Protein AF-A0A9N9H3I3-F1 (afdb_monomer_lite)

Sequence (591 aa):
MSVKDILNISTPLILDGGTATELLFSLHKDISTHLWSAALLYEDPKSIIDVHLSYLNAGADIITTCSYQASVQGFIKSGFTPEHSKKLMLSSISLAVEARDQFWHSYLQRNEKTKLTDQRIKPLIALSIGPYGAILTDGSEYTGDYGPGVTSSTILEFHRSRLETFLPKFSEIDLIAFETIPSLQEAETICKLLNDEKYWRTGTPPDHSISSFPPCWISFSCKDESLISHGEELAHCVRLCCEVECVVGIGINCTKPKFVTNLVRIVRKELDALGHSEKFVICYPDGGCIWDPVRKIWDLDTRLSSDEFGILTRTWVKQSNNKIIMGGCCQITPEMRLMARRAYSGISLPVLPYIYLSQVPYAKALNLQKVLVQRRLDKNDSSLPNLLLLLQHPPTYTTGRRDRNKNIEAEEARLKKLGAEYFKTLRGGQTTFHGPGQLVGYPIIDLRDFKLSVRNYVNAIERVIIQTCATYKIAARSTKNVGIWVENEKICAIGIQVQRYITSHGFALNCNNDLSWFDHIIPCGLEDKKVTSLTKEVNKRGQSEDINVEQVIPILCQHLDNIFGCSLIPFEDIGDESIKRLKELIDDLLE

pLDDT: mean 84.75, std 13.44, range [40.72, 98.69]

Secondary structure (DSSP, 8-state):
--HHHHHT--S-EE----HHHHHHHTS-----STTTTTTHHHH-HHHHHHHHHHHHHTT-SEEE-S-TT--HHHHHHTT--HHHHHHHHHHHHHHHHHHHHHHHHHHHHHHHHHT----PPPPEEEEEE--THHHHTSSGGGT----TT--HHHHHHHHHHHHHHHGGGGGG-SEEEEEEE--HHHHHHHHHHHT-HHHHTS---TT---SSPPPEEEEE-BSSSSBBSSS-BHHHHHHHHTT-TTEEEEEEES--HHHHHHHHHHHHHHHHHTT-TTSEEEEE----PEEETTTTEEEGGGSPPHHHHHHHHHHHHHHTTT-EEE---TT--HHHHHHHHHHHS--PPPEEEEEEEEE--HHHHHHHHHHHHHHHH-TT-TTPPPEEEEEE-SSEEEE-TT---S-HHHHHHHHHHTT-EEEE-SSSSS-EEE-TTEEEEEEE-BTTTTT--HHHHHHHHHHHHHHHHHHTT--EEE-SSSSEEETTEEEEEEEEEEETTEEEEEEEEESS--GGGGGGS-GGG-TT--B--HHHHHHTTT------HHHHHHHHHHHHHHHHTSEEEEGGG---HHHHHHHHHHHHHH-

InterPro domains:
  IPR000544 Octanoyltransferase [MF_00013] (351-567)
  IPR000544 Octanoyltransferase [TIGR00214] (380-565)
  IPR000544 Octanoyltransferase [cd16444] (355-564)
  IPR003726 Homocysteine-binding domain [PF02574] (13-335)
  IPR003726 Homocysteine-binding domain [PS50970] (1-344)
  IPR004143 Biotinyl protein ligase (BPL) and lipoyl protein ligase (LPL), catalytic domain [PF21948] (362-560)
  IPR004143 Biotinyl protein ligase (BPL) and lipoyl protein ligase (LPL), catalytic domain [PS51733] (382-568)
  IPR020605 Octanoyltransferase, conserved site [PS01313] (427-442)
  IPR036589 Homocysteine-binding domain superfamily [G3DSA:3.20.20.330] (1-340)
  IPR036589 Homocysteine-binding domain superfamily [SSF82282] (11-346)
  IPR045864 Class II Aminoacyl-tRNA synthetase/Biotinyl protein ligase (BPL) and lipoyl protein ligase (LPL) [G3DSA:3.30.930.10] (352-565)
  IPR045864 Class II Aminoacyl-tRNA synthetase/Biotinyl protein ligase (BPL) and lipoyl protein ligase (LPL) [SSF55681] (354-567)
  IPR051486 Homocysteine S-methyltransferase [PTHR46015] (13-335)

Organism: NCBI:txid94023

Radius of gyration: 27.1 Å; chains: 1; bounding box: 72×56×80 Å

Structure (mmCIF, N/CA/C/O backbone):
data_AF-A0A9N9H3I3-F1
#
_entry.id   AF-A0A9N9H3I3-F1
#
loop_
_atom_site.group_PDB
_atom_site.id
_atom_site.type_symbol
_atom_site.label_atom_id
_atom_site.label_alt_id
_atom_site.label_comp_id
_atom_site.label_asym_id
_atom_site.label_entity_id
_atom_site.label_seq_id
_atom_site.pdbx_PDB_ins_code
_atom_site.Cartn_x
_atom_site.Cartn_y
_atom_site.Cartn_z
_atom_site.occupancy
_atom_site.B_iso_or_equiv
_atom_site.auth_seq_id
_atom_site.auth_comp_id
_atom_site.auth_asym_id
_atom_site.auth_atom_id
_atom_site.pdbx_PDB_model_num
ATOM 1 N N . MET A 1 1 ? -6.193 16.181 17.986 1.00 78.12 1 MET A N 1
ATOM 2 C CA . MET A 1 1 ? -7.349 16.941 17.438 1.00 78.12 1 MET A CA 1
ATOM 3 C C . MET A 1 1 ? -8.575 16.754 18.331 1.00 78.12 1 MET A C 1
ATOM 5 O O . MET A 1 1 ? -8.615 15.755 19.036 1.00 78.12 1 MET A O 1
ATOM 9 N N . SER A 1 2 ? -9.559 17.663 18.322 1.00 84.06 2 SER A N 1
ATOM 10 C CA . SER A 1 2 ? -10.840 17.449 19.026 1.00 84.06 2 SER A CA 1
ATOM 11 C C . SER A 1 2 ? -11.820 16.599 18.201 1.00 84.06 2 SER A C 1
ATOM 13 O O . SER A 1 2 ? -11.658 16.446 16.989 1.00 84.06 2 SER A O 1
ATOM 15 N N . VAL A 1 3 ? -12.879 16.085 18.841 1.00 85.12 3 VAL A N 1
ATOM 16 C CA . VAL A 1 3 ? -13.976 15.348 18.175 1.00 85.12 3 VAL A CA 1
ATOM 17 C C . VAL A 1 3 ? -14.578 16.172 17.034 1.00 85.12 3 VAL A C 1
ATOM 19 O O . VAL A 1 3 ? -14.742 15.673 15.922 1.00 85.12 3 VAL A O 1
ATOM 22 N N . LYS A 1 4 ? -14.845 17.461 17.283 1.00 87.06 4 LYS A N 1
ATOM 23 C CA . LYS A 1 4 ? -15.411 18.375 16.283 1.00 87.06 4 LYS A CA 1
ATOM 24 C C . LYS A 1 4 ? -14.473 18.574 15.096 1.00 87.06 4 LYS A C 1
ATOM 26 O O . LYS A 1 4 ? -14.941 18.586 13.964 1.00 87.06 4 LYS A O 1
ATOM 31 N N . ASP A 1 5 ? -13.167 18.692 15.340 1.00 89.75 5 ASP A N 1
ATOM 32 C CA . ASP A 1 5 ? -12.191 18.875 14.260 1.00 89.75 5 ASP A CA 1
ATOM 33 C C . ASP A 1 5 ? -12.196 17.681 13.301 1.00 89.75 5 ASP A C 1
ATOM 35 O O . ASP A 1 5 ? -12.179 17.872 12.087 1.00 89.75 5 ASP A O 1
ATOM 39 N N . ILE A 1 6 ? -12.270 16.456 13.835 1.00 91.31 6 ILE A N 1
ATOM 40 C CA . ILE A 1 6 ? -12.330 15.240 13.017 1.00 91.31 6 ILE A CA 1
ATOM 41 C C . ILE A 1 6 ? -13.654 15.168 12.252 1.00 91.31 6 ILE A C 1
ATOM 43 O O . ILE A 1 6 ? -13.651 15.000 11.033 1.00 91.31 6 ILE A O 1
ATOM 47 N N . LEU A 1 7 ? -14.791 15.344 12.933 1.00 92.44 7 LEU A N 1
ATOM 48 C CA . LEU A 1 7 ? -16.117 15.254 12.308 1.00 92.44 7 LEU A CA 1
ATOM 49 C C . LEU A 1 7 ? -16.368 16.340 11.248 1.00 92.44 7 LEU A C 1
ATOM 51 O O . LEU A 1 7 ? -17.188 16.138 10.352 1.00 92.44 7 LEU A O 1
ATOM 55 N N . ASN A 1 8 ? -15.643 17.459 11.281 1.00 92.00 8 ASN A N 1
ATOM 56 C CA . ASN A 1 8 ? -15.742 18.517 10.271 1.00 92.00 8 ASN A CA 1
ATOM 57 C C . ASN A 1 8 ? -15.010 18.202 8.955 1.00 92.00 8 ASN A C 1
ATOM 59 O O . ASN A 1 8 ? -15.243 18.885 7.956 1.00 92.00 8 ASN A O 1
ATOM 63 N N . ILE A 1 9 ? -14.158 17.173 8.908 1.00 88.94 9 ILE A N 1
ATOM 64 C CA . ILE A 1 9 ? -13.480 16.773 7.668 1.00 88.94 9 ILE A CA 1
ATOM 65 C C . ILE A 1 9 ? -14.525 16.245 6.678 1.00 88.94 9 ILE A C 1
ATOM 67 O O . ILE A 1 9 ? -15.197 15.247 6.935 1.00 88.94 9 ILE A O 1
ATOM 71 N N . SER A 1 10 ? -14.692 16.926 5.547 1.00 83.12 10 SER A N 1
ATOM 72 C CA . SER A 1 10 ? -15.728 16.626 4.548 1.00 83.12 10 SER A CA 1
ATOM 73 C C . SER A 1 10 ? -15.270 15.678 3.438 1.00 83.12 10 SER A C 1
ATOM 75 O O . SER A 1 10 ? -16.094 15.209 2.653 1.00 83.12 10 SER A O 1
ATOM 77 N N . THR A 1 11 ? -13.971 15.392 3.361 1.00 84.88 11 THR A N 1
ATOM 78 C CA . THR A 1 11 ? -13.375 14.519 2.349 1.00 84.88 11 THR A CA 1
ATOM 79 C C . THR A 1 11 ? -13.138 13.107 2.890 1.00 84.88 11 THR A C 1
ATOM 81 O O . THR A 1 11 ? -12.878 12.943 4.084 1.00 84.88 11 THR A O 1
ATOM 84 N N . PRO A 1 12 ? -13.169 12.073 2.028 1.00 88.88 12 PRO A N 1
ATOM 85 C CA . PRO A 1 12 ? -12.773 10.732 2.438 1.00 88.88 12 PRO A CA 1
ATOM 86 C C . PRO A 1 12 ? -11.291 10.691 2.825 1.00 88.88 12 PRO A C 1
ATOM 88 O O . PRO A 1 12 ? -10.453 11.261 2.116 1.00 88.88 12 PRO A O 1
ATOM 91 N N . LEU A 1 13 ? -10.970 9.976 3.903 1.00 90.31 13 LEU A N 1
ATOM 92 C CA . LEU A 1 13 ? -9.606 9.833 4.418 1.00 90.31 13 LEU A CA 1
ATOM 93 C C . LEU A 1 13 ? -9.017 8.459 4.082 1.00 90.31 13 LEU A C 1
ATOM 95 O O . LEU A 1 13 ? -9.694 7.429 4.163 1.00 90.31 13 LEU A O 1
ATOM 99 N N . ILE A 1 14 ? -7.731 8.448 3.735 1.00 89.69 14 ILE A N 1
ATOM 100 C CA . ILE A 1 14 ? -6.949 7.244 3.431 1.00 89.69 14 ILE A CA 1
ATOM 101 C C . ILE A 1 14 ? -6.189 6.809 4.691 1.00 89.69 14 ILE A C 1
ATOM 103 O O . ILE A 1 14 ? -5.269 7.495 5.118 1.00 89.69 14 ILE A O 1
ATOM 107 N N . LEU A 1 15 ? -6.537 5.664 5.280 1.00 93.00 15 LEU A N 1
ATOM 108 C CA . LEU A 1 15 ? -5.739 4.997 6.325 1.00 93.00 15 LEU A CA 1
ATOM 109 C C . LEU A 1 15 ? -4.409 4.439 5.754 1.00 93.00 15 LEU A C 1
ATOM 111 O O . LEU A 1 15 ? -4.092 4.675 4.592 1.00 93.00 15 LEU A O 1
ATOM 115 N N . ASP A 1 16 ? -3.664 3.621 6.478 1.00 90.56 16 ASP A N 1
ATOM 116 C CA . ASP A 1 16 ? -2.578 2.790 5.952 1.00 90.56 16 ASP A CA 1
ATOM 117 C C . ASP A 1 16 ? -3.046 1.357 5.609 1.00 90.56 16 ASP A C 1
ATOM 119 O O . ASP A 1 16 ? -4.220 1.126 5.302 1.00 90.56 16 ASP A O 1
ATOM 123 N N . GLY A 1 17 ? -2.114 0.412 5.491 1.00 86.06 17 GLY A N 1
ATOM 124 C CA . GLY A 1 17 ? -2.378 -0.993 5.172 1.00 86.06 17 GLY A CA 1
ATOM 125 C C . GLY A 1 17 ? -1.754 -1.935 6.202 1.00 86.06 17 GLY A C 1
ATOM 126 O O . GLY A 1 17 ? -1.192 -1.497 7.201 1.00 86.06 17 GLY A O 1
ATOM 127 N N . GLY A 1 18 ? -1.780 -3.243 5.942 1.00 82.81 18 GLY A N 1
ATOM 128 C CA . GLY A 1 18 ? -1.197 -4.225 6.854 1.00 82.81 18 GLY A CA 1
ATOM 129 C C . GLY A 1 18 ? 0.317 -4.056 7.025 1.00 82.81 18 GLY A C 1
ATOM 130 O O . GLY A 1 18 ? 1.083 -4.258 6.081 1.00 82.81 18 GLY A O 1
ATOM 131 N N . THR A 1 19 ? 0.771 -3.779 8.249 1.00 79.31 19 THR A N 1
ATOM 132 C CA . THR A 1 19 ? 2.204 -3.686 8.591 1.00 79.31 19 THR A CA 1
ATOM 133 C C . THR A 1 19 ? 2.957 -4.976 8.266 1.00 79.31 19 THR A C 1
ATOM 135 O O . THR A 1 19 ? 3.965 -4.957 7.564 1.00 79.31 19 THR A O 1
ATOM 138 N N . ALA A 1 20 ? 2.411 -6.120 8.687 1.00 72.50 20 ALA A N 1
ATOM 139 C CA . ALA A 1 20 ? 2.935 -7.450 8.372 1.00 72.50 20 ALA A CA 1
ATOM 140 C C . ALA A 1 20 ? 3.031 -7.714 6.859 1.00 72.50 20 ALA A C 1
ATOM 142 O O . ALA A 1 20 ? 3.968 -8.344 6.382 1.00 72.50 20 ALA A O 1
ATOM 143 N N . THR A 1 21 ? 2.061 -7.204 6.098 1.00 70.62 21 THR A N 1
ATOM 144 C CA . THR A 1 21 ? 2.003 -7.371 4.640 1.00 70.62 21 THR A CA 1
ATOM 145 C C . THR A 1 21 ? 3.156 -6.636 3.976 1.00 70.62 21 THR A C 1
ATOM 147 O O . THR A 1 21 ? 3.882 -7.232 3.187 1.00 70.62 21 THR A O 1
ATOM 150 N N . GLU A 1 22 ? 3.387 -5.378 4.338 1.00 72.75 22 GLU A N 1
ATOM 151 C CA . GLU A 1 22 ? 4.486 -4.608 3.755 1.00 72.75 22 GLU A CA 1
ATOM 152 C C . GLU A 1 22 ? 5.859 -5.175 4.151 1.00 72.75 22 GLU A C 1
ATOM 154 O O . GLU A 1 22 ? 6.776 -5.234 3.329 1.00 72.75 22 GLU A O 1
ATOM 159 N N . LEU A 1 23 ? 5.987 -5.690 5.376 1.00 69.94 23 LEU A N 1
ATOM 160 C CA . LEU A 1 23 ? 7.211 -6.356 5.823 1.00 69.94 23 LEU A CA 1
ATOM 161 C C . LEU A 1 23 ? 7.515 -7.627 5.031 1.00 69.94 23 LEU A C 1
ATOM 163 O O . LEU A 1 23 ? 8.656 -7.821 4.616 1.00 69.94 23 LEU A O 1
ATOM 167 N N . LEU A 1 24 ? 6.506 -8.463 4.790 1.00 63.41 24 LEU A N 1
ATOM 168 C CA . LEU A 1 24 ? 6.655 -9.711 4.042 1.00 63.41 24 LEU A CA 1
ATOM 169 C C . LEU A 1 24 ? 6.880 -9.460 2.545 1.00 63.41 24 LEU A C 1
ATOM 171 O O . LEU A 1 24 ? 7.829 -9.985 1.959 1.00 63.41 24 LEU A O 1
ATOM 175 N N . PHE A 1 25 ? 6.019 -8.655 1.919 1.00 59.44 25 PHE A N 1
ATOM 176 C CA . PHE A 1 25 ? 5.999 -8.501 0.463 1.00 59.44 25 PHE A CA 1
ATOM 177 C C . PHE A 1 25 ? 7.020 -7.489 -0.057 1.00 59.44 25 PHE A C 1
ATOM 179 O O . PHE A 1 25 ? 7.610 -7.725 -1.111 1.00 59.44 25 PHE A O 1
ATOM 186 N N . SER A 1 26 ? 7.253 -6.394 0.667 1.00 58.41 26 SER A N 1
ATOM 187 C CA . SER A 1 26 ? 8.081 -5.281 0.180 1.00 58.41 26 SER A CA 1
ATOM 188 C C . SER A 1 26 ? 9.450 -5.212 0.856 1.00 58.41 26 SER A C 1
ATOM 190 O O . SER A 1 26 ? 10.414 -4.763 0.235 1.00 58.41 26 SER A O 1
ATOM 192 N N . LEU A 1 27 ? 9.559 -5.666 2.110 1.00 57.81 27 LEU A N 1
ATOM 193 C CA . LEU A 1 27 ? 10.812 -5.629 2.879 1.00 57.81 27 LEU A CA 1
ATOM 194 C C . LEU A 1 27 ? 11.447 -7.015 3.101 1.00 57.81 27 LEU A C 1
ATOM 196 O O . LEU A 1 27 ? 12.562 -7.082 3.621 1.00 57.81 27 LEU A O 1
ATOM 200 N N . HIS A 1 28 ? 10.782 -8.092 2.664 1.00 59.47 28 HIS A N 1
ATOM 201 C CA . HIS A 1 28 ? 11.233 -9.488 2.728 1.00 59.47 28 HIS A CA 1
ATOM 202 C C . HIS A 1 28 ? 11.684 -9.947 4.124 1.00 59.47 28 HIS A C 1
ATOM 204 O O . HIS A 1 28 ? 12.738 -10.574 4.269 1.00 59.47 28 HIS A O 1
ATOM 210 N N . LYS A 1 29 ? 10.900 -9.621 5.156 1.00 59.69 29 LYS A N 1
ATOM 211 C CA . LYS A 1 29 ? 11.189 -9.992 6.549 1.00 59.69 29 LYS A CA 1
ATOM 212 C C . LYS A 1 29 ? 10.291 -11.113 7.030 1.00 59.69 29 LYS A C 1
ATOM 214 O O . LYS A 1 29 ? 9.088 -11.082 6.794 1.00 59.69 29 LYS A O 1
ATOM 219 N N . ASP A 1 30 ? 10.891 -12.068 7.728 1.00 61.91 30 ASP A N 1
ATOM 220 C CA . ASP A 1 30 ? 10.153 -13.084 8.465 1.00 61.91 30 ASP A CA 1
ATOM 221 C C . ASP A 1 30 ? 9.583 -12.472 9.752 1.00 61.91 30 ASP A C 1
ATOM 223 O O . ASP A 1 30 ? 10.269 -11.725 10.448 1.00 61.91 30 ASP A O 1
ATOM 227 N N . ILE A 1 31 ? 8.316 -12.762 10.030 1.00 61.66 31 ILE A N 1
ATOM 228 C CA . ILE A 1 31 ? 7.552 -12.235 11.167 1.00 61.66 31 ILE A CA 1
ATOM 229 C C . ILE A 1 31 ? 6.878 -13.362 11.963 1.00 61.66 31 ILE A C 1
ATOM 231 O O . ILE A 1 31 ? 5.897 -13.117 12.664 1.00 61.66 31 ILE A O 1
ATOM 235 N N . SER A 1 32 ? 7.359 -14.607 11.840 1.00 61.28 32 SER A N 1
ATOM 236 C CA . SER A 1 32 ? 6.778 -15.796 12.479 1.00 61.28 32 SER A CA 1
ATOM 237 C C . SER A 1 32 ? 7.019 -15.860 14.001 1.00 61.28 32 SER A C 1
ATOM 239 O O . SER A 1 32 ? 7.578 -16.829 14.518 1.00 61.28 32 SER A O 1
ATOM 241 N N . THR A 1 33 ? 6.616 -14.827 14.739 1.00 61.38 33 THR A N 1
ATOM 242 C CA . THR A 1 33 ? 6.697 -14.758 16.206 1.00 61.38 33 THR A CA 1
ATOM 243 C C . THR A 1 33 ? 5.297 -14.689 16.821 1.00 61.38 33 THR A C 1
ATOM 245 O O . THR A 1 33 ? 4.327 -14.295 16.172 1.00 61.38 33 THR A O 1
ATOM 248 N N . HIS A 1 34 ? 5.159 -15.071 18.096 1.00 62.31 34 HIS A N 1
ATOM 249 C CA . HIS A 1 34 ? 3.875 -15.012 18.818 1.00 62.31 34 HIS A CA 1
ATOM 250 C C . HIS A 1 34 ? 3.375 -13.574 19.042 1.00 62.31 34 HIS A C 1
ATOM 252 O O . HIS A 1 34 ? 2.189 -13.367 19.277 1.00 62.31 34 HIS A O 1
ATOM 258 N N . LEU A 1 35 ? 4.263 -12.582 18.929 1.00 66.81 35 LEU A N 1
ATOM 259 C CA . LEU A 1 35 ? 3.951 -11.152 18.911 1.00 66.81 35 LEU A CA 1
ATOM 260 C C . LEU A 1 35 ? 4.202 -10.559 17.521 1.00 66.81 35 LEU A C 1
ATOM 262 O O . LEU A 1 35 ? 4.851 -9.525 17.414 1.00 66.81 35 LEU A O 1
ATOM 266 N N . TRP A 1 36 ? 3.723 -11.190 16.452 1.00 66.06 36 TRP A N 1
ATOM 267 C CA . TRP A 1 36 ? 4.035 -10.792 15.072 1.00 66.06 36 TRP A CA 1
ATOM 268 C C . TRP A 1 36 ? 3.865 -9.284 14.794 1.00 66.06 36 TRP A C 1
ATOM 270 O O . TRP A 1 36 ? 4.647 -8.715 14.032 1.00 66.06 36 TRP A O 1
ATOM 280 N N . SER A 1 37 ? 2.896 -8.605 15.429 1.00 67.06 37 SER A N 1
ATOM 281 C CA . SER A 1 37 ? 2.733 -7.153 15.272 1.00 67.06 37 SER A CA 1
ATOM 282 C C . SER A 1 37 ? 3.660 -6.343 16.186 1.00 67.06 37 SER A C 1
ATOM 284 O O . SER A 1 37 ? 4.100 -5.265 15.820 1.00 67.06 37 SER A O 1
ATOM 286 N N . ALA A 1 38 ? 3.938 -6.817 17.402 1.00 77.19 38 ALA A N 1
ATOM 287 C CA . ALA A 1 38 ? 4.621 -6.038 18.440 1.00 77.19 38 ALA A CA 1
ATOM 288 C C . ALA A 1 38 ? 6.117 -6.377 18.593 1.00 77.19 38 ALA A C 1
ATOM 290 O O . ALA A 1 38 ? 6.862 -5.595 19.180 1.00 77.19 38 ALA A O 1
ATOM 291 N N . ALA A 1 39 ? 6.578 -7.506 18.051 1.00 81.25 39 ALA A N 1
ATOM 292 C CA . ALA A 1 39 ? 7.959 -7.975 18.147 1.00 81.25 39 ALA A CA 1
ATOM 293 C C . ALA A 1 39 ? 8.949 -7.003 17.495 1.00 81.25 39 ALA A C 1
ATOM 295 O O . ALA A 1 39 ? 10.019 -6.714 18.028 1.00 81.25 39 ALA A O 1
ATOM 296 N N . LEU A 1 40 ? 8.526 -6.380 16.396 1.00 84.12 40 LEU A N 1
ATOM 297 C CA . LEU A 1 40 ? 9.298 -5.372 15.672 1.00 84.12 40 LEU A CA 1
ATOM 298 C C . LEU A 1 40 ? 9.705 -4.178 16.542 1.00 84.12 40 LEU A C 1
ATOM 300 O O . LEU A 1 40 ? 10.706 -3.532 16.248 1.00 84.12 40 LEU A O 1
ATOM 304 N N . LEU A 1 41 ? 8.965 -3.891 17.620 1.00 87.00 41 LEU A N 1
ATOM 305 C CA . LEU A 1 41 ? 9.286 -2.797 18.538 1.00 87.00 41 LEU A CA 1
ATOM 306 C C . LEU A 1 41 ? 10.614 -3.010 19.272 1.00 87.00 41 LEU A C 1
ATOM 308 O O . LEU A 1 41 ? 11.205 -2.028 19.721 1.00 87.00 41 LEU A O 1
ATOM 312 N N . TYR A 1 42 ? 11.082 -4.256 19.394 1.00 85.88 42 TYR A N 1
ATOM 313 C CA . TYR A 1 42 ? 12.383 -4.579 19.986 1.00 85.88 42 TYR A CA 1
ATOM 314 C C . TYR A 1 42 ? 13.346 -5.270 19.008 1.00 85.88 42 TYR A C 1
ATOM 316 O O . TYR A 1 42 ? 14.555 -5.164 19.197 1.00 85.88 42 TYR A O 1
ATOM 324 N N . GLU A 1 43 ? 12.849 -5.939 17.964 1.00 85.56 43 GLU A N 1
ATOM 325 C CA . GLU A 1 43 ? 13.693 -6.636 16.979 1.00 85.56 43 GLU A CA 1
ATOM 326 C C . GLU A 1 43 ? 14.188 -5.705 15.869 1.00 85.56 43 GLU A C 1
ATOM 328 O O . GLU A 1 43 ? 15.366 -5.735 15.514 1.00 85.56 43 GLU A O 1
ATOM 333 N N . ASP A 1 44 ? 13.303 -4.864 15.321 1.00 85.56 44 ASP A N 1
ATOM 334 C CA . ASP A 1 44 ? 13.626 -3.996 14.185 1.00 85.56 44 ASP A CA 1
ATOM 335 C C . ASP A 1 44 ? 12.742 -2.730 14.114 1.00 85.56 44 ASP A C 1
ATOM 337 O O . ASP A 1 44 ? 11.897 -2.580 13.220 1.00 85.56 44 ASP A O 1
ATOM 341 N N . PRO A 1 45 ? 12.953 -1.762 15.027 1.00 89.56 45 PRO A N 1
ATOM 342 C CA . PRO A 1 45 ? 12.141 -0.545 15.087 1.00 89.56 45 PRO A CA 1
ATOM 343 C C . PRO A 1 45 ? 12.234 0.310 13.820 1.00 89.56 45 PRO A C 1
ATOM 345 O O . PRO A 1 45 ? 11.297 1.020 13.460 1.00 89.56 45 PRO A O 1
ATOM 348 N N . LYS A 1 46 ? 13.367 0.241 13.112 1.00 88.25 46 LYS A N 1
ATOM 349 C CA . LYS A 1 46 ? 13.600 1.024 11.895 1.00 88.25 46 LYS A CA 1
ATOM 350 C C . LYS A 1 46 ? 12.651 0.613 10.773 1.00 88.25 46 LYS A C 1
ATOM 352 O O . LYS A 1 46 ? 12.180 1.460 10.021 1.00 88.25 46 LYS A O 1
ATOM 357 N N . SER A 1 47 ? 12.333 -0.673 10.693 1.00 86.19 47 SER A N 1
ATOM 358 C CA . SER A 1 47 ? 11.411 -1.185 9.679 1.00 86.19 47 SER A CA 1
ATOM 359 C C . SER A 1 47 ? 9.992 -0.678 9.861 1.00 86.19 47 SER A C 1
ATOM 361 O O . SER A 1 47 ? 9.287 -0.500 8.876 1.00 86.19 47 SER A O 1
ATOM 363 N N . ILE A 1 48 ? 9.583 -0.388 11.099 1.00 90.00 48 ILE A N 1
ATOM 364 C CA . ILE A 1 48 ? 8.290 0.245 11.381 1.00 90.00 48 ILE A CA 1
ATOM 365 C C . ILE A 1 48 ? 8.242 1.640 10.738 1.00 90.00 48 ILE A C 1
ATOM 367 O O . ILE A 1 48 ? 7.266 1.977 10.069 1.00 90.00 48 ILE A O 1
ATOM 371 N N . ILE A 1 49 ? 9.323 2.422 10.858 1.00 91.00 49 ILE A N 1
ATOM 372 C CA . ILE A 1 49 ? 9.440 3.737 10.204 1.00 91.00 49 ILE A CA 1
ATOM 373 C C . ILE A 1 49 ? 9.363 3.587 8.680 1.00 91.00 49 ILE A C 1
ATOM 375 O O . ILE A 1 49 ? 8.599 4.306 8.037 1.00 91.00 49 ILE A O 1
ATOM 379 N N . ASP A 1 50 ? 10.108 2.639 8.101 1.00 84.25 50 ASP A N 1
ATOM 380 C CA . ASP A 1 50 ? 10.111 2.398 6.652 1.00 84.25 50 ASP A CA 1
ATOM 381 C C . ASP A 1 50 ? 8.711 2.010 6.133 1.00 84.25 50 ASP A C 1
ATOM 383 O O . ASP A 1 50 ? 8.270 2.523 5.099 1.00 84.25 50 ASP A O 1
ATOM 387 N N . VAL A 1 51 ? 7.974 1.175 6.877 1.00 85.75 51 VAL A N 1
ATOM 388 C CA . VAL A 1 51 ? 6.583 0.810 6.561 1.00 85.75 51 VAL A CA 1
ATOM 389 C C . VAL A 1 51 ? 5.667 2.031 6.618 1.00 85.75 51 VAL A C 1
ATOM 391 O O . VAL A 1 51 ? 4.952 2.292 5.649 1.00 85.75 51 VAL A O 1
ATOM 394 N N . HIS A 1 52 ? 5.698 2.823 7.692 1.00 92.25 52 HIS A N 1
ATOM 395 C CA . HIS A 1 52 ? 4.870 4.031 7.780 1.00 92.25 52 HIS A CA 1
ATOM 396 C C . HIS A 1 52 ? 5.189 5.019 6.653 1.00 92.25 52 HIS A C 1
ATOM 398 O O . HIS A 1 52 ? 4.279 5.532 6.000 1.00 92.25 52 HIS A O 1
ATOM 404 N N . LEU A 1 53 ? 6.473 5.241 6.355 1.00 84.81 53 LEU A N 1
ATOM 405 C CA . LEU A 1 53 ? 6.894 6.077 5.232 1.00 84.81 53 LEU A CA 1
ATOM 406 C C . LEU A 1 53 ? 6.380 5.533 3.895 1.00 84.81 53 LEU A C 1
ATOM 408 O O . LEU A 1 53 ? 5.988 6.329 3.040 1.00 84.81 53 LEU A O 1
ATOM 412 N N . SER A 1 54 ? 6.358 4.212 3.690 1.00 82.25 54 SER A N 1
ATOM 413 C CA . SER A 1 54 ? 5.825 3.609 2.460 1.00 82.25 54 SER A CA 1
ATOM 414 C C . SER A 1 54 ? 4.351 3.983 2.239 1.00 82.25 54 SER A C 1
ATOM 416 O O . SER A 1 54 ? 4.000 4.472 1.161 1.00 82.25 54 SER A O 1
ATOM 418 N N . TYR A 1 55 ? 3.514 3.885 3.279 1.00 85.00 55 TYR A N 1
ATOM 419 C CA . TYR A 1 55 ? 2.091 4.221 3.207 1.00 85.00 55 TYR A CA 1
ATOM 420 C C . TYR A 1 55 ? 1.850 5.727 3.097 1.00 85.00 55 TYR A C 1
ATOM 422 O O . TYR A 1 55 ? 1.035 6.164 2.282 1.00 85.00 55 TYR A O 1
ATOM 430 N N . LEU A 1 56 ? 2.599 6.549 3.834 1.00 84.25 56 LEU A N 1
ATOM 431 C CA . LEU A 1 56 ? 2.520 8.009 3.720 1.00 84.25 56 LEU A CA 1
ATOM 432 C C . LEU A 1 56 ? 2.874 8.486 2.305 1.00 84.25 56 LEU A C 1
ATOM 434 O O . LEU A 1 56 ? 2.168 9.329 1.733 1.00 84.25 56 LEU A O 1
ATOM 438 N N . ASN A 1 57 ? 3.921 7.907 1.708 1.00 79.12 57 ASN A N 1
ATOM 439 C CA . ASN A 1 57 ? 4.310 8.171 0.323 1.00 79.12 57 ASN A CA 1
ATOM 440 C C . ASN A 1 57 ? 3.265 7.671 -0.684 1.00 79.12 57 ASN A C 1
ATOM 442 O O . ASN A 1 57 ? 3.059 8.329 -1.701 1.00 79.12 57 ASN A O 1
ATOM 446 N N . ALA A 1 58 ? 2.561 6.578 -0.378 1.00 75.12 58 ALA A N 1
ATOM 447 C CA . ALA A 1 58 ? 1.420 6.089 -1.157 1.00 75.12 58 ALA A CA 1
ATOM 448 C C . ALA A 1 58 ? 0.120 6.887 -0.933 1.00 75.12 58 ALA A C 1
ATOM 450 O O . ALA A 1 58 ? -0.900 6.604 -1.559 1.00 75.12 58 ALA A O 1
ATOM 451 N N . GLY A 1 59 ? 0.153 7.915 -0.081 1.00 78.00 59 GLY A N 1
ATOM 452 C CA . GLY A 1 59 ? -0.957 8.841 0.105 1.00 78.00 59 GLY A CA 1
ATOM 453 C C . GLY A 1 59 ? -1.808 8.592 1.344 1.00 78.00 59 GLY A C 1
ATOM 454 O O . GLY A 1 59 ? -2.913 9.115 1.378 1.00 78.00 59 GLY A O 1
ATOM 455 N N . ALA A 1 60 ? -1.342 7.845 2.346 1.00 87.69 60 ALA A N 1
ATOM 456 C CA . ALA A 1 60 ? -2.053 7.736 3.620 1.00 87.69 60 ALA A CA 1
ATOM 457 C C . ALA A 1 60 ? -2.200 9.107 4.303 1.00 87.69 60 ALA A C 1
ATOM 459 O O . ALA A 1 60 ? -1.225 9.848 4.469 1.00 87.69 60 ALA A O 1
ATOM 460 N N . ASP A 1 61 ? -3.424 9.451 4.679 1.00 91.06 61 ASP A N 1
ATOM 461 C CA . ASP A 1 61 ? -3.763 10.615 5.496 1.00 91.06 61 ASP A CA 1
ATOM 462 C C . ASP A 1 61 ? -3.768 10.254 6.990 1.00 91.06 61 ASP A C 1
ATOM 464 O O . ASP A 1 61 ? -3.618 11.140 7.824 1.00 91.06 61 ASP A O 1
ATOM 468 N N . ILE A 1 62 ? -3.894 8.964 7.326 1.00 95.19 62 ILE A N 1
ATOM 469 C CA . ILE A 1 62 ? -3.814 8.421 8.687 1.00 95.19 62 ILE A CA 1
ATOM 470 C C . ILE A 1 62 ? -2.886 7.200 8.675 1.00 95.19 62 ILE A C 1
ATOM 472 O O . ILE A 1 62 ? -3.011 6.355 7.791 1.00 95.19 62 ILE A O 1
ATOM 476 N N . ILE A 1 63 ? -1.987 7.091 9.654 1.00 96.31 63 ILE A N 1
ATOM 477 C CA . ILE A 1 63 ? -1.215 5.866 9.927 1.00 96.31 63 ILE A CA 1
ATOM 478 C C . ILE A 1 63 ? -1.584 5.291 11.296 1.00 96.31 63 ILE A C 1
ATOM 480 O O . ILE A 1 63 ? -1.828 6.047 12.241 1.00 96.31 63 ILE A O 1
ATOM 484 N N . THR A 1 64 ? -1.616 3.967 11.406 1.00 96.56 64 THR A N 1
ATOM 485 C CA . THR A 1 64 ? -1.875 3.235 12.648 1.00 96.56 64 THR A CA 1
ATOM 486 C C . THR A 1 64 ? -0.565 2.847 13.322 1.00 96.56 64 THR A C 1
ATOM 488 O O . THR A 1 64 ? 0.395 2.449 12.670 1.00 96.56 64 THR A O 1
ATOM 491 N N . THR A 1 65 ? -0.478 2.979 14.643 1.00 96.50 65 THR A N 1
ATOM 492 C CA . THR A 1 65 ? 0.719 2.561 15.389 1.00 96.50 65 THR A CA 1
ATOM 493 C C . THR A 1 65 ? 0.883 1.042 15.379 1.00 96.50 65 THR A C 1
ATOM 495 O O . THR A 1 65 ? -0.085 0.286 15.331 1.00 96.50 65 THR A O 1
ATOM 498 N N . CYS A 1 66 ? 2.120 0.564 15.520 1.00 93.44 66 CYS A N 1
ATOM 499 C CA . CYS A 1 66 ? 2.419 -0.867 15.606 1.00 93.44 66 CYS A CA 1
ATOM 500 C C . CYS A 1 66 ? 2.101 -1.451 17.004 1.00 93.44 66 CYS A C 1
ATOM 502 O O . CYS A 1 66 ? 2.978 -1.965 17.697 1.00 93.44 66 CYS A O 1
ATOM 504 N N . SER A 1 67 ? 0.856 -1.303 17.469 1.00 93.88 67 SER A N 1
ATOM 505 C CA . SER A 1 67 ? 0.440 -1.600 18.850 1.00 93.88 67 SER A CA 1
ATOM 506 C C . SER A 1 67 ? -0.753 -2.550 18.979 1.00 93.88 67 SER A C 1
ATOM 508 O O . SER A 1 67 ? -1.187 -2.805 20.104 1.00 93.88 67 SER A O 1
ATOM 510 N N . TYR A 1 68 ? -1.228 -3.135 17.872 1.00 92.31 68 TYR A N 1
ATOM 511 C CA . TYR A 1 68 ? -2.387 -4.036 17.821 1.00 92.31 68 TYR A CA 1
ATOM 512 C C . TYR A 1 68 ? -2.363 -5.114 18.924 1.00 92.31 68 TYR A C 1
ATOM 514 O O . TYR A 1 68 ? -3.278 -5.151 19.749 1.00 92.31 68 TYR A O 1
ATOM 522 N N . GLN A 1 69 ? -1.273 -5.892 19.028 1.00 89.31 69 GLN A N 1
ATOM 523 C CA . GLN A 1 69 ? -1.043 -6.880 20.103 1.00 89.31 69 GLN A CA 1
ATOM 524 C C . GLN A 1 69 ? -0.181 -6.363 21.272 1.00 89.31 69 GLN A C 1
ATOM 526 O O . GLN A 1 69 ? 0.181 -7.122 22.174 1.00 89.31 69 GLN A O 1
ATOM 531 N N . ALA A 1 70 ? 0.220 -5.090 21.271 1.00 89.81 70 ALA A N 1
ATOM 532 C CA . ALA A 1 70 ? 1.136 -4.587 22.287 1.00 89.81 70 ALA A CA 1
ATOM 533 C C . ALA A 1 70 ? 0.426 -4.504 23.650 1.00 89.81 70 ALA A C 1
ATOM 535 O O . ALA A 1 70 ? -0.540 -3.756 23.837 1.00 89.81 70 ALA A O 1
ATOM 536 N N . SER A 1 71 ? 0.919 -5.292 24.604 1.00 90.00 71 SER A N 1
ATOM 537 C CA . SER A 1 71 ? 0.434 -5.340 25.981 1.00 90.00 71 SER A CA 1
ATOM 538 C C . SER A 1 71 ? 1.582 -5.656 26.938 1.00 90.00 71 SER A C 1
ATOM 540 O O . SER A 1 71 ? 2.521 -6.375 26.587 1.00 90.00 71 SER A O 1
ATOM 542 N N . VAL A 1 72 ? 1.492 -5.152 28.174 1.00 90.00 72 VAL A N 1
ATOM 543 C CA . VAL A 1 72 ? 2.497 -5.430 29.212 1.00 90.00 72 VAL A CA 1
ATOM 544 C C . VAL A 1 72 ? 2.619 -6.936 29.454 1.00 90.00 72 VAL A C 1
ATOM 546 O O . VAL A 1 72 ? 3.722 -7.468 29.482 1.00 90.00 72 VAL A O 1
ATOM 549 N N . GLN A 1 73 ? 1.490 -7.642 29.553 1.00 86.69 73 GLN A N 1
ATOM 550 C CA . GLN A 1 73 ? 1.482 -9.093 29.742 1.00 86.69 73 GLN A CA 1
ATOM 551 C C . GLN A 1 73 ? 2.093 -9.843 28.551 1.00 86.69 73 GLN A C 1
ATOM 553 O O . GLN A 1 73 ? 2.850 -10.790 28.761 1.00 86.69 73 GLN A O 1
ATOM 558 N N . GLY A 1 74 ? 1.810 -9.413 27.315 1.00 85.06 74 GLY A N 1
ATOM 559 C CA . GLY A 1 74 ? 2.395 -10.000 26.109 1.00 85.06 74 GLY A CA 1
ATOM 560 C C . GLY A 1 74 ? 3.920 -9.900 26.096 1.00 85.06 74 GLY A C 1
ATOM 561 O O . GLY A 1 74 ? 4.599 -10.897 25.872 1.00 85.06 74 GLY A O 1
ATOM 562 N N . PHE A 1 75 ? 4.476 -8.731 26.423 1.00 89.25 75 PHE A N 1
ATOM 563 C CA . PHE A 1 75 ? 5.929 -8.545 26.487 1.00 89.25 75 PHE A CA 1
ATOM 564 C C . PHE A 1 75 ? 6.586 -9.250 27.679 1.00 89.25 75 PHE A C 1
ATOM 566 O O . PHE A 1 75 ? 7.692 -9.771 27.534 1.00 89.25 75 PHE A O 1
ATOM 573 N N . ILE A 1 76 ? 5.911 -9.351 28.827 1.00 90.06 76 ILE A N 1
ATOM 574 C CA . ILE A 1 76 ? 6.407 -10.157 29.954 1.00 90.06 76 ILE A CA 1
ATOM 575 C C . ILE A 1 76 ? 6.533 -11.631 29.553 1.00 90.06 76 ILE A C 1
ATOM 577 O O . ILE A 1 76 ? 7.550 -12.255 29.853 1.00 90.06 76 ILE A O 1
ATOM 581 N N . LYS A 1 77 ? 5.555 -12.181 28.817 1.00 86.50 77 LYS A N 1
ATOM 582 C CA . LYS A 1 77 ? 5.650 -13.547 28.264 1.00 86.50 77 LYS A CA 1
ATOM 583 C C . LYS A 1 77 ? 6.840 -13.711 27.306 1.00 86.50 77 LYS A C 1
ATOM 585 O O . LYS A 1 77 ? 7.377 -14.807 27.204 1.00 86.50 77 LYS A O 1
ATOM 590 N N . SER A 1 78 ? 7.279 -12.632 26.659 1.00 85.19 78 SER A N 1
ATOM 591 C CA . SER A 1 78 ? 8.485 -12.586 25.818 1.00 85.19 78 SER A CA 1
ATOM 592 C C . SER A 1 78 ? 9.784 -12.298 26.588 1.00 85.19 78 SER A C 1
ATOM 594 O O . SER A 1 78 ? 10.824 -12.112 25.963 1.00 85.19 78 SER A O 1
ATOM 596 N N . GLY A 1 79 ? 9.754 -12.251 27.925 1.00 90.56 79 GLY A N 1
ATOM 597 C CA . GLY A 1 79 ? 10.945 -12.104 28.772 1.00 90.56 79 GLY A CA 1
ATOM 598 C C . GLY A 1 79 ? 11.309 -10.670 29.175 1.00 90.56 79 GLY A C 1
ATOM 599 O O . GLY A 1 79 ? 12.373 -10.460 29.756 1.00 90.56 79 GLY A O 1
ATOM 600 N N . PHE A 1 80 ? 10.455 -9.677 28.907 1.00 92.88 80 PHE A N 1
ATOM 601 C CA . PHE A 1 80 ? 10.702 -8.285 29.304 1.00 92.88 80 PHE A CA 1
ATOM 602 C C . PHE A 1 80 ? 10.165 -7.967 30.707 1.00 92.88 80 PHE A C 1
ATOM 604 O O . PHE A 1 80 ? 9.183 -8.544 31.168 1.00 92.88 80 PHE A O 1
ATOM 611 N N . THR A 1 81 ? 10.769 -6.989 31.393 1.00 96.12 81 THR A N 1
ATOM 612 C CA . THR A 1 81 ? 10.217 -6.478 32.661 1.00 96.12 81 THR A CA 1
ATOM 613 C C . THR A 1 81 ? 8.962 -5.629 32.411 1.00 96.12 81 THR A C 1
ATOM 615 O O . THR A 1 81 ? 8.789 -5.110 31.299 1.00 96.12 81 THR A O 1
ATOM 618 N N . PRO A 1 82 ? 8.091 -5.416 33.416 1.00 94.44 82 PRO A N 1
ATOM 619 C CA . PRO A 1 82 ? 6.934 -4.532 33.276 1.00 94.44 82 PRO A CA 1
ATOM 620 C C . PRO A 1 82 ? 7.301 -3.119 32.794 1.00 94.44 82 PRO A C 1
ATOM 622 O O . PRO A 1 82 ? 6.648 -2.572 31.906 1.00 94.44 82 PRO A O 1
ATOM 625 N N . GLU A 1 83 ? 8.379 -2.534 33.318 1.00 95.19 83 GLU A N 1
ATOM 626 C CA . GLU A 1 83 ? 8.839 -1.187 32.959 1.00 95.19 83 GLU A CA 1
ATOM 627 C C . GLU A 1 83 ? 9.329 -1.131 31.513 1.00 95.19 83 GLU A C 1
ATOM 629 O O . GLU A 1 83 ? 9.020 -0.186 30.784 1.00 95.19 83 GLU A O 1
ATOM 634 N N . HIS A 1 84 ? 10.083 -2.145 31.079 1.00 94.81 84 HIS A N 1
ATOM 635 C CA . HIS A 1 84 ? 10.561 -2.225 29.703 1.00 94.81 84 HIS A CA 1
ATOM 636 C C . HIS A 1 84 ? 9.402 -2.458 28.726 1.00 94.81 84 HIS A C 1
ATOM 638 O O . HIS A 1 84 ? 9.343 -1.828 27.674 1.00 94.81 84 HIS A O 1
ATOM 644 N N . SER A 1 85 ? 8.428 -3.282 29.112 1.00 94.75 85 SER A N 1
ATOM 645 C CA . SER A 1 85 ? 7.217 -3.543 28.329 1.00 94.75 85 SER A CA 1
ATOM 646 C C . SER A 1 85 ? 6.423 -2.262 28.064 1.00 94.75 85 SER A C 1
ATOM 648 O O . SER A 1 85 ? 6.045 -1.992 26.925 1.00 94.75 85 SER A O 1
ATOM 650 N N . LYS A 1 86 ? 6.238 -1.416 29.089 1.00 95.44 86 LYS A N 1
ATOM 651 C CA . LYS A 1 86 ? 5.599 -0.098 28.930 1.00 95.44 86 LYS A CA 1
ATOM 652 C C . LYS A 1 86 ? 6.381 0.805 27.971 1.00 95.44 86 LYS A C 1
ATOM 654 O O . LYS A 1 86 ? 5.778 1.474 27.137 1.00 95.44 86 LYS A O 1
ATOM 659 N N . LYS A 1 87 ? 7.720 0.800 28.041 1.00 96.12 87 LYS A N 1
ATOM 660 C CA . LYS A 1 87 ? 8.571 1.569 27.113 1.00 96.12 87 LYS A CA 1
ATOM 661 C C . LYS A 1 87 ? 8.420 1.105 25.663 1.00 96.12 87 LYS A C 1
ATOM 663 O O . LYS A 1 87 ? 8.337 1.956 24.784 1.00 96.12 87 LYS A O 1
ATOM 668 N N . LEU A 1 88 ? 8.350 -0.206 25.421 1.00 95.25 88 LEU A N 1
ATOM 669 C CA . LEU A 1 88 ? 8.110 -0.762 24.083 1.00 95.25 88 LEU A CA 1
ATOM 670 C C . LEU A 1 88 ? 6.721 -0.398 23.556 1.00 95.25 88 LEU A C 1
ATOM 672 O O . LEU A 1 88 ? 6.580 -0.023 22.400 1.00 95.25 88 LEU A O 1
ATOM 676 N N . MET A 1 89 ? 5.691 -0.437 24.404 1.00 95.81 89 MET A N 1
ATOM 677 C CA . MET A 1 89 ? 4.364 0.044 24.011 1.00 95.81 89 MET A CA 1
ATOM 678 C C . MET A 1 89 ? 4.436 1.514 23.582 1.00 95.81 89 MET A C 1
ATOM 680 O O . MET A 1 89 ? 4.088 1.841 22.450 1.00 95.81 89 MET A O 1
ATOM 684 N N . LEU A 1 90 ? 4.977 2.389 24.432 1.00 96.75 90 LEU A N 1
ATOM 685 C CA . LEU A 1 90 ? 5.105 3.821 24.149 1.00 96.75 90 LEU A CA 1
ATOM 686 C C . LEU A 1 90 ? 5.974 4.131 22.917 1.00 96.75 90 LEU A C 1
ATOM 688 O O . LEU A 1 90 ? 5.733 5.138 22.248 1.00 96.75 90 LEU A O 1
ATOM 692 N N . SER A 1 91 ? 6.962 3.290 22.588 1.00 97.00 91 SER A N 1
ATOM 693 C CA . SER A 1 91 ? 7.803 3.497 21.403 1.00 97.00 91 SER A CA 1
ATOM 694 C C . SER A 1 91 ? 7.030 3.332 20.093 1.00 97.00 91 SER A C 1
ATOM 696 O O . SER A 1 91 ? 7.388 3.989 19.120 1.00 97.00 91 SER A O 1
ATOM 698 N N . SER A 1 92 ? 5.934 2.562 20.067 1.00 96.88 92 SER A N 1
ATOM 699 C CA . SER A 1 92 ? 5.080 2.439 18.873 1.00 96.88 92 SER A CA 1
ATOM 700 C C . SER A 1 92 ? 4.530 3.793 18.400 1.00 96.88 92 SER A C 1
ATOM 702 O O . SER A 1 92 ? 4.519 4.061 17.199 1.00 96.88 92 SER A O 1
ATOM 704 N N . ILE A 1 93 ? 4.158 4.677 19.335 1.00 97.81 93 ILE A N 1
ATOM 705 C CA . ILE A 1 93 ? 3.741 6.053 19.037 1.00 97.81 93 ILE A CA 1
ATOM 706 C C . ILE A 1 93 ? 4.946 6.873 18.572 1.00 97.81 93 ILE A C 1
ATOM 708 O O . ILE A 1 93 ? 4.866 7.527 17.537 1.00 97.81 93 ILE A O 1
ATOM 712 N N . SER A 1 94 ? 6.077 6.805 19.288 1.00 97.88 94 SER A N 1
ATOM 713 C CA . SER A 1 94 ? 7.288 7.556 18.921 1.00 97.88 94 SER A CA 1
ATOM 714 C C . SER A 1 94 ? 7.744 7.268 17.486 1.00 97.88 94 SER A C 1
ATOM 716 O O . SER A 1 94 ? 8.099 8.193 16.763 1.00 97.88 94 SER A O 1
ATOM 718 N N . LEU A 1 95 ? 7.705 6.002 17.059 1.00 97.50 95 LEU A N 1
ATOM 719 C CA . LEU A 1 95 ? 8.112 5.583 15.714 1.00 97.50 95 LEU A CA 1
ATOM 720 C C . LEU A 1 95 ? 7.146 6.094 14.634 1.00 97.50 95 LEU A C 1
ATOM 722 O O . LEU A 1 95 ? 7.588 6.546 13.577 1.00 97.50 95 LEU A O 1
ATOM 726 N N . ALA A 1 96 ? 5.835 6.076 14.899 1.00 97.75 96 ALA A N 1
ATOM 727 C CA . ALA A 1 96 ? 4.837 6.644 13.991 1.00 97.75 96 ALA A CA 1
ATOM 728 C C . ALA A 1 96 ? 4.974 8.174 13.877 1.00 97.75 96 ALA A C 1
ATOM 730 O O . ALA A 1 96 ? 4.926 8.720 12.772 1.00 97.75 96 ALA A O 1
ATOM 731 N N . VAL A 1 97 ? 5.210 8.864 15.000 1.00 98.19 97 VAL A N 1
ATOM 732 C CA . VAL A 1 97 ? 5.483 10.312 15.047 1.00 98.19 97 VAL A CA 1
ATOM 733 C C . VAL A 1 97 ? 6.727 10.653 14.241 1.00 98.19 97 VAL A C 1
ATOM 735 O O . VAL A 1 97 ? 6.682 11.556 13.405 1.00 98.19 97 VAL A O 1
ATOM 738 N N . GLU A 1 98 ? 7.808 9.900 14.438 1.00 97.94 98 GLU A N 1
ATOM 739 C CA . GLU A 1 98 ? 9.048 10.080 13.693 1.00 97.94 98 GLU A CA 1
ATOM 740 C C . GLU A 1 98 ? 8.818 9.919 12.184 1.00 97.94 98 GLU A C 1
ATOM 742 O O . GLU A 1 98 ? 9.183 10.806 11.412 1.00 97.94 98 GLU A O 1
ATOM 747 N N . ALA A 1 99 ? 8.149 8.846 11.751 1.00 96.62 99 ALA A N 1
ATOM 748 C CA . ALA A 1 99 ? 7.844 8.623 10.338 1.00 96.62 99 ALA A CA 1
ATOM 749 C C . ALA A 1 99 ? 6.973 9.743 9.740 1.00 96.62 99 ALA A C 1
ATOM 751 O O . ALA A 1 99 ? 7.277 10.261 8.658 1.00 96.62 99 ALA A O 1
ATOM 752 N N . ARG A 1 100 ? 5.916 10.162 10.453 1.00 97.12 100 ARG A N 1
ATOM 753 C CA . ARG A 1 100 ? 5.050 11.281 10.049 1.00 97.12 100 ARG A CA 1
ATOM 754 C C . ARG A 1 100 ? 5.855 12.560 9.889 1.00 97.12 100 ARG A C 1
ATOM 756 O O . ARG A 1 100 ? 5.699 13.246 8.881 1.00 97.12 100 ARG A O 1
ATOM 763 N N . ASP A 1 101 ? 6.680 12.905 10.868 1.00 97.06 101 ASP A N 1
ATOM 764 C CA . ASP A 1 101 ? 7.398 14.176 10.879 1.00 97.06 101 ASP A CA 1
ATOM 765 C C . ASP A 1 101 ? 8.528 14.188 9.837 1.00 97.06 101 ASP A C 1
ATOM 767 O O . ASP A 1 101 ? 8.690 15.193 9.139 1.00 97.06 101 ASP A O 1
ATOM 771 N N . GLN A 1 102 ? 9.218 13.060 9.617 1.00 93.81 102 GLN A N 1
ATOM 772 C CA . GLN A 1 102 ? 10.154 12.886 8.497 1.00 93.81 102 GLN A CA 1
ATOM 773 C C . GLN A 1 102 ? 9.461 13.103 7.142 1.00 93.81 102 GLN A C 1
ATOM 775 O O . GLN A 1 102 ? 9.955 13.857 6.289 1.00 93.81 102 GLN A O 1
ATOM 780 N N . PHE A 1 103 ? 8.295 12.480 6.942 1.00 89.50 103 PHE A N 1
ATOM 781 C CA . PHE A 1 103 ? 7.493 12.662 5.735 1.00 89.50 103 PHE A CA 1
ATOM 782 C C . PHE A 1 103 ? 7.022 14.112 5.582 1.00 89.50 103 PHE A C 1
ATOM 784 O O . PHE A 1 103 ? 7.178 14.700 4.510 1.00 89.50 103 PHE A O 1
ATOM 791 N N . TRP A 1 104 ? 6.473 14.701 6.646 1.00 91.62 104 TRP A N 1
ATOM 792 C CA . TRP A 1 104 ? 5.864 16.028 6.629 1.00 91.62 104 TRP A CA 1
ATOM 793 C C . TRP A 1 104 ? 6.894 17.123 6.380 1.00 91.62 104 TRP A C 1
ATOM 795 O O . TRP A 1 104 ? 6.680 17.995 5.541 1.00 91.62 104 TRP A O 1
ATOM 805 N N . HIS A 1 105 ? 8.057 17.033 7.023 1.00 88.31 105 HIS A N 1
ATOM 806 C CA . HIS A 1 105 ? 9.172 17.936 6.764 1.00 88.31 105 HIS A CA 1
ATOM 807 C C . HIS A 1 105 ? 9.624 17.854 5.299 1.00 88.31 105 HIS A C 1
ATOM 809 O O . HIS A 1 105 ? 9.744 18.873 4.616 1.00 88.31 105 HIS A O 1
ATOM 815 N N . SER A 1 106 ? 9.783 16.633 4.779 1.00 77.12 106 SER A N 1
ATOM 816 C CA . SER A 1 106 ? 10.127 16.397 3.372 1.00 77.12 106 SER A CA 1
ATOM 817 C C . SER A 1 106 ? 9.038 16.882 2.407 1.00 77.12 106 SER A C 1
ATOM 819 O O . SER A 1 106 ? 9.333 17.262 1.275 1.00 77.12 106 SER A O 1
ATOM 821 N N . TYR A 1 107 ? 7.768 16.837 2.808 1.00 74.56 107 TYR A N 1
ATOM 822 C CA . TYR A 1 107 ? 6.628 17.335 2.039 1.00 74.56 107 TYR A CA 1
ATOM 823 C C . TYR A 1 107 ? 6.609 18.870 1.983 1.00 74.56 107 TYR A C 1
ATOM 825 O O . TYR A 1 107 ? 6.580 19.430 0.887 1.00 74.56 107 TYR A O 1
ATOM 833 N N . LEU A 1 108 ? 6.732 19.552 3.127 1.00 78.88 108 LEU A N 1
ATOM 834 C CA . LEU A 1 108 ? 6.751 21.019 3.205 1.00 78.88 108 LEU A CA 1
ATOM 835 C C . LEU A 1 108 ? 7.917 21.626 2.415 1.00 78.88 108 LEU A C 1
ATOM 837 O O . LEU A 1 108 ? 7.697 22.505 1.583 1.00 78.88 108 LEU A O 1
ATOM 841 N N . GLN A 1 109 ? 9.134 21.092 2.577 1.00 72.38 109 GLN A N 1
ATOM 842 C CA . GLN A 1 109 ? 10.300 21.551 1.809 1.00 72.38 109 GLN A CA 1
ATOM 843 C C . GLN A 1 109 ? 10.106 21.411 0.291 1.00 72.38 109 GLN A C 1
ATOM 845 O O . GLN A 1 109 ? 10.638 22.205 -0.489 1.00 72.38 109 GLN A O 1
ATOM 850 N N . ARG A 1 110 ? 9.382 20.373 -0.151 1.00 62.59 110 ARG A N 1
ATOM 851 C CA . ARG A 1 110 ? 9.056 20.179 -1.569 1.00 62.59 110 ARG A CA 1
ATOM 852 C C . ARG A 1 110 ? 8.021 21.196 -2.037 1.00 62.59 110 ARG A C 1
ATOM 854 O O . ARG A 1 110 ? 8.234 21.790 -3.093 1.00 62.59 110 ARG A O 1
ATOM 861 N N . ASN A 1 111 ? 6.954 21.427 -1.271 1.00 61.09 111 ASN A N 1
ATOM 862 C CA . ASN A 1 111 ? 5.900 22.380 -1.633 1.00 61.09 111 ASN A CA 1
ATOM 863 C C . ASN A 1 111 ? 6.416 23.820 -1.725 1.00 61.09 111 ASN A C 1
ATOM 865 O O . ASN A 1 111 ? 6.132 24.494 -2.715 1.00 61.09 111 ASN A O 1
ATOM 869 N N . GLU A 1 112 ? 7.253 24.262 -0.780 1.00 60.62 112 GLU A N 1
ATOM 870 C CA . GLU A 1 112 ? 7.879 25.594 -0.834 1.00 60.62 112 GLU A CA 1
ATOM 871 C C . GLU A 1 112 ? 8.713 25.792 -2.109 1.00 60.62 112 GLU A C 1
ATOM 873 O O . GLU A 1 112 ? 8.639 26.835 -2.759 1.00 60.62 112 GLU A O 1
ATOM 878 N N . LYS A 1 113 ? 9.475 24.770 -2.520 1.00 46.59 113 LYS A N 1
ATOM 879 C CA . LYS A 1 113 ? 10.331 24.829 -3.719 1.00 46.59 113 LYS A CA 1
ATOM 880 C C . LYS A 1 113 ? 9.558 24.762 -5.035 1.00 46.59 113 LYS A C 1
ATOM 882 O O . LYS A 1 113 ? 10.053 25.245 -6.051 1.00 46.59 113 LYS A O 1
ATOM 887 N N . THR A 1 114 ? 8.392 24.125 -5.042 1.00 40.72 114 THR A N 1
ATOM 888 C CA . THR A 1 114 ? 7.629 23.822 -6.266 1.00 40.72 114 THR A CA 1
ATOM 889 C C . THR A 1 114 ? 6.419 24.730 -6.474 1.00 40.72 114 THR A C 1
ATOM 891 O O . THR A 1 114 ? 5.813 24.660 -7.539 1.00 40.72 114 THR A O 1
ATOM 894 N N . LYS A 1 115 ? 6.085 25.600 -5.505 1.00 46.69 115 LYS A N 1
ATOM 895 C CA . LYS A 1 115 ? 4.856 26.420 -5.501 1.00 46.69 115 LYS A CA 1
ATOM 896 C C . LYS A 1 115 ? 3.586 25.584 -5.745 1.00 46.69 115 LYS A C 1
ATOM 898 O O . LYS A 1 115 ? 2.634 26.061 -6.358 1.00 46.69 115 LYS A O 1
ATOM 903 N N . LEU A 1 116 ? 3.586 24.328 -5.295 1.00 43.41 116 LEU A N 1
ATOM 904 C CA . LEU A 1 116 ? 2.430 23.440 -5.386 1.00 43.41 116 LEU A CA 1
ATOM 905 C C . LEU A 1 116 ? 1.290 23.970 -4.505 1.00 43.41 116 LEU A C 1
ATOM 907 O O . LEU A 1 116 ? 1.511 24.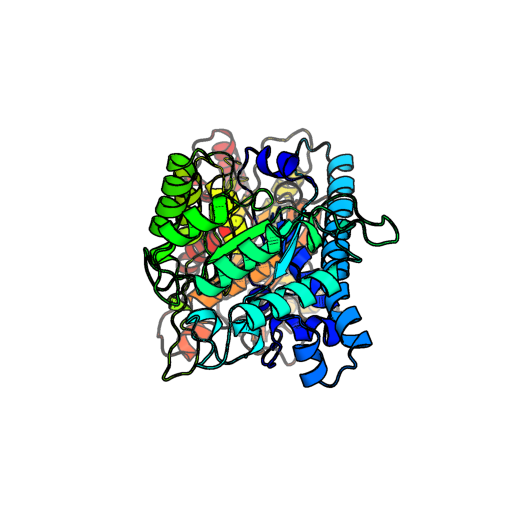375 -3.367 1.00 43.41 116 LEU A O 1
ATOM 911 N N . THR A 1 117 ? 0.064 23.916 -5.021 1.00 46.34 117 THR A N 1
ATOM 912 C CA . THR A 1 117 ? -1.180 24.286 -4.323 1.00 46.34 117 THR A CA 1
ATOM 913 C C . THR A 1 117 ? -1.800 23.117 -3.539 1.00 46.34 117 THR A C 1
ATOM 915 O O . THR A 1 117 ? -2.962 23.186 -3.151 1.00 46.34 117 THR A O 1
ATOM 918 N N . ASP A 1 118 ? -1.050 22.029 -3.317 1.00 52.88 118 ASP A N 1
ATOM 919 C CA . ASP A 1 118 ? -1.541 20.781 -2.714 1.00 52.88 118 ASP A CA 1
ATOM 920 C C . ASP A 1 118 ? -1.864 20.975 -1.216 1.00 52.88 118 ASP A C 1
ATOM 922 O O . ASP A 1 118 ? -0.970 21.078 -0.369 1.00 52.88 118 ASP A O 1
ATOM 926 N N . GLN A 1 119 ? -3.162 21.032 -0.896 1.00 61.94 119 GLN A N 1
ATOM 927 C CA . GLN A 1 119 ? -3.723 21.248 0.445 1.00 61.94 119 GLN A CA 1
ATOM 928 C C . GLN A 1 119 ? -3.778 19.961 1.291 1.00 61.94 119 GLN A C 1
ATOM 930 O O . GLN A 1 119 ? -4.722 19.748 2.052 1.00 61.94 119 GLN A O 1
ATOM 935 N N . ARG A 1 120 ? -2.791 19.065 1.165 1.00 75.94 120 ARG A N 1
ATOM 936 C CA . ARG A 1 120 ? -2.712 17.878 2.030 1.00 75.94 120 ARG A CA 1
ATOM 937 C C . ARG A 1 120 ? -2.642 18.307 3.498 1.00 75.94 120 ARG A C 1
ATOM 939 O O . ARG A 1 120 ? -1.853 19.184 3.839 1.00 75.94 120 ARG A O 1
ATOM 946 N N . ILE A 1 121 ? -3.428 17.673 4.364 1.00 83.75 121 ILE A N 1
ATOM 947 C CA . ILE A 1 121 ? -3.315 17.853 5.817 1.00 83.75 121 ILE A CA 1
ATOM 948 C C . ILE A 1 121 ? -2.064 17.145 6.345 1.00 83.75 121 ILE A C 1
ATOM 950 O O . ILE A 1 121 ? -1.592 16.174 5.745 1.00 83.75 121 ILE A O 1
ATOM 954 N N . LYS A 1 122 ? -1.529 17.606 7.482 1.00 91.44 122 LYS A N 1
ATOM 955 C CA . LYS A 1 122 ? -0.493 16.843 8.186 1.00 91.44 122 LYS A CA 1
ATOM 956 C C . LYS A 1 122 ? -1.076 15.459 8.511 1.00 91.44 122 LYS A C 1
ATOM 958 O O . LYS A 1 122 ? -2.149 15.430 9.109 1.00 91.44 122 LYS A O 1
ATOM 963 N N . PRO A 1 123 ? -0.427 14.348 8.109 1.00 94.44 123 PRO A N 1
ATOM 964 C CA . PRO A 1 123 ? -0.985 13.022 8.338 1.00 94.44 123 PRO A CA 1
ATOM 965 C C . PRO A 1 123 ? -1.268 12.786 9.821 1.00 94.44 123 PRO A C 1
ATOM 967 O O . PRO A 1 123 ? -0.470 13.184 10.668 1.00 94.44 123 PRO A O 1
ATOM 970 N N . LEU A 1 124 ? -2.393 12.155 10.122 1.00 96.69 124 LEU A N 1
ATOM 971 C CA . LEU A 1 124 ? -2.837 11.881 11.481 1.00 96.69 124 LEU A CA 1
ATOM 972 C C . LEU A 1 124 ? -2.259 10.559 11.987 1.00 96.69 124 LEU A C 1
ATOM 974 O O . LEU A 1 124 ? -1.941 9.661 11.200 1.00 96.69 124 LEU A O 1
ATOM 978 N N . ILE A 1 125 ? -2.151 10.428 13.306 1.00 97.94 125 ILE A N 1
ATOM 979 C CA . ILE A 1 125 ? -1.704 9.192 13.958 1.00 97.94 125 ILE A CA 1
ATOM 980 C C . ILE A 1 125 ? -2.858 8.582 14.743 1.00 97.94 125 ILE A C 1
ATOM 982 O O . ILE A 1 125 ? -3.409 9.220 15.642 1.00 97.94 125 ILE A O 1
ATOM 986 N N . ALA A 1 126 ? -3.190 7.334 14.421 1.00 97.94 126 ALA A N 1
ATOM 987 C CA . ALA A 1 126 ? -4.160 6.533 15.148 1.00 97.94 126 ALA A CA 1
ATOM 988 C C . ALA A 1 126 ? -3.452 5.486 16.020 1.00 97.94 126 ALA A C 1
ATOM 990 O O . ALA A 1 126 ? -2.688 4.661 15.521 1.00 97.94 126 ALA A O 1
ATOM 991 N N . LEU A 1 127 ? -3.718 5.497 17.325 1.00 97.44 127 LEU A N 1
ATOM 992 C CA . LEU A 1 127 ? -3.260 4.452 18.237 1.00 97.44 127 LEU A CA 1
ATOM 993 C C . LEU A 1 127 ? -4.060 3.164 17.993 1.00 97.44 127 LEU A C 1
ATOM 995 O O . LEU A 1 127 ? -5.249 3.123 18.293 1.00 97.44 127 LEU A O 1
ATOM 999 N N . SER A 1 128 ? -3.414 2.119 17.480 1.00 96.88 128 SER A N 1
ATOM 1000 C CA . SER A 1 128 ? -4.026 0.803 17.248 1.00 96.88 128 SER A CA 1
ATOM 1001 C C . SER A 1 128 ? -4.222 0.032 18.557 1.00 96.88 128 SER A C 1
ATOM 1003 O O . SER A 1 128 ? -3.257 -0.224 19.289 1.00 96.88 128 SER A O 1
ATOM 1005 N N . ILE A 1 129 ? -5.462 -0.371 18.838 1.00 95.56 129 ILE A N 1
ATOM 1006 C CA . ILE A 1 129 ? -5.857 -1.196 19.983 1.00 95.56 129 ILE A CA 1
ATOM 1007 C C . ILE A 1 129 ? -6.679 -2.382 19.463 1.00 95.56 129 ILE A C 1
ATOM 1009 O O . ILE A 1 129 ? -7.862 -2.250 19.158 1.00 95.56 129 ILE A O 1
ATOM 1013 N N . GLY A 1 130 ? -6.043 -3.553 19.369 1.00 93.69 130 GLY A N 1
ATOM 1014 C CA . GLY A 1 130 ? -6.721 -4.802 19.007 1.00 93.69 130 GLY A CA 1
ATOM 1015 C C . GLY A 1 130 ? -7.621 -5.365 20.117 1.00 93.69 130 GLY A C 1
ATOM 1016 O O . GLY A 1 130 ? -7.531 -4.906 21.265 1.00 93.69 130 GLY A O 1
ATOM 1017 N N . PRO A 1 131 ? -8.441 -6.385 19.804 1.00 94.06 131 PRO A N 1
ATOM 1018 C CA . PRO A 1 131 ? -9.373 -6.996 20.744 1.00 94.06 131 PRO A CA 1
ATOM 1019 C C . PRO A 1 131 ? -8.640 -7.837 21.793 1.00 94.06 131 PRO A C 1
ATOM 1021 O O . PRO A 1 131 ? -7.458 -8.167 21.645 1.00 94.06 131 PRO A O 1
ATOM 1024 N N . TYR A 1 132 ? -9.363 -8.253 22.830 1.00 91.31 132 TYR A N 1
ATOM 1025 C CA . TYR A 1 132 ? -8.865 -9.165 23.860 1.00 91.31 132 TYR A CA 1
ATOM 1026 C C . TYR A 1 132 ? -8.263 -10.446 23.259 1.00 91.31 132 TYR A C 1
ATOM 1028 O O . TYR A 1 132 ? -7.152 -10.844 23.622 1.00 91.31 132 TYR A O 1
ATOM 1036 N N . GLY A 1 133 ? -8.948 -11.035 22.271 1.00 85.25 133 GLY A N 1
ATOM 1037 C CA . GLY A 1 133 ? -8.513 -12.267 21.606 1.00 85.25 133 GLY A CA 1
ATOM 1038 C C . GLY A 1 133 ? -7.133 -12.179 20.943 1.00 85.25 133 GLY A C 1
ATOM 1039 O O . GLY A 1 133 ? -6.367 -13.141 20.963 1.00 85.25 133 GLY A O 1
ATOM 1040 N N . ALA A 1 134 ? -6.724 -10.991 20.483 1.00 83.38 134 ALA A N 1
ATOM 1041 C CA . ALA A 1 134 ? -5.427 -10.806 19.827 1.00 83.38 134 ALA A CA 1
ATOM 1042 C C . ALA A 1 134 ? -4.225 -11.059 20.761 1.00 83.38 134 ALA A C 1
ATOM 1044 O O . ALA A 1 134 ? -3.107 -11.278 20.286 1.00 83.38 134 ALA A O 1
ATOM 1045 N N . ILE A 1 135 ? -4.442 -11.034 22.082 1.00 78.50 135 ILE A N 1
ATOM 1046 C CA . ILE A 1 135 ? -3.425 -11.316 23.110 1.00 78.50 135 ILE A CA 1
ATOM 1047 C C . ILE A 1 135 ? -3.472 -12.775 23.585 1.00 78.50 135 ILE A C 1
ATOM 1049 O O . ILE A 1 135 ? -2.496 -13.267 24.160 1.00 78.50 135 ILE A O 1
ATOM 1053 N N . LEU A 1 136 ? -4.578 -13.482 23.333 1.00 78.19 136 LEU A N 1
ATOM 1054 C CA . LEU A 1 136 ? -4.684 -14.921 23.585 1.00 78.19 136 LEU A CA 1
ATOM 1055 C C . LEU A 1 136 ? -3.883 -15.731 22.560 1.00 78.19 136 LEU A C 1
ATOM 1057 O O . LEU A 1 136 ? -3.376 -16.802 22.893 1.00 78.19 136 LEU A O 1
ATOM 1061 N N . THR A 1 137 ? -3.669 -15.177 21.359 1.00 66.50 137 THR A N 1
ATOM 1062 C CA . THR A 1 137 ? -2.876 -15.778 20.266 1.00 66.50 137 THR A CA 1
ATOM 1063 C C . THR A 1 137 ? -3.397 -17.147 19.805 1.00 66.50 137 THR A C 1
ATOM 1065 O O . THR A 1 137 ? -2.639 -17.975 19.307 1.00 66.50 137 THR A O 1
ATOM 1068 N N . ASP A 1 138 ? -4.700 -17.379 19.963 1.00 75.50 138 ASP A N 1
ATOM 1069 C CA . ASP A 1 138 ? -5.416 -18.611 19.609 1.00 75.50 138 ASP A CA 1
ATOM 1070 C C . ASP A 1 138 ? -6.399 -18.427 18.435 1.00 75.50 138 ASP A C 1
ATOM 1072 O O . ASP A 1 138 ? -7.096 -19.368 18.057 1.00 75.50 138 ASP A O 1
ATOM 1076 N N . GLY A 1 139 ? -6.437 -17.234 17.829 1.00 69.44 139 GLY A N 1
ATOM 1077 C CA . GLY A 1 139 ? -7.345 -16.890 16.733 1.00 69.44 139 GLY A CA 1
ATOM 1078 C C . GLY A 1 139 ? -8.724 -16.412 17.193 1.00 69.44 139 GLY A C 1
ATOM 1079 O O . GLY A 1 139 ? -9.588 -16.154 16.349 1.00 69.44 139 GLY A O 1
ATOM 1080 N N . SER A 1 140 ? -8.951 -16.277 18.505 1.00 79.38 140 SER A N 1
ATOM 1081 C CA . SER A 1 140 ? -10.225 -15.805 19.061 1.00 79.38 140 SER A CA 1
ATOM 1082 C C . SER A 1 140 ? -10.592 -14.378 18.641 1.00 79.38 140 SER A C 1
ATOM 1084 O O . SER A 1 140 ? -11.760 -14.000 18.717 1.00 79.38 140 SER A O 1
ATOM 1086 N N . GLU A 1 141 ? -9.660 -13.587 18.099 1.00 73.25 141 GLU A N 1
ATOM 1087 C CA . GLU A 1 141 ? -9.963 -12.294 17.473 1.00 73.25 141 GLU A CA 1
ATOM 1088 C C . GLU A 1 141 ? -10.850 -12.398 16.213 1.00 73.25 141 GLU A C 1
ATOM 1090 O O . GLU A 1 141 ? -11.387 -11.389 15.755 1.00 73.25 141 GLU A O 1
ATOM 1095 N N . TYR A 1 142 ? -11.034 -13.603 15.662 1.00 74.88 142 TYR A N 1
ATOM 1096 C CA . TYR A 1 142 ? -11.912 -13.877 14.514 1.00 74.88 142 TYR A CA 1
ATOM 1097 C C . TYR A 1 142 ? -13.144 -14.714 14.869 1.00 74.88 142 TYR A C 1
ATOM 1099 O O . TYR A 1 142 ? -13.938 -15.035 13.987 1.00 74.88 142 TYR A O 1
ATOM 1107 N N . THR A 1 143 ? -13.316 -15.080 16.140 1.00 82.94 143 THR A N 1
ATOM 1108 C CA . THR A 1 143 ? -14.482 -15.843 16.618 1.00 82.94 143 THR A CA 1
ATOM 1109 C C . THR A 1 143 ? -15.230 -15.115 17.724 1.00 82.94 143 THR A C 1
ATOM 1111 O O . THR A 1 143 ? -16.426 -15.319 17.875 1.00 82.94 143 THR A O 1
ATOM 1114 N N . GLY A 1 144 ? -14.547 -14.275 18.506 1.00 79.25 144 GLY A N 1
ATOM 1115 C CA . GLY A 1 144 ? -15.087 -13.645 19.708 1.00 79.25 144 GLY A CA 1
ATOM 1116 C C . GLY A 1 144 ? -15.390 -14.613 20.852 1.00 79.25 144 GLY A C 1
ATOM 1117 O O . GLY A 1 144 ? -15.923 -14.179 21.869 1.00 79.25 144 GLY A O 1
ATOM 1118 N N . ASP A 1 145 ? -15.044 -15.896 20.709 1.00 85.19 145 ASP A N 1
ATOM 1119 C CA . ASP A 1 145 ? -15.112 -16.877 21.788 1.00 85.19 145 ASP A CA 1
ATOM 1120 C C . ASP A 1 145 ? -13.802 -16.841 22.578 1.00 85.19 145 ASP A C 1
ATOM 1122 O O . ASP A 1 145 ? -12.788 -17.409 22.172 1.00 85.19 145 ASP A O 1
ATOM 1126 N N . TYR A 1 146 ? -13.821 -16.124 23.700 1.00 84.75 146 TYR A N 1
ATOM 1127 C CA . TYR A 1 146 ? -12.669 -15.978 24.594 1.00 84.75 146 TYR A CA 1
ATOM 1128 C C . TYR A 1 146 ? -12.593 -17.082 25.661 1.00 84.75 146 TYR A C 1
ATOM 1130 O O . TYR A 1 146 ? -11.720 -17.049 26.531 1.00 84.75 146 TYR A O 1
ATOM 1138 N N . GLY A 1 147 ? -13.504 -18.057 25.616 1.00 80.50 147 GLY A N 1
ATOM 1139 C CA . GLY A 1 147 ? -13.590 -19.151 26.572 1.00 80.50 147 GLY A CA 1
ATOM 1140 C C . GLY A 1 147 ? -14.443 -18.851 27.818 1.00 80.50 147 GLY A C 1
ATOM 1141 O O . GLY A 1 147 ? -14.709 -17.699 28.173 1.00 80.50 147 GLY A O 1
ATOM 1142 N N . PRO A 1 148 ? -14.855 -19.904 28.550 1.00 74.12 148 PRO A N 1
ATOM 1143 C CA . PRO A 1 148 ? -15.949 -19.865 29.533 1.00 74.12 148 PRO A CA 1
ATOM 1144 C C . PRO A 1 148 ? -15.667 -19.070 30.823 1.00 74.12 148 PRO A C 1
ATOM 1146 O O . PRO A 1 148 ? -16.540 -18.969 31.681 1.00 74.12 148 PRO A O 1
ATOM 1149 N N . GLY A 1 149 ? -14.460 -18.522 30.992 1.00 77.38 149 GLY A N 1
ATOM 1150 C CA . GLY A 1 149 ? -14.050 -17.759 32.177 1.00 77.38 149 GLY A CA 1
ATOM 1151 C C . GLY A 1 149 ? -13.854 -16.260 31.942 1.00 77.38 149 GLY A C 1
ATOM 1152 O O . GLY A 1 149 ? -13.551 -15.534 32.890 1.00 77.38 149 GLY A O 1
ATOM 1153 N N . VAL A 1 150 ? -13.992 -15.783 30.704 1.00 85.94 150 VAL A N 1
ATOM 1154 C CA . VAL A 1 150 ? -13.739 -14.378 30.369 1.00 85.94 150 VAL A CA 1
ATOM 1155 C C . VAL A 1 150 ? -15.005 -13.559 30.596 1.00 85.94 150 VAL A C 1
ATOM 1157 O O . VAL A 1 150 ? -16.041 -13.774 29.974 1.00 85.94 150 VAL A O 1
ATOM 1160 N N . THR A 1 151 ? -14.926 -12.612 31.529 1.00 90.56 151 THR A N 1
ATOM 1161 C CA . THR A 1 151 ? -16.053 -11.748 31.907 1.00 90.56 151 THR A CA 1
ATOM 1162 C C . THR A 1 151 ? -15.906 -10.355 31.300 1.00 90.56 151 THR A C 1
ATOM 1164 O O . THR A 1 151 ? -14.792 -9.914 31.012 1.00 90.56 151 THR A O 1
ATOM 1167 N N . SER A 1 152 ? -17.005 -9.597 31.202 1.00 90.81 152 SER A N 1
ATOM 1168 C CA . SER A 1 152 ? -16.943 -8.178 30.818 1.00 90.81 152 SER A CA 1
ATOM 1169 C C . SER A 1 152 ? -16.001 -7.378 31.724 1.00 90.81 152 SER A C 1
ATOM 1171 O O . SER A 1 152 ? -15.297 -6.506 31.238 1.00 90.81 152 SER A O 1
ATOM 1173 N N . SER A 1 153 ? -15.911 -7.701 33.020 1.00 90.69 153 SER A N 1
ATOM 1174 C CA . SER A 1 153 ? -14.963 -7.059 33.943 1.00 90.69 153 SER A CA 1
ATOM 1175 C C . SER A 1 153 ? -13.503 -7.342 33.575 1.00 90.69 153 SER A C 1
ATOM 1177 O O . SER A 1 153 ? -12.665 -6.447 33.656 1.00 90.69 153 SER A O 1
ATOM 1179 N N . THR A 1 154 ? -13.201 -8.567 33.138 1.00 91.06 154 THR A N 1
ATOM 1180 C CA . THR A 1 154 ? -11.869 -8.961 32.654 1.00 91.06 154 THR A CA 1
ATOM 1181 C C . THR A 1 154 ? -11.490 -8.183 31.395 1.00 91.06 154 THR A C 1
ATOM 1183 O O . THR A 1 154 ? -10.395 -7.627 31.323 1.00 91.06 154 THR A O 1
ATOM 1186 N N . ILE A 1 155 ? -12.406 -8.103 30.425 1.00 92.75 155 ILE A N 1
ATOM 1187 C CA . ILE A 1 155 ? -12.214 -7.354 29.172 1.00 92.75 155 ILE A CA 1
ATOM 1188 C C . ILE A 1 155 ? -12.065 -5.850 29.458 1.00 92.75 155 ILE A C 1
ATOM 1190 O O . ILE A 1 155 ? -11.249 -5.166 28.839 1.00 92.75 155 ILE A O 1
ATOM 1194 N N . LEU A 1 156 ? -12.818 -5.333 30.431 1.00 92.25 156 LEU A N 1
ATOM 1195 C CA . LEU A 1 156 ? -12.779 -3.925 30.813 1.00 92.25 156 LEU A CA 1
ATOM 1196 C C . LEU A 1 156 ? -11.415 -3.554 31.390 1.00 92.25 156 LEU A C 1
ATOM 1198 O O . LEU A 1 156 ? -10.815 -2.570 30.962 1.00 92.25 156 LEU A O 1
ATOM 1202 N N . GLU A 1 157 ? -10.913 -4.353 32.333 1.00 89.69 157 GLU A N 1
ATOM 1203 C CA . GLU A 1 157 ? -9.599 -4.133 32.939 1.00 89.69 157 GLU A CA 1
ATOM 1204 C C . GLU A 1 157 ? -8.469 -4.264 31.913 1.00 89.69 157 GLU A C 1
ATOM 1206 O O . GLU A 1 157 ? -7.513 -3.489 31.930 1.00 89.69 157 GLU A O 1
ATOM 1211 N N . PHE A 1 158 ? -8.609 -5.194 30.966 1.00 91.06 158 PHE A N 1
ATOM 1212 C CA . PHE A 1 158 ? -7.676 -5.346 29.857 1.00 91.06 158 PHE A CA 1
ATOM 1213 C C . PHE A 1 158 ? -7.536 -4.060 29.026 1.00 91.06 158 PHE A C 1
ATOM 1215 O O . PHE A 1 158 ? -6.419 -3.563 28.840 1.00 91.06 158 PHE A O 1
ATOM 1222 N N . HIS A 1 159 ? -8.652 -3.500 28.550 1.00 92.38 159 HIS A N 1
ATOM 1223 C CA . HIS A 1 159 ? -8.628 -2.268 27.753 1.00 92.38 159 HIS A CA 1
ATOM 1224 C C . HIS A 1 159 ? -8.200 -1.061 28.584 1.00 92.38 159 HIS A C 1
ATOM 1226 O O . HIS A 1 159 ? -7.378 -0.268 28.121 1.00 92.38 159 HIS A O 1
ATOM 1232 N N . ARG A 1 160 ? -8.673 -0.955 29.834 1.00 90.44 160 ARG A N 1
ATOM 1233 C CA . ARG A 1 160 ? -8.267 0.109 30.766 1.00 90.44 160 ARG A CA 1
ATOM 1234 C C . ARG A 1 160 ? -6.750 0.140 30.939 1.00 90.44 160 ARG A C 1
ATOM 1236 O O . ARG A 1 160 ? -6.131 1.167 30.670 1.00 90.44 160 ARG A O 1
ATOM 1243 N N . SER A 1 161 ? -6.146 -0.985 31.318 1.00 88.81 161 SER A N 1
ATOM 1244 C CA . SER A 1 161 ? -4.707 -1.067 31.588 1.00 88.81 161 SER A CA 1
ATOM 1245 C C . SER A 1 161 ? -3.855 -0.717 30.358 1.00 88.81 161 SER A C 1
ATOM 1247 O O . SER A 1 161 ? -2.801 -0.076 30.472 1.00 88.81 161 SER A O 1
ATOM 1249 N N . ARG A 1 162 ? -4.318 -1.085 29.153 1.00 90.50 162 ARG A N 1
ATOM 1250 C CA . ARG A 1 162 ? -3.654 -0.691 27.900 1.00 90.50 162 ARG A CA 1
ATOM 1251 C C . ARG A 1 162 ? -3.725 0.815 27.677 1.00 90.50 162 ARG A C 1
ATOM 1253 O O . ARG A 1 162 ? -2.678 1.418 27.448 1.00 90.50 162 ARG A O 1
ATOM 1260 N N . LEU A 1 163 ? -4.905 1.426 27.779 1.00 90.88 163 LEU A N 1
ATOM 1261 C CA . LEU A 1 163 ? -5.063 2.874 27.595 1.00 90.88 163 LEU A CA 1
ATOM 1262 C C . LEU A 1 163 ? -4.252 3.673 28.623 1.00 90.88 163 LEU A C 1
ATOM 1264 O O . LEU A 1 163 ? -3.537 4.598 28.245 1.00 90.88 163 LEU A O 1
ATOM 1268 N N . GLU A 1 164 ? -4.277 3.271 29.896 1.00 88.56 164 GLU A N 1
ATOM 1269 C CA . GLU A 1 164 ? -3.477 3.895 30.961 1.00 88.56 164 GLU A CA 1
ATOM 1270 C C . GLU A 1 164 ? -1.972 3.846 30.669 1.00 88.56 164 GLU A C 1
ATOM 1272 O O . GLU A 1 164 ? -1.242 4.788 30.974 1.00 88.56 164 GLU A O 1
ATOM 1277 N N . THR A 1 165 ? -1.493 2.774 30.029 1.00 91.31 165 THR A N 1
ATOM 1278 C CA . THR A 1 165 ? -0.082 2.662 29.636 1.00 91.31 165 THR A CA 1
ATOM 1279 C C . THR A 1 165 ? 0.301 3.683 28.563 1.00 91.31 165 THR A C 1
ATOM 1281 O O . THR A 1 165 ? 1.426 4.180 28.578 1.00 91.31 165 THR A O 1
ATOM 1284 N N . PHE A 1 166 ? -0.614 4.012 27.648 1.00 92.62 166 PHE A N 1
ATOM 1285 C CA . PHE A 1 166 ? -0.385 4.972 26.564 1.00 92.62 166 PHE A CA 1
ATOM 1286 C C . PHE A 1 166 ? -0.687 6.426 26.940 1.00 92.62 166 PHE A C 1
ATOM 1288 O O . PHE A 1 166 ? -0.243 7.329 26.228 1.00 92.62 166 PHE A O 1
ATOM 1295 N N . LEU A 1 167 ? -1.379 6.653 28.062 1.00 88.50 167 LEU A N 1
ATOM 1296 C CA . LEU A 1 167 ? -1.791 7.970 28.552 1.00 88.50 167 LEU A CA 1
ATOM 1297 C C . LEU A 1 167 ? -0.688 9.047 28.461 1.00 88.50 167 LEU A C 1
ATOM 1299 O O . LEU A 1 167 ? -0.980 10.122 27.935 1.00 88.50 167 LEU A O 1
ATOM 1303 N N . PRO A 1 168 ? 0.588 8.784 28.835 1.00 89.31 168 PRO A N 1
ATOM 1304 C CA . PRO A 1 168 ? 1.651 9.794 28.762 1.00 89.31 168 PRO A CA 1
ATOM 1305 C C . PRO A 1 168 ? 1.946 10.341 27.355 1.00 89.31 168 PRO A C 1
ATOM 1307 O O . PRO A 1 168 ? 2.646 11.341 27.232 1.00 89.31 168 PRO A O 1
ATOM 1310 N N . LYS A 1 169 ? 1.462 9.681 26.295 1.00 91.88 169 LYS A N 1
ATOM 1311 C CA . LYS A 1 169 ? 1.680 10.051 24.888 1.00 91.88 169 LYS A CA 1
ATOM 1312 C C . LYS A 1 169 ? 0.397 10.409 24.132 1.00 91.88 169 LYS A C 1
ATOM 1314 O O . LYS A 1 169 ? 0.433 10.571 22.915 1.00 91.88 169 LYS A O 1
ATOM 1319 N N . PHE A 1 170 ? -0.739 10.569 24.814 1.00 89.31 170 PHE A N 1
ATOM 1320 C CA . PHE A 1 170 ? -2.007 10.911 24.152 1.00 89.31 170 PHE A CA 1
ATOM 1321 C C . PHE A 1 170 ? -1.973 12.254 23.409 1.00 89.31 170 PHE A C 1
ATOM 1323 O O . PHE A 1 170 ? -2.679 12.420 22.421 1.00 89.31 170 PHE A O 1
ATOM 1330 N N . SER A 1 171 ? -1.124 13.194 23.828 1.00 88.50 171 SER A N 1
ATOM 1331 C CA . SER A 1 171 ? -0.918 14.469 23.128 1.00 88.50 171 SER A CA 1
ATOM 1332 C C . SER A 1 171 ? -0.163 14.336 21.797 1.00 88.50 171 SER A C 1
ATOM 1334 O O . SER A 1 171 ? -0.164 15.275 21.002 1.00 88.50 171 SER A O 1
ATOM 1336 N N . GLU A 1 172 ? 0.479 13.192 21.541 1.00 93.56 172 GLU A N 1
ATOM 1337 C CA . GLU A 1 172 ? 1.231 12.921 20.309 1.00 93.56 172 GLU A CA 1
ATOM 1338 C C . GLU A 1 172 ? 0.392 12.215 19.229 1.00 93.56 172 GLU A C 1
ATOM 1340 O O . GLU A 1 172 ? 0.815 12.159 18.069 1.00 93.56 172 GLU A O 1
ATOM 1345 N N . ILE A 1 173 ? -0.785 11.696 19.597 1.00 94.62 173 ILE A N 1
ATOM 1346 C CA . ILE A 1 173 ? -1.721 11.008 18.699 1.00 94.62 173 ILE A CA 1
ATOM 1347 C C . ILE A 1 173 ? -2.944 11.876 18.397 1.00 94.62 173 ILE A C 1
ATOM 1349 O O . ILE A 1 173 ? -3.292 12.798 19.134 1.00 94.62 173 ILE A O 1
ATOM 1353 N N . ASP A 1 174 ? -3.621 11.555 17.300 1.00 95.38 174 ASP A N 1
ATOM 1354 C CA . ASP A 1 174 ? -4.813 12.268 16.849 1.00 95.38 174 ASP A CA 1
ATOM 1355 C C . ASP A 1 174 ? -6.090 11.457 17.065 1.00 95.38 174 ASP A C 1
ATOM 1357 O O . ASP A 1 174 ? -7.152 12.048 17.264 1.00 95.38 174 ASP A O 1
ATOM 1361 N N . LEU A 1 175 ? -5.980 10.125 17.005 1.00 96.50 175 LEU A N 1
ATOM 1362 C CA . LEU A 1 175 ? -7.089 9.176 17.040 1.00 96.50 175 LEU A CA 1
ATOM 1363 C C . LEU A 1 175 ? -6.726 7.916 17.845 1.00 96.50 175 LEU A C 1
ATOM 1365 O O . LEU A 1 175 ? -5.551 7.573 17.977 1.00 96.50 175 LEU A O 1
ATOM 1369 N N . ILE A 1 176 ? -7.734 7.183 18.317 1.00 97.38 176 ILE A N 1
ATOM 1370 C CA . ILE A 1 176 ? -7.600 5.797 18.799 1.00 97.38 176 ILE A CA 1
ATOM 1371 C C . ILE A 1 176 ? -8.433 4.873 17.904 1.00 97.38 176 ILE A C 1
ATOM 1373 O O . ILE A 1 176 ? -9.594 5.149 17.614 1.00 97.38 176 ILE A O 1
ATOM 1377 N N . ALA A 1 177 ? -7.841 3.767 17.475 1.00 98.00 177 ALA A N 1
ATOM 1378 C CA . ALA A 1 177 ? -8.456 2.754 16.634 1.00 98.00 177 ALA A CA 1
ATOM 1379 C C . ALA A 1 177 ? -8.710 1.489 17.460 1.00 98.00 177 ALA A C 1
ATOM 1381 O O . ALA A 1 177 ? -7.807 0.664 17.609 1.00 98.00 177 ALA A O 1
ATOM 1382 N N . PHE A 1 178 ? -9.922 1.331 17.998 1.00 97.94 178 PHE A N 1
ATOM 1383 C CA . PHE A 1 178 ? -10.361 0.035 18.516 1.00 97.94 178 PHE A CA 1
ATOM 1384 C C . PHE A 1 178 ? -10.759 -0.819 17.326 1.00 97.94 178 PHE A C 1
ATOM 1386 O O . PHE A 1 178 ? -11.756 -0.531 16.662 1.00 97.94 178 PHE A O 1
ATOM 1393 N N . GLU A 1 179 ? -9.956 -1.825 17.014 1.00 96.19 179 GLU A N 1
ATOM 1394 C CA . GLU A 1 179 ? -10.064 -2.501 15.730 1.00 96.19 179 GLU A CA 1
ATOM 1395 C C . GLU A 1 179 ? -10.128 -4.010 15.832 1.00 96.19 179 GLU A C 1
ATOM 1397 O O . GLU A 1 179 ? -9.598 -4.602 16.767 1.00 96.19 179 GLU A O 1
ATOM 1402 N N . THR A 1 180 ? -10.767 -4.623 14.836 1.00 95.50 180 THR A N 1
ATOM 1403 C CA . THR A 1 180 ? -11.006 -6.067 14.751 1.00 95.50 180 THR A CA 1
ATOM 1404 C C . THR A 1 180 ? -11.841 -6.587 15.925 1.00 95.50 180 THR A C 1
ATOM 1406 O O . THR A 1 180 ? -11.626 -7.703 16.380 1.00 95.50 180 THR A O 1
ATOM 1409 N N . ILE A 1 181 ? -12.793 -5.802 16.441 1.00 97.62 181 ILE A N 1
ATOM 1410 C CA . ILE A 1 181 ? -13.650 -6.231 17.555 1.00 97.62 181 ILE A CA 1
ATOM 1411 C C . ILE A 1 181 ? -14.615 -7.324 17.058 1.00 97.62 181 ILE A C 1
ATOM 1413 O O . ILE A 1 181 ? -15.426 -7.047 16.171 1.00 97.62 181 ILE A O 1
ATOM 1417 N N . PRO A 1 182 ? -14.557 -8.566 17.575 1.00 96.38 182 PRO A N 1
ATOM 1418 C CA . PRO A 1 182 ? -15.322 -9.673 17.000 1.00 96.38 182 PRO A CA 1
ATOM 1419 C C . PRO A 1 182 ? -16.657 -9.943 17.699 1.00 96.38 182 PRO A C 1
ATOM 1421 O O . PRO A 1 182 ? -17.466 -10.685 17.144 1.00 96.38 182 PRO A O 1
ATOM 1424 N N . SER A 1 183 ? -16.885 -9.390 18.899 1.00 96.44 183 SER A N 1
ATOM 1425 C CA . SER A 1 183 ? -18.049 -9.688 19.745 1.00 96.44 183 SER A CA 1
ATOM 1426 C C . SER A 1 183 ? -18.736 -8.431 20.281 1.00 96.44 183 SER A C 1
ATOM 1428 O O . SER A 1 183 ? -18.105 -7.401 20.546 1.00 96.44 183 SER A O 1
ATOM 1430 N N . LEU A 1 184 ? -20.052 -8.530 20.495 1.00 96.19 184 LEU A N 1
ATOM 1431 C CA . LEU A 1 184 ? -20.840 -7.440 21.072 1.00 96.19 184 LEU A CA 1
ATOM 1432 C C . LEU A 1 184 ? -20.464 -7.188 22.540 1.00 96.19 184 LEU A C 1
ATOM 1434 O O . LEU A 1 184 ? -20.398 -6.036 22.962 1.00 96.19 184 LEU A O 1
ATOM 1438 N N . GLN A 1 185 ? -20.152 -8.243 23.302 1.00 95.44 185 GLN A N 1
ATOM 1439 C CA . GLN A 1 185 ? -19.734 -8.137 24.706 1.00 95.44 185 GLN A CA 1
ATOM 1440 C C . GLN A 1 185 ? -18.513 -7.221 24.876 1.00 95.44 185 GLN A C 1
ATOM 1442 O O . GLN A 1 185 ? -18.451 -6.411 25.810 1.00 95.44 185 GLN A O 1
ATOM 1447 N N . GLU A 1 186 ? -17.527 -7.348 23.988 1.00 96.88 186 GLU A N 1
ATOM 1448 C CA . GLU A 1 186 ? -16.341 -6.502 24.021 1.00 96.88 186 GLU A CA 1
ATOM 1449 C C . GLU A 1 186 ? -16.662 -5.066 23.604 1.00 96.88 186 GLU A C 1
ATOM 1451 O O . GLU A 1 186 ? -16.241 -4.134 24.289 1.00 96.88 186 GLU A O 1
ATOM 1456 N N . ALA A 1 187 ? -17.475 -4.871 22.563 1.00 97.38 187 ALA A N 1
ATOM 1457 C CA . ALA A 1 187 ? -17.912 -3.539 22.147 1.00 97.38 187 ALA A CA 1
ATOM 1458 C C . ALA A 1 187 ? -18.677 -2.797 23.254 1.00 97.38 187 ALA A C 1
ATOM 1460 O O . ALA A 1 187 ? -18.369 -1.644 23.544 1.00 97.38 187 ALA A O 1
ATOM 1461 N N . GLU A 1 188 ? -19.604 -3.465 23.948 1.00 96.81 188 GLU A N 1
ATOM 1462 C CA . GLU A 1 188 ? -20.289 -2.908 25.123 1.00 96.81 188 GLU A CA 1
ATOM 1463 C C . GLU A 1 188 ? -19.312 -2.509 26.220 1.00 96.81 188 GLU A C 1
ATOM 1465 O O . GLU A 1 188 ? -19.489 -1.489 26.885 1.00 96.81 188 GLU A O 1
ATOM 1470 N N . THR A 1 189 ? -18.284 -3.325 26.429 1.00 95.56 189 THR A N 1
ATOM 1471 C CA . THR A 1 189 ? -17.272 -3.081 27.451 1.00 95.56 189 THR A CA 1
ATOM 1472 C C . THR A 1 189 ? -16.412 -1.868 27.104 1.00 95.56 189 THR A C 1
ATOM 1474 O O . THR A 1 189 ? -16.166 -1.030 27.972 1.00 95.56 189 THR A O 1
ATOM 1477 N N . ILE A 1 190 ? -16.023 -1.726 25.835 1.00 95.62 190 ILE A N 1
ATOM 1478 C CA . ILE A 1 190 ? -15.324 -0.545 25.320 1.00 95.62 190 ILE A CA 1
ATOM 1479 C C . ILE A 1 190 ? -16.220 0.694 25.456 1.00 95.62 190 ILE A C 1
ATOM 1481 O O . ILE A 1 190 ? -15.780 1.695 26.013 1.00 95.62 190 ILE A O 1
ATOM 1485 N N . CYS A 1 191 ? -17.491 0.636 25.046 1.00 95.19 191 CYS A N 1
ATOM 1486 C CA . CYS A 1 191 ? -18.427 1.757 25.192 1.00 95.19 191 CYS A CA 1
ATOM 1487 C C . CYS A 1 191 ? -18.640 2.158 26.662 1.00 95.19 191 CYS A C 1
ATOM 1489 O O . CYS A 1 191 ? -18.645 3.347 26.976 1.00 95.19 191 CYS A O 1
ATOM 1491 N N . LYS A 1 192 ? -18.765 1.186 27.579 1.00 92.62 192 LYS A N 1
ATOM 1492 C CA . LYS A 1 192 ? -18.835 1.437 29.031 1.00 92.62 192 LYS A CA 1
ATOM 1493 C C . LYS A 1 192 ? -17.576 2.131 29.534 1.00 92.62 192 LYS A C 1
ATOM 1495 O O . LYS A 1 192 ? -17.688 3.096 30.281 1.00 92.62 192 LYS A O 1
ATOM 1500 N N . LEU A 1 193 ? -16.402 1.662 29.110 1.00 90.69 193 LEU A N 1
ATOM 1501 C CA . LEU A 1 193 ? -15.128 2.277 29.463 1.00 90.69 193 LEU A CA 1
ATOM 1502 C C . LEU A 1 193 ? -15.066 3.723 28.965 1.00 90.69 193 LEU A C 1
ATOM 1504 O O . LEU A 1 193 ? -14.743 4.594 29.755 1.00 90.69 193 LEU A O 1
ATOM 1508 N N . LEU A 1 194 ? -15.413 3.987 27.703 1.00 89.12 194 LEU A N 1
AT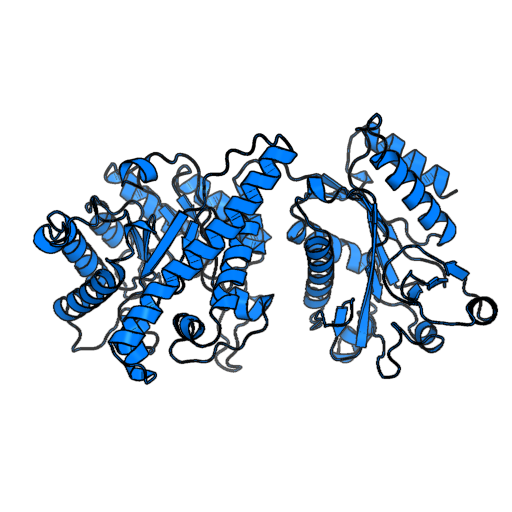OM 1509 C CA . LEU A 1 194 ? -15.350 5.321 27.089 1.00 89.12 194 LEU A CA 1
ATOM 1510 C C . LEU A 1 194 ? -16.357 6.324 27.679 1.00 89.12 194 LEU A C 1
ATOM 1512 O O . LEU A 1 194 ? -16.078 7.521 27.700 1.00 89.12 194 LEU A O 1
ATOM 1516 N N . ASN A 1 195 ? -17.498 5.847 28.180 1.00 86.50 195 ASN A N 1
ATOM 1517 C CA . ASN A 1 195 ? -18.496 6.671 28.871 1.00 86.50 195 ASN A CA 1
ATOM 1518 C C . ASN A 1 195 ? -18.198 6.872 30.366 1.00 86.50 195 ASN A C 1
ATOM 1520 O O . ASN A 1 195 ? -18.919 7.614 31.033 1.00 86.50 195 ASN A O 1
ATOM 1524 N N . ASP A 1 196 ? -17.172 6.217 30.916 1.00 80.81 196 ASP A N 1
ATOM 1525 C CA . ASP A 1 196 ? -16.849 6.344 32.332 1.00 80.81 196 ASP A CA 1
ATOM 1526 C C . ASP A 1 196 ? -16.188 7.700 32.617 1.00 80.81 196 ASP A C 1
ATOM 1528 O O . ASP A 1 196 ? -14.986 7.919 32.402 1.00 80.81 196 ASP A O 1
ATOM 1532 N N . GLU A 1 197 ? -17.003 8.632 33.116 1.00 64.88 197 GLU A N 1
ATOM 1533 C CA . GLU A 1 197 ? -16.572 10.002 33.371 1.00 64.88 197 GLU A CA 1
ATOM 1534 C C . GLU A 1 197 ? -15.419 10.076 34.369 1.00 64.88 197 GLU A C 1
ATOM 1536 O O . GLU A 1 197 ? -14.566 10.954 34.230 1.00 64.88 197 GLU A O 1
ATOM 1541 N N . LYS A 1 198 ? -15.342 9.119 35.306 1.00 63.59 198 LYS A N 1
ATOM 1542 C CA . LYS A 1 198 ? -14.308 9.059 36.344 1.00 63.59 198 LYS A CA 1
ATOM 1543 C C . LYS A 1 198 ? -12.912 8.848 35.761 1.00 63.59 198 LYS A C 1
ATOM 1545 O O . LYS A 1 198 ? -11.938 9.329 36.340 1.00 63.59 198 LYS A O 1
ATOM 1550 N N . TYR A 1 199 ? -12.810 8.129 34.645 1.00 57.84 199 TYR A N 1
ATOM 1551 C CA . TYR A 1 199 ? -11.526 7.764 34.046 1.00 57.84 199 TYR A CA 1
ATOM 1552 C C . TYR A 1 199 ? -11.147 8.687 32.883 1.00 57.84 199 TYR A C 1
ATOM 1554 O O . TYR A 1 199 ? -9.966 8.994 32.737 1.00 57.84 199 TYR A O 1
ATOM 1562 N N . TRP A 1 200 ? -12.115 9.180 32.094 1.00 62.12 200 TRP A N 1
ATOM 1563 C CA . TRP A 1 200 ? -11.801 9.823 30.805 1.00 62.12 200 TRP A CA 1
ATOM 1564 C C . TRP A 1 200 ? -12.377 11.232 30.583 1.00 62.12 200 TRP A C 1
ATOM 1566 O O . TRP A 1 200 ? -11.852 11.946 29.729 1.00 62.12 200 TRP A O 1
ATOM 1576 N N . ARG A 1 201 ? -13.380 11.687 31.363 1.00 49.44 201 ARG A N 1
ATOM 1577 C CA . ARG A 1 201 ? -13.878 13.090 31.334 1.00 49.44 201 ARG A CA 1
ATOM 1578 C C . ARG A 1 201 ? -13.374 13.945 32.500 1.00 49.44 201 ARG A C 1
ATOM 1580 O O . ARG A 1 201 ? -13.134 15.131 32.308 1.00 49.44 201 ARG A O 1
ATOM 1587 N N . THR A 1 202 ? -13.154 13.365 33.681 1.00 43.91 202 THR A N 1
ATOM 1588 C CA . THR A 1 202 ? -12.509 14.046 34.826 1.00 43.91 202 THR A CA 1
ATOM 1589 C C . THR A 1 202 ? -11.013 13.759 34.925 1.00 43.91 202 THR A C 1
ATOM 1591 O O . THR A 1 202 ? -10.345 14.276 35.820 1.00 43.91 202 THR A O 1
ATOM 1594 N N . GLY A 1 203 ? -10.488 12.944 34.004 1.00 41.94 203 GLY A N 1
ATOM 1595 C CA . GLY A 1 203 ? -9.102 12.497 33.901 1.00 41.94 203 GLY A CA 1
ATOM 1596 C C . GLY A 1 203 ? -8.154 13.596 33.444 1.00 41.94 203 GLY A C 1
ATOM 1597 O O . GLY A 1 203 ? -7.438 13.442 32.462 1.00 41.94 203 GLY A O 1
ATOM 1598 N N . THR A 1 204 ? -8.124 14.695 34.190 1.00 42.88 204 THR A N 1
ATOM 1599 C CA . THR A 1 204 ? -6.872 15.417 34.320 1.00 42.88 204 THR A CA 1
ATOM 1600 C C . THR A 1 204 ? -5.970 14.457 35.092 1.00 42.88 204 THR A C 1
ATOM 1602 O O . THR A 1 204 ? -6.288 14.171 36.252 1.00 42.88 204 THR A O 1
ATOM 1605 N N . PRO A 1 205 ? -4.904 13.874 34.508 1.00 46.16 205 PRO A N 1
ATOM 1606 C CA . PRO A 1 205 ? -3.889 13.253 35.348 1.00 46.16 205 PRO A CA 1
ATOM 1607 C C . PRO A 1 205 ? -3.498 14.273 36.436 1.00 46.16 205 PRO A C 1
ATOM 1609 O O . PRO A 1 205 ? -3.613 15.477 36.188 1.00 46.16 205 PRO A O 1
ATOM 1612 N N . PRO A 1 206 ? -3.086 13.855 37.647 1.00 45.53 206 PRO A N 1
ATOM 1613 C CA . PRO A 1 206 ? -2.803 14.785 38.749 1.00 45.53 206 PRO A CA 1
ATOM 1614 C C . PRO A 1 206 ? -1.835 15.932 38.385 1.00 45.53 206 PRO A C 1
ATOM 1616 O O . PRO A 1 206 ? -1.740 16.912 39.116 1.00 45.53 206 PRO A O 1
ATOM 1619 N N . ASP A 1 207 ? -1.123 15.802 37.262 1.00 51.75 207 ASP A N 1
ATOM 1620 C CA . ASP A 1 207 ? -0.183 16.757 36.682 1.00 51.75 207 ASP A CA 1
ATOM 1621 C C . ASP A 1 207 ? -0.750 17.682 35.578 1.00 51.75 207 ASP A C 1
ATOM 1623 O O . ASP A 1 207 ? -0.004 18.501 35.046 1.00 51.75 207 ASP A O 1
ATOM 1627 N N . HIS A 1 208 ? -2.034 17.588 35.218 1.00 52.28 208 HIS A N 1
ATOM 1628 C CA . HIS A 1 208 ? -2.670 18.381 34.153 1.00 52.28 208 HIS A CA 1
ATOM 1629 C C . HIS A 1 208 ? -2.067 18.234 32.743 1.00 52.28 208 HIS A C 1
ATOM 1631 O O . HIS A 1 208 ? -2.239 19.115 31.899 1.00 52.28 208 HIS A O 1
ATOM 1637 N N . SER A 1 209 ? -1.406 17.111 32.446 1.00 53.78 209 SER A N 1
ATOM 1638 C CA . SER A 1 209 ? -0.688 16.907 31.176 1.00 53.78 209 SER A CA 1
ATOM 1639 C C . SER A 1 209 ? -1.560 16.728 29.918 1.00 53.78 209 SER A C 1
ATOM 1641 O O . SER A 1 209 ? -1.027 16.806 28.809 1.00 53.78 209 SER A O 1
ATOM 1643 N N . ILE A 1 210 ? -2.882 16.523 30.033 1.00 56.50 210 ILE A N 1
ATOM 1644 C CA . ILE A 1 210 ? -3.782 16.295 28.883 1.00 56.50 210 ILE A CA 1
ATOM 1645 C C . ILE A 1 210 ? -5.132 16.990 29.101 1.00 56.50 210 ILE A C 1
ATOM 1647 O O . ILE A 1 210 ? -5.700 16.921 30.188 1.00 56.50 210 ILE A O 1
ATOM 1651 N N . SER A 1 211 ? -5.654 17.652 28.063 1.00 55.00 211 SER A N 1
ATOM 1652 C CA . SER A 1 211 ? -6.881 18.462 28.128 1.00 55.00 211 SER A CA 1
ATOM 1653 C C . SER A 1 211 ? -8.163 17.742 27.683 1.00 55.00 211 SER A C 1
ATOM 1655 O O . SER A 1 211 ? -9.250 18.224 27.991 1.00 55.00 211 SER A O 1
ATOM 1657 N N . SER A 1 212 ? -8.068 16.622 26.950 1.00 67.50 212 SER A N 1
ATOM 1658 C CA . SER A 1 212 ? -9.222 15.807 26.519 1.00 67.50 212 SER A CA 1
ATOM 1659 C C . SER A 1 212 ? -8.791 14.430 25.992 1.00 67.50 212 SER A C 1
ATOM 1661 O O . SER A 1 212 ? -7.679 14.285 25.483 1.00 67.50 212 SER A O 1
ATOM 1663 N N . PHE A 1 213 ? -9.671 13.429 26.103 1.00 81.56 213 PHE A N 1
ATOM 1664 C CA . PHE A 1 213 ? -9.474 12.094 25.528 1.00 81.56 213 PHE A CA 1
ATOM 1665 C C . PHE A 1 213 ? -9.476 12.155 23.983 1.00 81.56 213 PHE A C 1
ATOM 1667 O O . PHE A 1 213 ? -10.349 12.825 23.420 1.00 81.56 213 PHE A O 1
ATOM 1674 N N . PRO A 1 214 ? -8.542 11.480 23.279 1.00 89.94 214 PRO A N 1
ATOM 1675 C CA . PRO A 1 214 ? -8.509 11.496 21.819 1.00 89.94 214 PRO A CA 1
ATOM 1676 C C . PRO A 1 214 ? -9.794 10.919 21.200 1.00 89.94 214 PRO A C 1
ATOM 1678 O O . PRO A 1 214 ? -10.317 9.922 21.701 1.00 89.94 214 PRO A O 1
ATOM 1681 N N . PRO A 1 215 ? -10.302 11.484 20.090 1.00 93.88 215 PRO A N 1
ATOM 1682 C CA . PRO A 1 215 ? -11.397 10.872 19.346 1.00 93.88 215 PRO A CA 1
ATOM 1683 C C . PRO A 1 215 ? -11.030 9.454 18.895 1.00 93.88 215 PRO A C 1
ATOM 1685 O O . PRO A 1 215 ? -9.862 9.149 18.655 1.00 93.88 215 PRO A O 1
ATOM 1688 N N . CYS A 1 216 ? -12.014 8.574 18.755 1.00 96.44 216 CYS A N 1
ATOM 1689 C CA . CYS A 1 216 ? -11.764 7.175 18.435 1.00 96.44 216 CYS A CA 1
ATOM 1690 C C . CYS A 1 216 ? -12.724 6.614 17.393 1.00 96.44 216 CYS A C 1
ATOM 1692 O O . CYS A 1 216 ? -13.786 7.178 17.123 1.00 96.44 216 CYS A O 1
ATOM 1694 N N . TRP A 1 217 ? -12.356 5.482 16.807 1.00 98.44 217 TRP A N 1
ATOM 1695 C CA . TRP A 1 217 ? -13.288 4.653 16.061 1.00 98.44 217 TRP A CA 1
ATOM 1696 C C . TRP A 1 217 ? -13.346 3.240 16.618 1.00 98.44 217 TRP A C 1
ATOM 1698 O O . TRP A 1 217 ? -12.408 2.785 17.275 1.00 98.44 217 TRP A O 1
ATOM 1708 N N . ILE A 1 218 ? -14.449 2.555 16.316 1.00 98.62 218 ILE A N 1
ATOM 1709 C CA . ILE A 1 218 ? -14.645 1.137 16.623 1.00 98.62 218 ILE A CA 1
ATOM 1710 C C . ILE A 1 218 ? -14.933 0.397 15.315 1.00 98.62 218 ILE A C 1
ATOM 1712 O O . ILE A 1 218 ? -15.910 0.701 14.625 1.00 98.62 218 ILE A O 1
ATOM 1716 N N . SER A 1 219 ? -14.076 -0.554 14.949 1.00 98.38 219 SER A N 1
ATOM 1717 C CA . SER A 1 219 ? -14.253 -1.407 13.771 1.00 98.38 219 SER A CA 1
ATOM 1718 C C . SER A 1 219 ? -14.386 -2.879 14.149 1.00 98.38 219 SER A C 1
ATOM 1720 O O . SER A 1 219 ? -13.725 -3.380 15.060 1.00 98.38 219 SER A O 1
ATOM 1722 N N . PHE A 1 220 ? -15.275 -3.563 13.433 1.00 98.31 220 PHE A N 1
ATOM 1723 C CA . PHE A 1 220 ? -15.656 -4.946 13.684 1.00 98.31 220 PHE A CA 1
ATOM 1724 C C . PHE A 1 220 ? -15.075 -5.889 12.632 1.00 98.31 220 PHE A C 1
ATOM 1726 O O . PHE A 1 220 ? -15.015 -5.547 11.446 1.00 98.31 220 PHE A O 1
ATOM 1733 N N . SER A 1 221 ? -14.706 -7.098 13.058 1.00 96.00 221 SER A N 1
ATOM 1734 C CA . SER A 1 221 ? -14.503 -8.221 12.140 1.00 96.00 221 SER A CA 1
ATOM 1735 C C . SER A 1 221 ? -15.842 -8.920 11.888 1.00 96.00 221 SER A C 1
ATOM 1737 O O . SER A 1 221 ? -16.647 -9.097 12.807 1.00 96.00 221 SER A O 1
ATOM 1739 N N . CYS A 1 222 ? -16.116 -9.284 10.635 1.00 95.88 222 CYS A N 1
ATOM 1740 C CA . CYS A 1 222 ? -17.391 -9.871 10.230 1.00 95.88 222 CYS A CA 1
ATOM 1741 C C . CYS A 1 222 ? -17.201 -11.212 9.523 1.00 95.88 222 CYS A C 1
ATOM 1743 O O . CYS A 1 222 ? -16.290 -11.383 8.709 1.00 95.88 222 CYS A O 1
ATOM 1745 N N . LYS A 1 223 ? -18.104 -12.156 9.808 1.00 93.81 223 LYS A N 1
ATOM 1746 C CA . LYS A 1 223 ? -18.096 -13.489 9.185 1.00 93.81 223 LYS A CA 1
ATOM 1747 C C . LYS A 1 223 ? -18.901 -13.549 7.889 1.00 93.81 223 LYS A C 1
ATOM 1749 O O . LYS A 1 223 ? -18.635 -14.410 7.052 1.00 93.81 223 LYS A O 1
ATOM 1754 N N . ASP A 1 224 ? -19.860 -12.641 7.723 1.00 95.12 224 ASP A N 1
ATOM 1755 C CA . ASP A 1 224 ? -20.694 -12.526 6.530 1.00 95.12 224 ASP A CA 1
ATOM 1756 C C . ASP A 1 224 ? -21.113 -11.070 6.260 1.00 95.12 224 ASP A C 1
ATOM 1758 O O . ASP A 1 224 ? -20.527 -10.121 6.778 1.00 95.12 224 ASP A O 1
ATOM 1762 N N . GLU A 1 225 ? -22.101 -10.892 5.387 1.00 95.75 225 GLU A N 1
ATOM 1763 C CA . GLU A 1 225 ? -22.603 -9.604 4.914 1.00 95.75 225 GLU A CA 1
ATOM 1764 C C . GLU A 1 225 ? -23.476 -8.831 5.916 1.00 95.75 225 GLU A C 1
ATOM 1766 O O . GLU A 1 225 ? -23.896 -7.716 5.597 1.00 95.75 225 GLU A O 1
ATOM 1771 N N . SER A 1 226 ? -23.744 -9.374 7.106 1.00 97.25 226 SER A N 1
ATOM 1772 C CA . SER A 1 226 ? -24.576 -8.736 8.139 1.00 97.25 226 SER A CA 1
ATOM 1773 C C . SER A 1 226 ? -24.140 -8.992 9.586 1.00 97.25 226 SER A C 1
ATOM 1775 O O . SER A 1 226 ? -24.470 -8.183 10.458 1.00 97.25 226 SER A O 1
ATOM 1777 N N . LEU A 1 227 ? -23.407 -10.076 9.851 1.00 98.19 227 LEU A N 1
ATOM 1778 C CA . LEU A 1 227 ? -23.043 -10.524 11.193 1.00 98.19 227 LEU A CA 1
ATOM 1779 C C . LEU A 1 227 ? -21.556 -10.313 11.489 1.00 98.19 227 LEU A C 1
ATOM 1781 O O . LEU A 1 227 ? -20.683 -10.609 10.663 1.00 98.19 227 LEU A O 1
ATOM 1785 N N . ILE A 1 228 ? -21.265 -9.873 12.714 1.00 97.50 228 ILE A N 1
ATOM 1786 C CA . ILE A 1 228 ? -19.899 -9.863 13.239 1.00 97.50 228 ILE A CA 1
ATOM 1787 C C . ILE A 1 228 ? -19.402 -11.298 13.473 1.00 97.50 228 ILE A C 1
ATOM 1789 O O . ILE A 1 228 ? -20.177 -12.258 13.449 1.00 97.50 228 ILE A O 1
ATOM 1793 N N . SER A 1 229 ? -18.096 -11.450 13.672 1.00 95.25 229 SER A N 1
ATOM 1794 C CA . SER A 1 229 ? -17.414 -12.742 13.808 1.00 95.25 229 SER A CA 1
ATOM 1795 C C . SER A 1 229 ? -18.062 -13.693 14.821 1.00 95.25 229 SER A C 1
ATOM 1797 O O . SER A 1 229 ? -18.276 -14.865 14.507 1.00 95.25 229 SER A O 1
ATOM 1799 N N . HIS A 1 230 ? -18.445 -13.187 15.994 1.00 95.25 230 HIS A N 1
ATOM 1800 C CA . HIS A 1 230 ? -19.113 -13.982 17.026 1.00 95.25 230 HIS A CA 1
ATOM 1801 C C . HIS A 1 230 ? -20.548 -14.361 16.628 1.00 95.25 230 HIS A C 1
ATOM 1803 O O . HIS A 1 230 ? -20.925 -15.536 16.649 1.00 95.25 230 HIS A O 1
ATOM 1809 N N . GLY A 1 231 ? -21.317 -13.415 16.089 1.00 96.06 231 GLY A N 1
ATOM 1810 C CA . GLY A 1 231 ? -22.560 -13.709 15.371 1.00 96.06 231 GLY A CA 1
ATOM 1811 C C . GLY A 1 231 ? -23.702 -12.734 15.570 1.00 96.06 231 GLY A C 1
ATOM 1812 O O . GLY A 1 231 ? -24.786 -12.978 15.049 1.00 96.06 231 GLY A O 1
ATOM 1813 N N . GLU A 1 232 ? -23.478 -11.655 16.302 1.00 98.00 232 GLU A N 1
ATOM 1814 C CA . GLU A 1 232 ? -24.429 -10.568 16.460 1.00 98.00 232 GLU A CA 1
ATOM 1815 C C . GLU A 1 232 ? -24.540 -9.731 15.178 1.00 98.00 232 GLU A C 1
ATOM 1817 O O . GLU A 1 232 ? -23.620 -9.662 14.361 1.00 98.00 232 GLU A O 1
ATOM 1822 N N . GLU A 1 233 ? -25.678 -9.065 14.995 1.00 98.44 233 GLU A N 1
ATOM 1823 C CA . GLU A 1 233 ? -25.874 -8.168 13.858 1.00 98.44 233 GLU A CA 1
ATOM 1824 C C . GLU A 1 233 ? -24.969 -6.937 13.963 1.00 98.44 233 GLU A C 1
ATOM 1826 O O . GLU A 1 233 ? -25.020 -6.203 14.954 1.00 98.44 233 GLU A O 1
ATOM 1831 N N . LEU A 1 234 ? -24.237 -6.625 12.888 1.00 98.69 234 LEU A N 1
ATOM 1832 C CA . LEU A 1 234 ? -23.436 -5.400 12.804 1.00 98.69 234 LEU A CA 1
ATOM 1833 C C . LEU A 1 234 ? -24.295 -4.152 13.049 1.00 98.69 234 LEU A C 1
ATOM 1835 O O . LEU A 1 234 ? -23.845 -3.201 13.682 1.00 98.69 234 LEU A O 1
ATOM 1839 N N . ALA A 1 235 ? -25.550 -4.162 12.592 1.00 98.44 235 ALA A N 1
ATOM 1840 C CA . ALA A 1 235 ? -26.481 -3.062 12.818 1.00 98.44 235 ALA A CA 1
ATOM 1841 C C . ALA A 1 235 ? -26.675 -2.774 14.317 1.00 98.44 235 ALA A C 1
ATOM 1843 O O . ALA A 1 235 ? -26.682 -1.616 14.724 1.00 98.44 235 ALA A O 1
ATOM 1844 N N . HIS A 1 236 ? -26.764 -3.810 15.157 1.00 98.38 236 HIS A N 1
ATOM 1845 C CA . HIS A 1 236 ? -26.877 -3.639 16.605 1.00 98.38 236 HIS A CA 1
ATOM 1846 C C . HIS A 1 236 ? -25.615 -3.005 17.197 1.00 98.38 236 HIS A C 1
ATOM 1848 O O . HIS A 1 236 ? -25.712 -2.053 17.972 1.00 98.38 236 HIS A O 1
ATOM 1854 N N . CYS A 1 237 ? -24.438 -3.460 16.774 1.00 98.31 237 CYS A N 1
ATOM 1855 C CA . CYS A 1 237 ? -23.169 -2.875 17.194 1.00 98.31 237 CYS A CA 1
ATOM 1856 C C . CYS A 1 237 ? -23.054 -1.389 16.817 1.00 98.31 237 CYS A C 1
ATOM 1858 O O . CYS A 1 237 ? -22.602 -0.583 17.627 1.00 98.31 237 CYS A O 1
ATOM 1860 N N . VAL A 1 238 ? -23.516 -1.001 15.622 1.00 98.38 238 VAL A N 1
ATOM 1861 C CA . VAL A 1 238 ? -23.517 0.408 15.190 1.00 98.38 238 VAL A CA 1
ATOM 1862 C C . VAL A 1 238 ? -24.395 1.264 16.100 1.00 98.38 238 VAL A C 1
ATOM 1864 O O . VAL A 1 238 ? -23.923 2.300 16.568 1.00 98.38 238 VAL A O 1
ATOM 1867 N N . ARG A 1 239 ? -25.622 0.813 16.401 1.00 98.31 239 ARG A N 1
ATOM 1868 C CA . ARG A 1 239 ? -26.551 1.525 17.300 1.00 98.31 239 ARG A CA 1
ATOM 1869 C C . ARG A 1 239 ? -25.991 1.695 18.714 1.00 98.31 239 ARG A C 1
ATOM 1871 O O . ARG A 1 239 ? -26.237 2.707 19.352 1.00 98.31 239 ARG A O 1
ATOM 1878 N N . LEU A 1 240 ? -25.234 0.715 19.203 1.00 97.31 240 LEU A N 1
ATOM 1879 C CA . LEU A 1 240 ? -24.566 0.799 20.501 1.00 97.31 240 LEU A CA 1
ATOM 1880 C C . LEU A 1 240 ? -23.437 1.841 20.490 1.00 97.31 240 LEU A C 1
ATOM 1882 O O . LEU A 1 240 ? -23.347 2.681 21.385 1.00 97.31 240 LEU A O 1
ATOM 1886 N N . CYS A 1 241 ? -22.548 1.772 19.498 1.00 97.62 241 CYS A N 1
ATOM 1887 C CA . CYS A 1 241 ? -21.329 2.575 19.490 1.00 97.62 241 CYS A CA 1
ATOM 1888 C C . CYS A 1 241 ? -21.571 4.042 19.113 1.00 97.62 241 CYS A C 1
ATOM 1890 O O . CYS A 1 241 ? -20.783 4.904 19.509 1.00 97.62 241 CYS A O 1
ATOM 1892 N N . CYS A 1 242 ? -22.621 4.353 18.344 1.00 95.94 242 CYS A N 1
ATOM 1893 C CA . CYS A 1 242 ? -22.852 5.715 17.859 1.00 95.94 242 CYS A CA 1
ATOM 1894 C C . CYS A 1 242 ? -23.268 6.694 18.961 1.00 95.94 242 CYS A C 1
ATOM 1896 O O . CYS A 1 242 ? -23.030 7.886 18.800 1.00 95.94 242 CYS A O 1
ATOM 1898 N N . GLU A 1 243 ? -23.778 6.218 20.094 1.00 91.81 243 GLU A N 1
ATOM 1899 C CA . GLU A 1 243 ? -24.154 7.070 21.232 1.00 91.81 243 GLU A CA 1
ATOM 1900 C C . GLU A 1 243 ? -22.942 7.598 22.018 1.00 91.81 243 GLU A C 1
ATOM 1902 O O . GLU A 1 243 ? -23.047 8.556 22.782 1.00 91.81 243 GLU A O 1
ATOM 1907 N N . VAL A 1 244 ? -21.762 6.996 21.839 1.00 92.94 244 VAL A N 1
ATOM 1908 C CA . VAL A 1 244 ? -20.546 7.422 22.540 1.00 92.94 244 VAL A CA 1
ATOM 1909 C C . VAL A 1 244 ? -19.977 8.677 21.869 1.00 92.94 244 VAL A C 1
ATOM 1911 O O . VAL A 1 244 ? -19.634 8.667 20.683 1.00 92.94 244 VAL A O 1
ATOM 1914 N N . GLU A 1 245 ? -19.850 9.770 22.627 1.00 89.44 245 GLU A N 1
ATOM 1915 C CA . GLU A 1 245 ? -19.469 11.089 22.093 1.00 89.44 245 GLU A CA 1
ATOM 1916 C C . GLU A 1 245 ? -18.077 11.090 21.445 1.00 89.44 245 GLU A C 1
ATOM 1918 O O . GLU A 1 245 ? -17.889 11.657 20.369 1.00 89.44 245 GLU A O 1
ATOM 1923 N N . CYS A 1 246 ? -17.096 10.430 22.068 1.00 91.06 246 CYS A N 1
ATOM 1924 C CA . CYS A 1 246 ? -15.733 10.373 21.540 1.00 91.06 246 CYS A CA 1
ATOM 1925 C C . CYS A 1 246 ? -15.578 9.415 20.347 1.00 91.06 246 CYS A C 1
ATOM 1927 O O . CYS A 1 246 ? -14.520 9.420 19.716 1.00 91.06 246 CYS A O 1
ATOM 1929 N N . VAL A 1 247 ? -16.602 8.621 20.005 1.00 96.31 247 VAL A N 1
ATOM 1930 C CA . VAL A 1 247 ? -16.590 7.734 18.834 1.00 96.31 247 VAL A CA 1
ATOM 1931 C C . VAL A 1 247 ? -16.980 8.532 17.591 1.00 96.31 247 VAL A C 1
ATOM 1933 O O . VAL A 1 247 ? -18.150 8.849 17.373 1.00 96.31 247 VAL A O 1
ATOM 1936 N N . VAL A 1 248 ? -15.993 8.845 16.754 1.00 97.69 248 VAL A N 1
ATOM 1937 C CA . VAL A 1 248 ? -16.145 9.628 15.513 1.00 97.69 248 VAL A CA 1
ATOM 1938 C C . VAL A 1 248 ? -16.362 8.770 14.272 1.00 97.69 248 VAL A C 1
ATOM 1940 O O . VAL A 1 248 ? -16.738 9.292 13.221 1.00 97.69 248 VAL A O 1
ATOM 1943 N N . GLY A 1 249 ? -16.148 7.460 14.375 1.00 98.12 249 GLY A N 1
ATOM 1944 C CA . GLY A 1 249 ? -16.410 6.535 13.285 1.00 98.12 249 GLY A CA 1
ATOM 1945 C C . GLY A 1 249 ? -16.670 5.115 13.757 1.00 98.12 249 GLY A C 1
ATOM 1946 O O . GLY A 1 249 ? -16.185 4.688 14.804 1.00 98.12 249 GLY A O 1
ATOM 1947 N N . ILE A 1 250 ? -17.468 4.393 12.980 1.00 98.69 250 ILE A N 1
ATOM 1948 C CA . ILE A 1 250 ? -17.821 2.996 13.228 1.00 98.69 250 ILE A CA 1
ATOM 1949 C C . ILE A 1 250 ? -17.729 2.251 11.904 1.00 98.69 250 ILE A C 1
ATOM 1951 O O . ILE A 1 250 ? -18.033 2.818 10.854 1.00 98.69 250 ILE A O 1
ATOM 1955 N N . GLY A 1 251 ? -17.315 0.989 11.914 1.00 98.00 251 GLY A N 1
ATOM 1956 C CA . GLY A 1 251 ? -17.406 0.189 10.701 1.00 98.00 251 GLY A CA 1
ATOM 1957 C C . GLY A 1 251 ? -16.693 -1.140 10.783 1.00 98.00 251 GLY A C 1
ATOM 1958 O O . GLY A 1 251 ? -16.868 -1.863 11.756 1.00 98.00 251 GLY A O 1
ATOM 1959 N N . ILE A 1 252 ? -15.939 -1.487 9.745 1.00 97.50 252 ILE A N 1
ATOM 1960 C CA . ILE A 1 252 ? -15.395 -2.833 9.576 1.00 97.50 252 ILE A CA 1
ATOM 1961 C C . ILE A 1 252 ? -13.910 -2.822 9.254 1.00 97.50 252 ILE A C 1
ATOM 1963 O O . ILE A 1 252 ? -13.386 -1.894 8.624 1.00 97.50 252 ILE A O 1
ATOM 1967 N N . ASN A 1 253 ? -13.243 -3.898 9.649 1.00 96.12 253 ASN A N 1
ATOM 1968 C CA . ASN A 1 253 ? -11.901 -4.222 9.200 1.00 96.12 253 ASN A CA 1
ATOM 1969 C C . ASN A 1 253 ? -11.625 -5.728 9.266 1.00 96.12 253 ASN A C 1
ATOM 1971 O O . ASN A 1 253 ? -12.431 -6.495 9.788 1.00 96.12 253 ASN A O 1
ATOM 1975 N N . CYS A 1 254 ? -10.500 -6.152 8.679 1.00 92.62 254 CYS A N 1
ATOM 1976 C CA . CYS A 1 254 ? -10.053 -7.554 8.658 1.00 92.62 254 CYS A CA 1
ATOM 1977 C C . CYS A 1 254 ? -11.165 -8.549 8.254 1.00 92.62 254 CYS A C 1
ATOM 1979 O O . CYS A 1 254 ? -11.323 -9.627 8.816 1.00 92.62 254 CYS A O 1
ATOM 1981 N N . THR A 1 255 ? -11.986 -8.133 7.290 1.00 92.56 255 THR A N 1
ATOM 1982 C CA . THR A 1 255 ? -13.156 -8.860 6.791 1.00 92.56 255 THR A CA 1
ATOM 1983 C C . THR A 1 255 ? -12.971 -9.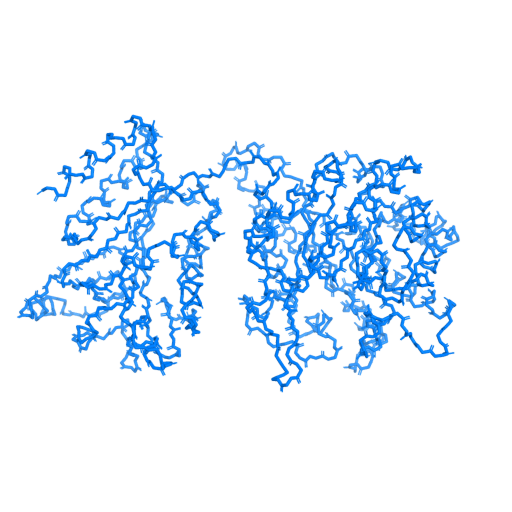108 5.301 1.00 92.56 255 THR A C 1
ATOM 1985 O O . THR A 1 255 ? -12.403 -8.260 4.608 1.00 92.56 255 THR A O 1
ATOM 1988 N N . LYS A 1 256 ? -13.469 -10.242 4.794 1.00 90.44 256 LYS A N 1
ATOM 1989 C CA . LYS A 1 256 ? -13.344 -10.598 3.376 1.00 90.44 256 LYS A CA 1
ATOM 1990 C C . LYS A 1 256 ? -14.032 -9.559 2.475 1.00 90.44 256 LYS A C 1
ATOM 1992 O O . LYS A 1 256 ? -15.217 -9.283 2.688 1.00 90.44 256 LYS A O 1
ATOM 1997 N N . PRO A 1 257 ? -13.370 -9.058 1.412 1.00 88.50 257 PRO A N 1
ATOM 1998 C CA . PRO A 1 257 ? -13.901 -8.008 0.544 1.00 88.50 257 PRO A CA 1
ATOM 1999 C C . PRO A 1 257 ? -15.301 -8.245 -0.016 1.00 88.50 257 PRO A C 1
ATOM 2001 O O . PRO A 1 257 ? -16.078 -7.299 -0.131 1.00 88.50 257 PRO A O 1
ATOM 2004 N N . LYS A 1 258 ? -15.657 -9.504 -0.305 1.00 87.31 258 LYS A N 1
ATOM 2005 C CA . LYS A 1 258 ? -16.977 -9.875 -0.838 1.00 87.31 258 LYS A CA 1
ATOM 2006 C C . LYS A 1 258 ? -18.156 -9.431 0.040 1.00 87.31 258 LYS A C 1
ATOM 2008 O O . LYS A 1 258 ? -19.238 -9.209 -0.486 1.00 87.31 258 LYS A O 1
ATOM 2013 N N . PHE A 1 259 ? -17.956 -9.275 1.350 1.00 93.25 259 PHE A N 1
ATOM 2014 C CA . PHE A 1 259 ? -19.008 -8.866 2.289 1.00 93.25 259 PHE A CA 1
ATOM 2015 C C . PHE A 1 259 ? -19.065 -7.348 2.506 1.00 93.25 259 PHE A C 1
ATOM 2017 O O . PHE A 1 259 ? -20.100 -6.795 2.881 1.00 93.25 259 PHE A O 1
ATOM 2024 N N . VAL A 1 260 ? -17.956 -6.654 2.246 1.00 94.00 260 VAL A N 1
ATOM 2025 C CA . VAL A 1 260 ? -17.715 -5.275 2.692 1.00 94.00 260 VAL A CA 1
ATOM 2026 C C . VAL A 1 260 ? -18.733 -4.289 2.143 1.00 94.00 260 VAL A C 1
ATOM 2028 O O . VAL A 1 260 ? -19.232 -3.449 2.883 1.00 94.00 260 VAL A O 1
ATOM 2031 N N . THR A 1 261 ? -19.085 -4.402 0.863 1.00 91.31 261 THR A N 1
ATOM 2032 C CA . THR A 1 261 ? -20.028 -3.476 0.219 1.00 91.31 261 THR A CA 1
ATOM 2033 C C . THR A 1 261 ? -21.397 -3.474 0.905 1.00 91.31 261 THR A C 1
ATOM 2035 O O . THR A 1 261 ? -22.027 -2.423 1.021 1.00 91.31 261 THR A O 1
ATOM 2038 N N . ASN A 1 262 ? -21.870 -4.623 1.398 1.00 94.12 262 ASN A N 1
ATOM 2039 C CA . ASN A 1 262 ? -23.130 -4.664 2.136 1.00 94.12 262 ASN A CA 1
ATOM 2040 C C . ASN A 1 262 ? -22.975 -4.133 3.567 1.00 94.12 262 ASN A C 1
ATOM 2042 O O . ASN A 1 262 ? -23.834 -3.393 4.041 1.00 94.12 262 ASN A O 1
ATOM 2046 N N . LEU A 1 263 ? -21.859 -4.450 4.225 1.00 98.06 263 LEU A N 1
ATOM 2047 C CA . LEU A 1 263 ? -21.566 -3.988 5.582 1.00 98.06 263 LEU A CA 1
ATOM 2048 C C . LEU A 1 263 ? -21.430 -2.456 5.644 1.00 98.06 263 LEU A C 1
ATOM 2050 O O . LEU A 1 263 ? -22.038 -1.824 6.504 1.00 98.06 263 LEU A O 1
ATOM 2054 N N . VAL A 1 264 ? -20.735 -1.834 4.683 1.00 97.62 264 VAL A N 1
ATOM 2055 C CA . VAL A 1 264 ? -20.645 -0.365 4.533 1.00 97.62 264 VAL A CA 1
ATOM 2056 C C . VAL A 1 264 ? -22.037 0.262 4.421 1.00 97.62 264 VAL A C 1
ATOM 2058 O O . VAL A 1 264 ? -22.326 1.266 5.077 1.00 97.62 264 VAL A O 1
ATOM 2061 N N . ARG A 1 265 ? -22.926 -0.355 3.632 1.00 96.88 265 ARG A N 1
ATOM 2062 C CA . ARG A 1 265 ? -24.319 0.086 3.482 1.00 96.88 265 ARG A CA 1
ATOM 2063 C C . ARG A 1 265 ? -25.099 -0.007 4.795 1.00 96.88 265 ARG A C 1
ATOM 2065 O O . ARG A 1 265 ? -25.855 0.914 5.092 1.00 96.88 265 ARG A O 1
ATOM 2072 N N . ILE A 1 266 ? -24.927 -1.084 5.567 1.00 98.44 266 ILE A N 1
ATOM 2073 C CA . ILE A 1 266 ? -25.559 -1.242 6.888 1.00 98.44 266 ILE A CA 1
ATOM 2074 C C . ILE A 1 266 ? -25.104 -0.119 7.820 1.00 98.44 266 ILE A C 1
ATOM 2076 O O . ILE A 1 266 ? -25.944 0.583 8.375 1.00 98.44 266 ILE A O 1
ATOM 2080 N N . VAL A 1 267 ? -23.792 0.103 7.934 1.00 98.62 267 VAL A N 1
ATOM 2081 C CA . VAL A 1 267 ? -23.231 1.122 8.832 1.00 98.62 267 VAL A CA 1
ATOM 2082 C C . VAL A 1 267 ? -23.754 2.513 8.484 1.00 98.62 267 VAL A C 1
ATOM 2084 O O . VAL A 1 267 ? -24.284 3.195 9.359 1.00 98.62 267 VAL A O 1
ATOM 2087 N N . ARG A 1 268 ? -23.669 2.930 7.210 1.00 98.06 268 ARG A N 1
ATOM 2088 C CA . ARG A 1 268 ? -24.175 4.248 6.793 1.00 98.06 268 ARG A CA 1
ATOM 2089 C C . ARG A 1 268 ? -25.669 4.392 7.079 1.00 98.06 268 ARG A C 1
ATOM 2091 O O . ARG A 1 268 ? -26.082 5.419 7.610 1.00 98.06 268 ARG A O 1
ATOM 2098 N N . LYS A 1 269 ? -26.465 3.367 6.754 1.00 97.94 269 LYS A N 1
ATOM 2099 C CA . LYS A 1 269 ? -27.919 3.377 6.960 1.00 97.94 269 LYS A CA 1
ATOM 2100 C C . LYS A 1 269 ? -28.281 3.568 8.433 1.00 97.94 269 LYS A C 1
ATOM 2102 O O . LYS A 1 269 ? -29.142 4.390 8.726 1.00 97.94 269 LYS A O 1
ATOM 2107 N N . GLU A 1 270 ? -27.657 2.818 9.339 1.00 98.44 270 GLU A N 1
ATOM 2108 C CA . GLU A 1 270 ? -27.952 2.914 10.775 1.00 98.44 270 GLU A CA 1
ATOM 2109 C C . GLU A 1 270 ? -27.510 4.264 11.349 1.00 98.44 270 GLU A C 1
ATOM 2111 O O . GLU A 1 270 ? -28.273 4.896 12.076 1.00 98.44 270 GLU A O 1
ATOM 2116 N N . LEU A 1 271 ? -26.326 4.754 10.964 1.00 98.25 271 LEU A N 1
ATOM 2117 C CA . LEU A 1 271 ? -25.865 6.081 11.373 1.00 98.25 271 LEU A CA 1
ATOM 2118 C C . LEU A 1 271 ? -26.815 7.189 10.891 1.00 98.25 271 LEU A C 1
ATOM 2120 O O . LEU A 1 271 ? -27.141 8.086 11.661 1.00 98.25 271 LEU A O 1
ATOM 2124 N N . ASP A 1 272 ? -27.291 7.130 9.644 1.00 97.50 272 ASP A N 1
ATOM 2125 C CA . ASP A 1 272 ? -28.246 8.115 9.115 1.00 97.50 272 ASP A CA 1
ATOM 2126 C C . ASP A 1 272 ? -29.604 8.038 9.817 1.00 97.50 272 ASP A C 1
ATOM 2128 O O . ASP A 1 272 ? -30.176 9.073 10.160 1.00 97.50 272 ASP A O 1
ATOM 2132 N N . ALA A 1 273 ? -30.108 6.826 10.071 1.00 97.81 273 ALA A N 1
ATOM 2133 C CA . ALA A 1 273 ? -31.381 6.614 10.759 1.00 97.81 273 ALA A CA 1
ATOM 2134 C C . ALA A 1 273 ? -31.385 7.178 12.190 1.00 97.81 273 ALA A C 1
ATOM 2136 O O . ALA A 1 273 ? -32.432 7.601 12.676 1.00 97.81 273 ALA A O 1
ATOM 2137 N N . LEU A 1 274 ? -30.219 7.207 12.839 1.00 97.25 274 LEU A N 1
ATOM 2138 C CA . LEU A 1 274 ? -30.024 7.749 14.184 1.00 97.25 274 LEU A CA 1
ATOM 2139 C C . LEU A 1 274 ? -29.582 9.222 14.203 1.00 97.25 274 LEU A C 1
ATOM 2141 O O . LEU A 1 274 ? -29.369 9.782 15.272 1.00 97.25 274 LEU A O 1
ATOM 2145 N N . GLY A 1 275 ? -29.461 9.875 13.043 1.00 96.88 275 GLY A N 1
ATOM 2146 C CA . GLY A 1 275 ? -29.079 11.289 12.961 1.00 96.88 275 GLY A CA 1
ATOM 2147 C C . GLY A 1 275 ? -27.574 11.564 13.072 1.00 96.88 275 GLY A C 1
ATOM 2148 O O . GLY A 1 275 ? -27.190 12.718 13.224 1.00 96.88 275 GLY A O 1
ATOM 2149 N N . HIS A 1 276 ? -26.729 10.541 12.926 1.00 97.00 276 HIS A N 1
ATOM 2150 C CA . HIS A 1 276 ? -25.262 10.608 12.990 1.00 97.00 276 HIS A CA 1
ATOM 2151 C C . HIS A 1 276 ? -24.602 10.635 11.598 1.00 97.00 276 HIS A C 1
ATOM 2153 O O . HIS A 1 276 ? -23.649 9.903 11.297 1.00 97.00 276 HIS A O 1
ATOM 2159 N N . SER A 1 277 ? -25.127 11.478 10.703 1.00 94.94 277 SER A N 1
ATOM 2160 C CA . SER A 1 277 ? -24.615 11.654 9.329 1.00 94.94 277 SER A CA 1
ATOM 2161 C C . SER A 1 277 ? -23.158 12.142 9.268 1.00 94.94 277 SER A C 1
ATOM 2163 O O . SER A 1 277 ? -22.433 11.859 8.314 1.00 94.94 277 SER A O 1
ATOM 2165 N N . GLU A 1 278 ? -22.709 12.831 10.315 1.00 95.44 278 GLU A N 1
ATOM 2166 C CA . GLU A 1 278 ? -21.368 13.388 10.473 1.00 95.44 278 GLU A CA 1
ATOM 2167 C C . GLU A 1 278 ? -20.295 12.338 10.778 1.00 95.44 278 GLU A C 1
ATOM 2169 O O . GLU A 1 278 ? -19.129 12.554 10.424 1.00 95.44 278 GLU A O 1
ATOM 2174 N N . LYS A 1 279 ? -20.677 11.218 11.415 1.00 97.69 279 LYS A N 1
ATOM 2175 C CA . LYS A 1 279 ? -19.753 10.145 11.799 1.00 97.69 279 LYS A CA 1
ATOM 2176 C C . LYS A 1 279 ? -19.263 9.385 10.572 1.00 97.69 279 LYS A C 1
ATOM 2178 O O . LYS A 1 279 ? -20.005 9.145 9.613 1.00 97.69 279 LYS A O 1
ATOM 2183 N N . PHE A 1 280 ? -17.994 8.995 10.621 1.00 98.31 280 PHE A N 1
ATOM 2184 C CA . PHE A 1 280 ? -17.344 8.262 9.545 1.00 98.31 280 PHE A CA 1
ATOM 2185 C C . PHE A 1 280 ? -17.781 6.801 9.518 1.00 98.31 280 PHE A C 1
ATOM 2187 O O . PHE A 1 280 ? -17.799 6.120 10.544 1.00 98.31 280 PHE A O 1
ATOM 2194 N N . VAL A 1 281 ? -18.028 6.290 8.315 1.00 98.50 281 VAL A N 1
ATOM 2195 C CA . VAL A 1 281 ? -17.947 4.853 8.067 1.00 98.50 281 VAL A CA 1
ATOM 2196 C C . VAL A 1 281 ? -16.471 4.458 8.073 1.00 98.50 281 VAL A C 1
ATOM 2198 O O . VAL A 1 281 ? -15.650 5.091 7.413 1.00 98.50 281 VAL A O 1
ATOM 2201 N N . ILE A 1 282 ? -16.115 3.418 8.811 1.00 98.31 282 ILE A N 1
ATOM 2202 C CA . ILE A 1 282 ? -14.760 2.862 8.829 1.00 98.31 282 ILE A CA 1
ATOM 2203 C C . ILE A 1 282 ? -14.717 1.625 7.934 1.00 98.31 282 ILE A C 1
ATOM 2205 O O . ILE A 1 282 ? -15.593 0.766 8.029 1.00 98.31 282 ILE A O 1
ATOM 2209 N N . CYS A 1 283 ? -13.734 1.519 7.041 1.00 96.19 283 CYS A N 1
ATOM 2210 C CA . CYS A 1 283 ? -13.690 0.405 6.093 1.00 96.19 283 CYS A CA 1
ATOM 2211 C C . CYS A 1 283 ? -12.269 0.055 5.653 1.00 96.19 283 CYS A C 1
ATOM 2213 O O . CYS A 1 283 ? -11.729 0.679 4.741 1.00 96.19 283 CYS A O 1
ATOM 2215 N N . TYR A 1 284 ? -11.671 -0.979 6.243 1.00 94.38 284 TYR A N 1
ATOM 2216 C CA . TYR A 1 284 ? -10.361 -1.471 5.809 1.00 94.38 284 TYR A CA 1
ATOM 2217 C C . TYR A 1 284 ? -10.262 -3.008 5.824 1.00 94.38 284 TYR A C 1
ATOM 2219 O O . TYR A 1 284 ? -9.819 -3.604 6.808 1.00 94.38 284 TYR A O 1
ATOM 2227 N N . PRO A 1 285 ? -10.711 -3.680 4.746 1.00 93.12 285 PRO A N 1
ATOM 2228 C CA . PRO A 1 285 ? -10.800 -5.140 4.692 1.00 93.12 285 PRO A CA 1
ATOM 2229 C C . PRO A 1 285 ? -9.451 -5.838 4.501 1.00 93.12 285 PRO A C 1
ATOM 2231 O O . PRO A 1 285 ? -8.423 -5.188 4.305 1.00 93.12 285 PRO A O 1
ATOM 2234 N N . ASP A 1 286 ? -9.462 -7.173 4.558 1.00 89.56 286 ASP A N 1
ATOM 2235 C CA . ASP A 1 286 ? -8.313 -7.971 4.121 1.00 89.56 286 ASP A CA 1
ATOM 2236 C C . ASP A 1 286 ? -8.208 -8.017 2.579 1.00 89.56 286 ASP A C 1
ATOM 2238 O O . ASP A 1 286 ? -9.083 -7.533 1.860 1.00 89.56 286 ASP A O 1
ATOM 2242 N N . GLY A 1 287 ? -7.114 -8.566 2.051 1.00 81.31 287 GLY A N 1
ATOM 2243 C CA . GLY A 1 287 ? -6.876 -8.690 0.609 1.00 81.31 287 GLY A CA 1
ATOM 2244 C C . GLY A 1 287 ? -7.600 -9.854 -0.061 1.00 81.31 287 GLY A C 1
ATOM 2245 O O . GLY A 1 287 ? -7.438 -10.030 -1.262 1.00 81.31 287 GLY A O 1
ATOM 2246 N N . GLY A 1 288 ? -8.405 -10.628 0.668 1.00 79.69 288 GLY A N 1
ATOM 2247 C CA . GLY A 1 288 ? -9.258 -11.668 0.100 1.00 79.69 288 GLY A CA 1
ATOM 2248 C C . GLY A 1 288 ? -8.631 -13.049 -0.080 1.00 79.69 288 GLY A C 1
ATOM 2249 O O . GLY A 1 288 ? -9.393 -13.967 -0.379 1.00 79.69 288 GLY A O 1
ATOM 2250 N N . CYS A 1 289 ? -7.328 -13.258 0.176 1.00 75.38 289 CYS A N 1
ATOM 2251 C CA . CYS A 1 289 ? -6.739 -14.586 -0.024 1.00 75.38 289 CYS A CA 1
ATOM 2252 C C . CYS A 1 289 ? -7.447 -15.647 0.828 1.00 75.38 289 CYS A C 1
ATOM 2254 O O . CYS A 1 289 ? -7.782 -15.418 2.000 1.00 75.38 289 CYS A O 1
ATOM 2256 N N . ILE A 1 290 ? -7.626 -16.828 0.249 1.00 72.38 290 ILE A N 1
ATOM 2257 C CA . ILE A 1 290 ? -8.145 -18.022 0.910 1.00 72.38 290 ILE A CA 1
ATOM 2258 C C . ILE A 1 290 ? -6.959 -18.823 1.459 1.00 72.38 290 ILE A C 1
ATOM 2260 O O . ILE A 1 290 ? -5.924 -18.955 0.811 1.00 72.38 290 ILE A O 1
ATOM 2264 N N . TRP A 1 291 ? -7.079 -19.328 2.684 1.00 62.06 291 TRP A N 1
ATOM 2265 C CA . TRP A 1 291 ? -6.079 -20.227 3.257 1.00 62.06 291 TRP A CA 1
ATOM 2266 C C . TRP A 1 291 ? -6.245 -21.626 2.660 1.00 62.06 291 TRP A C 1
ATOM 2268 O O . TRP A 1 291 ? -7.335 -22.191 2.747 1.00 62.06 291 TRP A O 1
ATOM 2278 N N . ASP A 1 292 ? -5.181 -22.193 2.089 1.00 57.16 292 ASP A N 1
ATOM 2279 C CA . ASP A 1 292 ? -5.143 -23.596 1.673 1.00 57.16 292 ASP A CA 1
ATOM 2280 C C . ASP A 1 292 ? -4.744 -24.460 2.887 1.00 57.16 292 ASP A C 1
ATOM 2282 O O . ASP A 1 292 ? -3.575 -24.449 3.297 1.00 57.16 292 ASP A O 1
ATOM 2286 N N . PRO A 1 293 ? -5.677 -25.228 3.486 1.00 43.72 293 PRO A N 1
ATOM 2287 C CA . PRO A 1 293 ? -5.393 -26.008 4.688 1.00 43.72 293 PRO A CA 1
ATOM 2288 C C . PRO A 1 293 ? -4.480 -27.212 4.422 1.00 43.72 293 PRO A C 1
ATOM 2290 O O . PRO A 1 293 ? -3.862 -27.718 5.359 1.00 43.72 293 PRO A O 1
ATOM 2293 N N . VAL A 1 294 ? -4.381 -27.672 3.169 1.00 61.09 294 VAL A N 1
ATOM 2294 C CA . VAL A 1 294 ? -3.548 -28.817 2.776 1.00 61.09 294 VAL A CA 1
ATOM 2295 C C . VAL A 1 294 ? -2.101 -28.372 2.637 1.00 61.09 294 VAL A C 1
ATOM 2297 O O . VAL A 1 294 ? -1.196 -28.993 3.195 1.00 61.09 294 VAL A O 1
ATOM 2300 N N . ARG A 1 295 ? -1.881 -27.276 1.909 1.00 50.84 295 ARG A N 1
ATOM 2301 C CA . ARG A 1 295 ? -0.538 -26.738 1.656 1.00 50.84 295 ARG A CA 1
ATOM 2302 C C . ARG A 1 295 ? -0.029 -25.837 2.778 1.00 50.84 295 ARG A C 1
ATOM 2304 O O . ARG A 1 295 ? 1.167 -25.565 2.822 1.00 50.84 295 ARG A O 1
ATOM 2311 N N . LYS A 1 296 ? -0.913 -25.397 3.680 1.00 53.66 296 LYS A N 1
ATOM 2312 C CA . LYS A 1 296 ? -0.632 -24.431 4.754 1.00 53.66 296 LYS A CA 1
ATOM 2313 C C . LYS A 1 296 ? -0.015 -23.133 4.226 1.00 53.66 296 LYS A C 1
ATOM 2315 O O . LYS A 1 296 ? 0.940 -22.606 4.797 1.00 53.66 296 LYS A O 1
ATOM 2320 N N . ILE A 1 297 ? -0.553 -22.639 3.116 1.00 58.22 297 ILE A N 1
ATOM 2321 C CA . ILE A 1 297 ? -0.164 -21.369 2.498 1.00 58.22 297 ILE A CA 1
ATOM 2322 C C . ILE A 1 297 ? -1.419 -20.585 2.123 1.00 58.22 297 ILE A C 1
ATOM 2324 O O . ILE A 1 297 ? -2.486 -21.157 1.908 1.00 58.22 297 ILE A O 1
ATOM 2328 N N . TRP A 1 298 ? -1.288 -19.266 2.022 1.00 62.19 298 TRP A N 1
ATOM 2329 C CA . TRP A 1 298 ? -2.331 -18.430 1.440 1.00 62.19 298 TRP A CA 1
ATOM 2330 C C . TRP A 1 298 ? -2.334 -18.583 -0.080 1.00 62.19 298 TRP A C 1
ATOM 2332 O O . TRP A 1 298 ? -1.284 -18.454 -0.712 1.00 62.19 298 TRP A O 1
ATOM 2342 N N . ASP A 1 299 ? -3.509 -18.819 -0.657 1.00 68.00 299 ASP A N 1
ATOM 2343 C CA . ASP A 1 299 ? -3.708 -18.821 -2.100 1.00 68.00 299 ASP A CA 1
ATOM 2344 C C . ASP A 1 299 ? -3.748 -17.377 -2.617 1.00 68.00 299 ASP A C 1
ATOM 2346 O O . ASP A 1 299 ? -4.756 -16.674 -2.502 1.00 68.00 299 ASP A O 1
ATOM 2350 N N . LEU A 1 300 ? -2.617 -16.916 -3.149 1.00 65.25 300 LEU A N 1
ATOM 2351 C CA . LEU A 1 300 ? -2.466 -15.560 -3.673 1.00 65.25 300 LEU A CA 1
ATOM 2352 C C . LEU A 1 300 ? -3.288 -15.314 -4.946 1.00 65.25 300 LEU A C 1
ATOM 2354 O O . LEU A 1 300 ? -3.573 -14.152 -5.226 1.00 65.25 300 LEU A O 1
ATOM 2358 N N . ASP A 1 301 ? -3.717 -16.358 -5.665 1.00 60.78 301 ASP A N 1
ATOM 2359 C CA . ASP A 1 301 ? -4.545 -16.210 -6.874 1.00 60.78 301 ASP A CA 1
ATOM 2360 C C . ASP A 1 301 ? -5.967 -15.730 -6.528 1.00 60.78 301 ASP A C 1
ATOM 2362 O O . ASP A 1 301 ? -6.685 -15.207 -7.375 1.00 60.78 301 ASP A O 1
ATOM 2366 N N . THR A 1 302 ? -6.371 -15.868 -5.261 1.00 67.19 302 THR A N 1
ATOM 2367 C CA . THR A 1 302 ? -7.670 -15.395 -4.747 1.00 67.19 302 THR A CA 1
ATOM 2368 C C . THR A 1 302 ? -7.613 -13.986 -4.152 1.00 67.19 302 THR A C 1
ATOM 2370 O O . THR A 1 302 ? -8.622 -13.472 -3.663 1.00 67.19 302 THR A O 1
ATOM 2373 N N . ARG A 1 303 ? -6.434 -13.352 -4.171 1.00 77.06 303 ARG A N 1
ATOM 2374 C CA . ARG A 1 303 ? -6.245 -11.982 -3.697 1.00 77.06 303 ARG A CA 1
ATOM 2375 C C . ARG A 1 303 ? -6.920 -10.997 -4.645 1.00 77.06 303 ARG A C 1
ATOM 2377 O O . ARG A 1 303 ? -6.783 -11.119 -5.857 1.00 77.06 303 ARG A O 1
ATOM 2384 N N . LEU A 1 3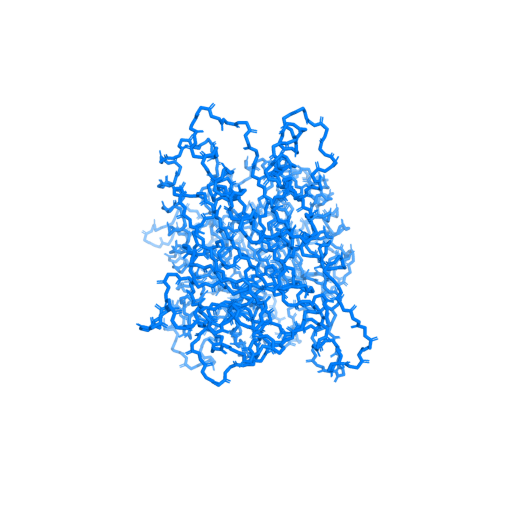04 ? -7.554 -9.965 -4.095 1.00 72.50 304 LEU A N 1
ATOM 2385 C CA . LEU A 1 304 ? -8.009 -8.834 -4.896 1.00 72.50 304 LEU A CA 1
ATOM 2386 C C . LEU A 1 304 ? -6.842 -8.177 -5.631 1.00 72.50 304 LEU A C 1
ATOM 2388 O O . LEU A 1 304 ? -5.818 -7.840 -5.025 1.00 72.50 304 LEU A O 1
ATOM 2392 N N . SER A 1 305 ? -7.047 -7.912 -6.916 1.00 69.56 305 SER A N 1
ATOM 2393 C CA . SER A 1 305 ? -6.175 -7.033 -7.685 1.00 69.56 305 SER A CA 1
ATOM 2394 C C . SER A 1 305 ? -6.303 -5.576 -7.223 1.00 69.56 305 SER A C 1
ATOM 2396 O O . SER A 1 305 ? -7.294 -5.162 -6.607 1.00 69.56 305 SER A O 1
ATOM 2398 N N . SER A 1 306 ? -5.293 -4.765 -7.547 1.00 69.25 306 SER A N 1
ATOM 2399 C CA . SER A 1 306 ? -5.303 -3.319 -7.296 1.00 69.25 306 SER A CA 1
ATOM 2400 C C . SER A 1 306 ? -6.505 -2.622 -7.962 1.00 69.25 306 SER A C 1
ATOM 2402 O O . SER A 1 306 ? -7.092 -1.720 -7.360 1.00 69.25 306 SER A O 1
ATOM 2404 N N . ASP A 1 307 ? -6.914 -3.079 -9.151 1.00 60.91 307 ASP A N 1
ATOM 2405 C CA . ASP A 1 307 ? -8.030 -2.518 -9.926 1.00 60.91 307 ASP A CA 1
ATOM 2406 C C . ASP A 1 307 ? -9.390 -2.845 -9.298 1.00 60.91 307 ASP A C 1
ATOM 2408 O O . ASP A 1 307 ? -10.211 -1.950 -9.075 1.00 60.91 307 ASP A O 1
ATOM 2412 N N . GLU A 1 308 ? -9.617 -4.112 -8.937 1.00 67.75 308 GLU A N 1
ATOM 2413 C CA . GLU A 1 308 ? -10.845 -4.528 -8.250 1.00 67.75 308 GLU A CA 1
ATOM 2414 C C . GLU A 1 308 ? -11.007 -3.794 -6.919 1.00 67.75 308 GLU A C 1
ATOM 2416 O O . GLU A 1 308 ? -12.096 -3.314 -6.592 1.00 67.75 308 GLU A O 1
ATOM 2421 N N . PHE A 1 309 ? -9.911 -3.642 -6.170 1.00 79.69 309 PHE A N 1
ATOM 2422 C CA . PHE A 1 309 ? -9.919 -2.884 -4.927 1.00 79.69 309 PHE A CA 1
ATOM 2423 C C . PHE A 1 309 ? -10.282 -1.408 -5.156 1.00 79.69 309 PHE A C 1
ATOM 2425 O O . PHE A 1 309 ? -11.097 -0.860 -4.414 1.00 79.69 309 PHE A O 1
ATOM 2432 N N . GLY A 1 310 ? -9.760 -0.775 -6.213 1.00 73.19 310 GLY A N 1
ATOM 2433 C CA . GLY A 1 310 ? -10.143 0.586 -6.606 1.00 73.19 310 GLY A CA 1
ATOM 2434 C C . GLY A 1 310 ? -11.626 0.724 -6.992 1.00 73.19 310 GLY A C 1
ATOM 2435 O O . GLY A 1 310 ? -12.295 1.682 -6.600 1.00 73.19 310 GLY A O 1
ATOM 2436 N N . ILE A 1 311 ? -12.191 -0.244 -7.718 1.00 68.81 311 ILE A N 1
ATOM 2437 C CA . ILE A 1 311 ? -13.625 -0.242 -8.072 1.00 68.81 311 ILE A CA 1
ATOM 2438 C C . ILE A 1 311 ? -14.499 -0.332 -6.813 1.00 68.81 311 ILE A C 1
ATOM 2440 O O . ILE A 1 311 ? -15.491 0.399 -6.667 1.00 68.81 311 ILE A O 1
ATOM 2444 N N . LEU A 1 312 ? -14.120 -1.208 -5.883 1.00 79.62 312 LEU A N 1
ATOM 2445 C CA . LEU A 1 312 ? -14.818 -1.372 -4.614 1.00 79.62 312 LEU A CA 1
ATOM 2446 C C . LEU A 1 312 ? -14.753 -0.097 -3.765 1.00 79.62 312 LEU A C 1
ATOM 2448 O O . LEU A 1 312 ? -15.791 0.363 -3.286 1.00 79.62 312 LEU A O 1
ATOM 2452 N N . THR A 1 313 ? -13.586 0.541 -3.647 1.00 83.94 313 THR A N 1
ATOM 2453 C CA . THR A 1 313 ? -13.441 1.760 -2.835 1.00 83.94 313 THR A CA 1
ATOM 2454 C C . THR A 1 313 ? -14.289 2.911 -3.362 1.00 83.94 313 THR A C 1
ATOM 2456 O O . THR A 1 313 ? -14.932 3.605 -2.572 1.00 83.94 313 THR A O 1
ATOM 2459 N N . ARG A 1 314 ? -14.394 3.082 -4.688 1.00 78.19 314 ARG A N 1
ATOM 2460 C CA . ARG A 1 314 ? -15.308 4.068 -5.294 1.00 78.19 314 ARG A CA 1
ATOM 2461 C C . ARG A 1 314 ? -16.761 3.817 -4.895 1.00 78.19 314 ARG A C 1
ATOM 2463 O O . ARG A 1 314 ? -17.508 4.759 -4.625 1.00 78.19 314 ARG A O 1
ATOM 2470 N N . THR A 1 315 ? -17.159 2.548 -4.852 1.00 79.50 315 THR A N 1
ATOM 2471 C CA . THR A 1 315 ? -18.503 2.146 -4.427 1.00 79.50 315 THR A CA 1
ATOM 2472 C C . THR A 1 315 ? -18.734 2.489 -2.958 1.00 79.50 315 THR A C 1
ATOM 2474 O O . THR A 1 315 ? -19.754 3.099 -2.636 1.00 79.50 315 THR A O 1
ATOM 2477 N N . TRP A 1 316 ? -17.774 2.181 -2.083 1.00 89.44 316 TRP A N 1
ATOM 2478 C CA . TRP A 1 316 ? -17.872 2.467 -0.650 1.00 89.44 316 TRP A CA 1
ATOM 2479 C C . TRP A 1 316 ? -17.954 3.965 -0.361 1.00 89.44 316 TRP A C 1
ATOM 2481 O O . TRP A 1 316 ? -18.815 4.381 0.407 1.00 89.44 316 TRP A O 1
ATOM 2491 N N . VAL A 1 317 ? -17.142 4.786 -1.036 1.00 86.62 317 VAL A N 1
ATOM 2492 C CA . VAL A 1 317 ? -17.175 6.256 -0.910 1.00 86.62 317 VAL A CA 1
ATOM 2493 C C . VAL A 1 317 ? -18.540 6.827 -1.285 1.00 86.62 317 VAL A C 1
ATOM 2495 O O . VAL A 1 317 ? -19.072 7.696 -0.590 1.00 86.62 317 VAL A O 1
ATOM 2498 N N . LYS A 1 318 ? -19.136 6.321 -2.369 1.00 81.38 318 LYS A N 1
ATOM 2499 C CA . LYS A 1 318 ? -20.481 6.729 -2.781 1.00 81.38 318 LYS A CA 1
ATOM 2500 C C . LYS A 1 318 ? -21.524 6.310 -1.746 1.00 81.38 318 LYS A C 1
ATOM 2502 O O . LYS A 1 318 ? -22.376 7.115 -1.389 1.00 81.38 318 LYS A O 1
ATOM 2507 N N . GLN A 1 319 ? -21.461 5.068 -1.269 1.00 87.56 319 GLN A N 1
ATOM 2508 C CA . GLN A 1 319 ? -22.402 4.543 -0.277 1.00 87.56 319 GLN A CA 1
ATOM 2509 C C . GLN A 1 319 ? -22.297 5.249 1.069 1.00 87.56 319 GLN A C 1
ATOM 2511 O O . GLN A 1 319 ? -23.299 5.344 1.760 1.00 87.56 319 GLN A O 1
ATOM 2516 N N . SER A 1 320 ? -21.120 5.748 1.438 1.00 91.12 320 SER A N 1
ATOM 2517 C CA . SER A 1 320 ? -20.886 6.448 2.698 1.00 91.12 320 SER A CA 1
ATOM 2518 C C . SER A 1 320 ? -21.150 7.955 2.625 1.00 91.12 320 SER A C 1
ATOM 2520 O O . SER A 1 320 ? -20.811 8.662 3.572 1.00 91.12 320 SER A O 1
ATOM 2522 N N . ASN A 1 321 ? -21.665 8.476 1.504 1.00 89.06 321 ASN A N 1
ATOM 2523 C CA . ASN A 1 321 ? -21.817 9.915 1.253 1.00 89.06 321 ASN A CA 1
ATOM 2524 C C . ASN A 1 321 ? -20.509 10.701 1.481 1.00 89.06 321 ASN A C 1
ATOM 2526 O O . ASN A 1 321 ? -20.505 11.750 2.120 1.00 89.06 321 ASN A O 1
ATOM 2530 N N . ASN A 1 322 ? -19.375 10.166 1.009 1.00 86.94 322 ASN A N 1
ATOM 2531 C CA . ASN A 1 322 ? -18.016 10.694 1.221 1.00 86.94 322 ASN A CA 1
ATOM 2532 C C . ASN A 1 322 ? -17.519 10.728 2.683 1.00 86.94 322 ASN A C 1
ATOM 2534 O O . ASN A 1 322 ? -16.346 11.013 2.918 1.00 86.94 322 ASN A O 1
ATOM 2538 N N . LYS A 1 323 ? -18.354 10.366 3.665 1.00 94.12 323 LYS A N 1
ATOM 2539 C CA . LYS A 1 323 ? -17.982 10.239 5.080 1.00 94.12 323 LYS A CA 1
ATOM 2540 C C . LYS A 1 323 ? -17.425 8.856 5.386 1.00 94.12 323 LYS A C 1
ATOM 2542 O O . LYS A 1 323 ? -18.077 8.031 6.022 1.00 94.12 323 LYS A O 1
ATOM 2547 N N . ILE A 1 324 ? -16.208 8.602 4.909 1.00 94.94 324 ILE A N 1
ATOM 2548 C CA . ILE A 1 324 ? -15.510 7.327 5.108 1.00 94.94 324 ILE A CA 1
ATOM 2549 C C . ILE A 1 324 ? -14.022 7.510 5.409 1.00 94.94 324 ILE A C 1
ATOM 2551 O O . ILE A 1 324 ? -13.344 8.329 4.786 1.00 94.94 324 ILE A O 1
ATOM 2555 N N . ILE A 1 325 ? -13.525 6.714 6.354 1.00 95.19 325 ILE A N 1
ATOM 2556 C CA . ILE A 1 325 ? -12.100 6.432 6.525 1.00 95.19 325 ILE A CA 1
ATOM 2557 C C . ILE A 1 325 ? -11.873 5.042 5.950 1.00 95.19 325 ILE A C 1
ATOM 2559 O O . ILE A 1 325 ? -12.374 4.051 6.487 1.00 95.19 325 ILE A O 1
ATOM 2563 N N . MET A 1 326 ? -11.152 4.969 4.835 1.00 91.44 326 MET A N 1
ATOM 2564 C CA . MET A 1 326 ? -10.951 3.713 4.121 1.00 91.44 326 MET A CA 1
ATOM 2565 C C . MET A 1 326 ? -9.507 3.249 4.195 1.00 91.44 326 MET A C 1
ATOM 2567 O O . MET A 1 326 ? -8.584 4.069 4.197 1.00 91.44 326 MET A O 1
ATOM 2571 N N . GLY A 1 327 ? -9.300 1.937 4.169 1.00 89.06 327 GLY A N 1
ATOM 2572 C CA . GLY A 1 327 ? -7.973 1.390 4.016 1.00 89.06 327 GLY A CA 1
ATOM 2573 C C . GLY A 1 327 ? -7.816 -0.084 3.778 1.00 89.06 327 GLY A C 1
ATOM 2574 O O . GLY A 1 327 ? -8.640 -0.671 3.093 1.00 89.06 327 GLY A O 1
ATOM 2575 N N . GLY A 1 328 ? -6.728 -0.662 4.285 1.00 85.19 328 GLY A N 1
ATOM 2576 C CA . GLY A 1 328 ? -6.476 -2.089 4.158 1.00 85.19 328 GLY A CA 1
ATOM 2577 C C . GLY A 1 328 ? -5.952 -2.721 5.436 1.00 85.19 328 GLY A C 1
ATOM 2578 O O . GLY A 1 328 ? -5.282 -2.071 6.226 1.00 85.19 328 GLY A O 1
ATOM 2579 N N . CYS A 1 329 ? -6.250 -3.999 5.623 1.00 85.56 329 CYS A N 1
ATOM 2580 C CA . CYS A 1 329 ? -5.711 -4.815 6.700 1.00 85.56 329 CYS A CA 1
ATOM 2581 C C . CYS A 1 329 ? -4.663 -5.786 6.122 1.00 85.56 329 CYS A C 1
ATOM 2583 O O . CYS A 1 329 ? -3.787 -5.379 5.352 1.00 85.56 329 CYS A O 1
ATOM 2585 N N . CYS A 1 330 ? -4.732 -7.073 6.464 1.00 81.12 330 CYS A N 1
ATOM 2586 C CA . CYS A 1 330 ? -3.869 -8.107 5.902 1.00 81.12 330 CYS A CA 1
ATOM 2587 C C . CYS A 1 330 ? -3.954 -8.140 4.369 1.00 81.12 330 CYS A C 1
ATOM 2589 O O . CYS A 1 330 ? -5.038 -8.042 3.808 1.00 81.12 330 CYS A O 1
ATOM 2591 N N . GLN A 1 331 ? -2.822 -8.345 3.692 1.00 75.69 331 GLN A N 1
ATOM 2592 C CA . GLN A 1 331 ? -2.707 -8.520 2.236 1.00 75.69 331 GLN A CA 1
ATOM 2593 C C . GLN A 1 331 ? -3.091 -7.287 1.400 1.00 75.69 331 GLN A C 1
ATOM 2595 O O . GLN A 1 331 ? -3.215 -7.394 0.184 1.00 75.69 331 GLN A O 1
ATOM 2600 N N . ILE A 1 332 ? -3.238 -6.105 1.997 1.00 79.25 332 ILE A N 1
ATOM 2601 C CA . ILE A 1 332 ? -3.376 -4.852 1.244 1.00 79.25 332 ILE A CA 1
ATOM 2602 C C . ILE A 1 332 ? -2.032 -4.123 1.235 1.00 79.25 332 ILE A C 1
ATOM 2604 O O . ILE A 1 332 ? -1.465 -3.856 2.291 1.00 79.25 332 ILE A O 1
ATOM 2608 N N . THR A 1 333 ? -1.516 -3.815 0.043 1.00 72.81 333 THR A N 1
ATOM 2609 C CA . THR A 1 333 ? -0.214 -3.154 -0.161 1.00 72.81 333 THR A CA 1
ATOM 2610 C C . THR A 1 333 ? -0.370 -1.650 -0.419 1.00 72.81 333 THR A C 1
ATOM 2612 O O . THR A 1 333 ? -1.461 -1.191 -0.778 1.00 72.81 333 THR A O 1
ATOM 2615 N N . PRO A 1 334 ? 0.719 -0.860 -0.329 1.00 69.31 334 PRO A N 1
ATOM 2616 C CA . PRO A 1 334 ? 0.721 0.551 -0.720 1.00 69.31 334 PRO A CA 1
ATOM 2617 C C . PRO A 1 334 ? 0.227 0.809 -2.156 1.00 69.31 334 PRO A C 1
ATOM 2619 O O . PRO A 1 334 ? -0.328 1.866 -2.439 1.00 69.31 334 PRO A O 1
ATOM 2622 N N . GLU A 1 335 ? 0.384 -0.150 -3.069 1.00 63.78 335 GLU A N 1
ATOM 2623 C CA . GLU A 1 335 ? -0.107 -0.047 -4.451 1.00 63.78 335 GLU A CA 1
ATOM 2624 C C . GLU A 1 335 ? -1.640 -0.063 -4.529 1.00 63.78 335 GLU A C 1
ATOM 2626 O O . GLU A 1 335 ? -2.248 0.841 -5.103 1.00 63.78 335 GLU A O 1
ATOM 2631 N N . MET A 1 336 ? -2.277 -1.033 -3.868 1.00 66.31 336 MET A N 1
ATOM 2632 C CA . MET A 1 336 ? -3.738 -1.099 -3.764 1.00 66.31 336 MET A CA 1
ATOM 2633 C C . MET A 1 336 ? -4.286 0.165 -3.082 1.00 66.31 336 MET A C 1
ATOM 2635 O O . MET A 1 336 ? -5.345 0.678 -3.440 1.00 66.31 336 MET A O 1
ATOM 2639 N N . ARG A 1 337 ? -3.529 0.735 -2.134 1.00 69.81 337 ARG A N 1
ATOM 2640 C CA . ARG A 1 337 ? -3.867 2.017 -1.498 1.00 69.81 337 ARG A CA 1
ATOM 2641 C C . ARG A 1 337 ? -3.810 3.198 -2.448 1.00 69.81 337 ARG A C 1
ATOM 2643 O O . ARG A 1 337 ? -4.716 4.034 -2.410 1.00 69.81 337 ARG A O 1
ATOM 2650 N N . LEU A 1 338 ? -2.782 3.257 -3.288 1.00 64.19 338 LEU A N 1
ATOM 2651 C CA . LEU A 1 338 ? -2.686 4.271 -4.324 1.00 64.19 338 LEU A CA 1
ATOM 2652 C C . LEU A 1 338 ? -3.927 4.190 -5.220 1.00 64.19 338 LEU A C 1
ATOM 2654 O O . LEU A 1 338 ? -4.584 5.212 -5.392 1.00 64.19 338 LEU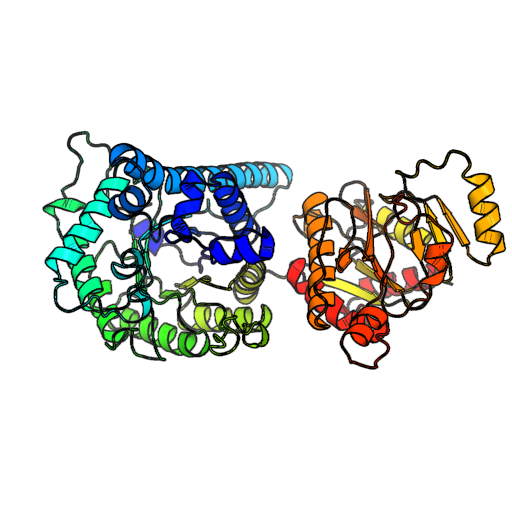 A O 1
ATOM 2658 N N . MET A 1 339 ? -4.320 2.993 -5.673 1.00 61.69 339 MET A N 1
ATOM 2659 C CA . MET A 1 339 ? -5.547 2.788 -6.460 1.00 61.69 339 MET A CA 1
ATOM 2660 C C . MET A 1 339 ? -6.819 3.221 -5.739 1.00 61.69 339 MET A C 1
ATOM 2662 O O . MET A 1 339 ? -7.656 3.900 -6.333 1.00 61.69 339 MET A O 1
ATOM 2666 N N . ALA A 1 340 ? -6.946 2.920 -4.445 1.00 64.00 340 ALA A N 1
ATOM 2667 C CA . ALA A 1 340 ? -8.073 3.398 -3.655 1.00 64.00 340 ALA A CA 1
ATOM 2668 C C . ALA A 1 340 ? -8.168 4.928 -3.684 1.00 64.00 340 ALA A C 1
ATOM 2670 O O . ALA A 1 340 ? -9.245 5.461 -3.933 1.00 64.00 340 ALA A O 1
ATOM 2671 N N . ARG A 1 341 ? -7.039 5.634 -3.513 1.00 64.44 341 ARG A N 1
ATOM 2672 C CA . ARG A 1 341 ? -6.974 7.098 -3.638 1.00 64.44 341 ARG A CA 1
ATOM 2673 C C . ARG A 1 341 ? -7.290 7.564 -5.066 1.00 64.44 341 ARG A C 1
ATOM 2675 O O . ARG A 1 341 ? -7.994 8.564 -5.221 1.00 64.44 341 ARG A O 1
ATOM 2682 N N . ARG A 1 342 ? -6.837 6.848 -6.107 1.00 59.88 342 ARG A N 1
ATOM 2683 C CA . ARG A 1 342 ? -7.157 7.151 -7.522 1.00 59.88 342 ARG A CA 1
ATOM 2684 C C . ARG A 1 342 ? -8.661 7.097 -7.796 1.00 59.88 342 ARG A C 1
ATOM 2686 O O . ARG A 1 342 ? -9.186 7.960 -8.490 1.00 59.88 342 ARG A O 1
ATOM 2693 N N . ALA A 1 343 ? -9.361 6.122 -7.224 1.00 61.53 343 ALA A N 1
ATOM 2694 C CA . ALA A 1 343 ? -10.725 5.792 -7.620 1.00 61.53 343 ALA A CA 1
ATOM 2695 C C . ALA A 1 343 ? -11.802 6.822 -7.218 1.00 61.53 343 ALA A C 1
ATOM 2697 O O . ALA A 1 343 ? -12.856 6.873 -7.857 1.00 61.53 343 ALA A O 1
ATOM 2698 N N . TYR A 1 344 ? -11.565 7.650 -6.189 1.00 60.41 344 TYR A N 1
ATOM 2699 C CA . TYR A 1 344 ? -12.554 8.640 -5.724 1.00 60.41 344 TYR A CA 1
ATOM 2700 C C . TYR A 1 344 ? -12.056 10.089 -5.664 1.00 60.41 344 TYR A C 1
ATOM 2702 O O . TYR A 1 344 ? -12.880 10.993 -5.556 1.00 60.41 344 TYR A O 1
ATOM 2710 N N . SER A 1 345 ? -10.742 10.340 -5.716 1.00 56.38 345 SER A N 1
ATOM 2711 C CA . SER A 1 345 ? -10.207 11.699 -5.529 1.00 56.38 345 SER A CA 1
ATOM 2712 C C . SER A 1 345 ? -10.456 12.639 -6.712 1.00 56.38 345 SER A C 1
ATOM 2714 O O . SER A 1 345 ? -10.213 13.836 -6.587 1.00 56.38 345 SER A O 1
ATOM 2716 N N . GLY A 1 346 ? -10.916 12.132 -7.864 1.00 50.41 346 GLY A N 1
ATOM 2717 C CA . GLY A 1 346 ? -11.124 12.947 -9.068 1.00 50.41 346 GLY A CA 1
ATOM 2718 C C . GLY A 1 346 ? -9.842 13.609 -9.597 1.00 50.41 346 GLY A C 1
ATOM 2719 O O . GLY A 1 346 ? -9.916 14.472 -10.467 1.00 50.41 346 GLY A O 1
ATOM 2720 N N . ILE A 1 347 ? -8.669 13.226 -9.078 1.00 47.69 347 ILE A N 1
ATOM 2721 C CA . ILE A 1 347 ? -7.369 13.697 -9.550 1.00 47.69 347 ILE A CA 1
ATOM 2722 C C . ILE A 1 347 ? -7.128 13.055 -10.917 1.00 47.69 347 ILE A C 1
ATOM 2724 O O . ILE A 1 347 ? -6.997 11.835 -11.013 1.00 47.69 347 ILE A O 1
ATOM 2728 N N . SER A 1 348 ? -7.061 13.873 -11.971 1.00 46.91 348 SER A N 1
ATOM 2729 C CA . SER A 1 348 ? -6.585 13.426 -13.283 1.00 46.91 348 SER A CA 1
ATOM 2730 C C . SER A 1 348 ? -5.163 12.900 -13.123 1.00 46.91 348 SER A C 1
ATOM 2732 O O . SER A 1 348 ? -4.259 13.654 -12.755 1.00 46.91 348 SER A O 1
ATOM 2734 N N . LEU A 1 349 ? -4.964 11.609 -13.383 1.00 54.00 349 LEU A N 1
ATOM 2735 C CA . LEU A 1 349 ? -3.632 11.020 -13.428 1.00 54.00 349 LEU A CA 1
ATOM 2736 C C . LEU A 1 349 ? -2.820 11.708 -14.532 1.00 54.00 349 LEU A C 1
ATOM 2738 O O . LEU A 1 349 ? -3.401 12.110 -15.548 1.00 54.00 349 LEU A O 1
ATOM 2742 N N . PRO A 1 350 ? -1.493 11.846 -14.375 1.00 65.19 350 PRO A N 1
ATOM 2743 C CA . PRO A 1 350 ? -0.656 12.187 -15.509 1.00 65.19 350 PRO A CA 1
ATOM 2744 C C . PRO A 1 350 ? -0.877 11.123 -16.586 1.00 65.19 350 PRO A C 1
ATOM 2746 O O . PRO A 1 350 ? -0.696 9.929 -16.343 1.00 65.19 350 PRO A O 1
ATOM 2749 N N . VAL A 1 351 ? -1.317 11.550 -17.767 1.00 72.44 351 VAL A N 1
ATOM 2750 C CA . VAL A 1 351 ? -1.395 10.665 -18.928 1.00 72.44 351 VAL A CA 1
ATOM 2751 C C . VAL A 1 351 ? 0.038 10.363 -19.352 1.00 72.44 351 VAL A C 1
ATOM 2753 O O . VAL A 1 351 ? 0.843 11.281 -19.537 1.00 72.44 351 VAL A O 1
ATOM 2756 N N . LEU A 1 352 ? 0.366 9.078 -19.465 1.00 86.25 352 LEU A N 1
ATOM 2757 C CA . LEU A 1 352 ? 1.635 8.602 -19.998 1.00 86.25 352 LEU A CA 1
ATOM 2758 C C . LEU A 1 352 ? 1.351 7.841 -21.299 1.00 86.25 352 LEU A C 1
ATOM 2760 O O . LEU A 1 352 ? 1.119 6.633 -21.262 1.00 86.25 352 LEU A O 1
ATOM 2764 N N . PRO A 1 353 ? 1.356 8.533 -22.449 1.00 87.62 353 PRO A N 1
ATOM 2765 C CA . PRO A 1 353 ? 1.357 7.886 -23.749 1.00 87.62 353 PRO A CA 1
ATOM 2766 C C . PRO A 1 353 ? 2.464 6.831 -23.832 1.00 87.62 353 PRO A C 1
ATOM 2768 O O . PRO A 1 353 ? 3.585 7.064 -23.360 1.00 87.62 353 PRO A O 1
ATOM 2771 N N . TYR A 1 354 ? 2.180 5.699 -24.471 1.00 92.38 354 TYR A N 1
ATOM 2772 C CA . TYR A 1 354 ? 3.205 4.727 -24.836 1.00 92.38 354 TYR A CA 1
ATOM 2773 C C . TYR A 1 354 ? 3.103 4.328 -26.304 1.00 92.38 354 TYR A C 1
ATOM 2775 O O . TYR A 1 354 ? 2.010 4.208 -26.851 1.00 92.38 354 TYR A O 1
ATOM 2783 N N . ILE A 1 355 ? 4.252 4.106 -26.940 1.00 93.06 355 ILE A N 1
ATOM 2784 C CA . ILE A 1 355 ? 4.332 3.655 -28.331 1.00 93.06 355 ILE A CA 1
ATOM 2785 C C . ILE A 1 355 ? 5.262 2.453 -28.439 1.00 93.06 355 ILE A C 1
ATOM 2787 O O . ILE A 1 355 ? 6.375 2.474 -27.907 1.00 93.06 355 ILE A O 1
ATOM 2791 N N . TYR A 1 356 ? 4.809 1.414 -29.140 1.00 95.38 356 TYR A N 1
ATOM 2792 C CA . TYR A 1 356 ? 5.655 0.296 -29.533 1.00 95.38 356 TYR A CA 1
ATOM 2793 C C . TYR A 1 356 ? 6.207 0.531 -30.940 1.00 95.38 356 TYR A C 1
ATOM 2795 O O . TYR A 1 356 ? 5.453 0.625 -31.902 1.00 95.38 356 TYR A O 1
ATOM 2803 N N . LEU A 1 357 ? 7.530 0.642 -31.055 1.00 95.12 357 LEU A N 1
ATOM 2804 C CA . LEU A 1 357 ? 8.230 0.966 -32.303 1.00 95.12 357 LEU A CA 1
ATOM 2805 C C . LEU A 1 357 ? 8.792 -0.270 -33.014 1.00 95.12 357 LEU A C 1
ATOM 2807 O O . LEU A 1 357 ? 9.547 -0.130 -33.973 1.00 95.12 357 LEU A O 1
ATOM 2811 N N . SER A 1 358 ? 8.448 -1.480 -32.562 1.00 93.12 358 SER A N 1
ATOM 2812 C CA . SER A 1 358 ? 9.003 -2.739 -33.075 1.00 93.12 358 SER A CA 1
ATOM 2813 C C . SER A 1 358 ? 10.540 -2.767 -32.999 1.00 93.12 358 SER A C 1
ATOM 2815 O O . SER A 1 358 ? 11.097 -2.476 -31.940 1.00 93.12 358 SER A O 1
ATOM 2817 N N . GLN A 1 359 ? 11.240 -3.124 -34.077 1.00 96.00 359 GLN A N 1
ATOM 2818 C CA . GLN A 1 359 ? 12.698 -3.176 -34.114 1.00 96.00 359 GLN A CA 1
ATOM 2819 C C . GLN A 1 359 ? 13.302 -1.855 -34.610 1.00 96.00 359 GLN A C 1
ATOM 2821 O O . GLN A 1 359 ? 13.069 -1.440 -35.741 1.00 96.00 359 GLN A O 1
ATOM 2826 N N . VAL A 1 360 ? 14.149 -1.225 -33.788 1.00 97.31 360 VAL A N 1
ATOM 2827 C CA . VAL A 1 360 ? 14.777 0.071 -34.095 1.00 97.31 360 VAL A CA 1
ATOM 2828 C C . VAL A 1 360 ? 16.302 -0.021 -33.957 1.00 97.31 360 VAL A C 1
ATOM 2830 O O . VAL A 1 360 ? 16.777 -0.466 -32.909 1.00 97.31 360 VAL A O 1
ATOM 2833 N N . PRO A 1 361 ? 17.111 0.431 -34.939 1.00 97.06 361 PRO A N 1
ATOM 2834 C CA . PRO A 1 361 ? 18.564 0.530 -34.784 1.00 97.06 361 PRO A CA 1
ATOM 2835 C C . PRO A 1 361 ? 18.960 1.375 -33.570 1.00 97.06 361 PRO A C 1
ATOM 2837 O O . PRO A 1 361 ? 18.386 2.443 -33.327 1.00 97.06 361 PRO A O 1
ATOM 2840 N N . TYR A 1 362 ? 19.962 0.936 -32.806 1.00 96.19 362 TYR A N 1
ATOM 2841 C CA . TYR A 1 362 ? 20.274 1.572 -31.522 1.00 96.19 362 TYR A CA 1
ATOM 2842 C C . TYR A 1 362 ? 20.678 3.044 -31.678 1.00 96.19 362 TYR A C 1
ATOM 2844 O O . TYR A 1 362 ? 20.282 3.888 -30.872 1.00 96.19 362 TYR A O 1
ATOM 2852 N N . ALA A 1 363 ? 21.409 3.382 -32.746 1.00 95.62 363 ALA A N 1
ATOM 2853 C CA . ALA A 1 363 ? 21.784 4.762 -33.055 1.00 95.62 363 ALA A CA 1
ATOM 2854 C C . ALA A 1 363 ? 20.564 5.683 -33.252 1.00 95.62 363 ALA A C 1
ATOM 2856 O O . ALA A 1 363 ? 20.550 6.792 -32.710 1.00 95.62 363 ALA A O 1
ATOM 2857 N N . LYS A 1 364 ? 19.530 5.211 -33.965 1.00 96.62 364 LYS A N 1
ATOM 2858 C CA . LYS A 1 364 ? 18.286 5.960 -34.206 1.00 96.62 364 LYS A CA 1
ATOM 2859 C C . LYS A 1 364 ? 17.509 6.161 -32.906 1.00 96.62 364 LYS A C 1
ATOM 2861 O O . LYS A 1 364 ? 17.189 7.293 -32.552 1.00 96.62 364 LYS A O 1
ATOM 2866 N N . ALA A 1 365 ? 17.328 5.102 -32.114 1.00 96.50 365 ALA A N 1
ATOM 2867 C CA . ALA A 1 365 ? 16.679 5.203 -30.804 1.00 96.50 365 ALA A CA 1
ATOM 2868 C C . ALA A 1 365 ? 17.445 6.114 -29.827 1.00 96.50 365 ALA A C 1
ATOM 2870 O O . ALA A 1 365 ? 16.839 6.844 -29.042 1.00 96.50 365 ALA A O 1
ATOM 2871 N N . LEU A 1 366 ? 18.781 6.095 -29.858 1.00 95.50 366 LEU A N 1
ATOM 2872 C CA . LEU A 1 366 ? 19.610 6.989 -29.049 1.00 95.50 366 LEU A CA 1
ATOM 2873 C C . LEU A 1 366 ? 19.450 8.452 -29.484 1.00 95.50 366 LEU A C 1
ATOM 2875 O O . LEU A 1 366 ? 19.418 9.337 -28.627 1.00 95.50 366 LEU A O 1
ATOM 2879 N N . ASN A 1 367 ? 19.359 8.717 -30.790 1.00 96.00 367 ASN A N 1
ATOM 2880 C CA . ASN A 1 367 ? 19.092 10.056 -31.312 1.00 96.00 367 ASN A CA 1
ATOM 2881 C C . ASN A 1 367 ? 17.695 10.546 -30.911 1.00 96.00 367 ASN A C 1
ATOM 2883 O O . ASN A 1 367 ? 17.570 11.642 -30.366 1.00 96.00 367 ASN A O 1
ATOM 2887 N N . LEU A 1 368 ? 16.674 9.700 -31.070 1.00 95.94 368 LEU A N 1
ATOM 2888 C CA . LEU A 1 368 ? 15.302 9.996 -30.661 1.00 95.94 368 LEU A CA 1
ATOM 2889 C C . LEU A 1 368 ? 15.225 10.383 -29.178 1.00 95.94 368 LEU A C 1
ATOM 2891 O O . LEU A 1 368 ? 14.709 11.445 -28.838 1.00 95.94 368 LEU A O 1
ATOM 2895 N N . GLN A 1 369 ? 15.825 9.582 -28.290 1.00 96.12 369 GLN A N 1
ATOM 2896 C CA . GLN A 1 369 ? 15.883 9.901 -26.859 1.00 96.12 369 GLN A CA 1
ATOM 2897 C C . GLN A 1 369 ? 16.557 11.251 -26.592 1.00 96.12 369 GLN A C 1
ATOM 2899 O O . GLN A 1 369 ? 16.064 12.028 -25.778 1.00 96.12 369 GLN A O 1
ATOM 2904 N N . LYS A 1 370 ? 17.667 11.558 -27.278 1.00 95.06 370 LYS A N 1
ATOM 2905 C CA . LYS A 1 370 ? 18.350 12.853 -27.129 1.00 95.06 370 LYS A CA 1
ATOM 2906 C C . LYS A 1 370 ? 17.441 14.010 -27.529 1.00 95.06 370 LYS A C 1
ATOM 2908 O O . LYS A 1 370 ? 17.358 14.971 -26.770 1.00 95.06 370 LYS A O 1
ATOM 2913 N N . VAL A 1 371 ? 16.764 13.922 -28.674 1.00 94.06 371 VAL A N 1
ATOM 2914 C CA . VAL A 1 371 ? 15.855 14.976 -29.152 1.00 94.06 371 VAL A CA 1
ATOM 2915 C C . VAL A 1 371 ? 14.699 15.177 -28.172 1.00 94.06 371 VAL A C 1
ATOM 2917 O O . VAL A 1 371 ? 14.462 16.307 -27.747 1.00 94.06 371 VAL A O 1
ATOM 2920 N N . LEU A 1 372 ? 14.037 14.099 -27.740 1.00 92.94 372 LEU A N 1
ATOM 2921 C CA . LEU A 1 372 ? 12.922 14.174 -26.787 1.00 92.94 372 LEU A CA 1
ATOM 2922 C C . LEU A 1 372 ? 13.351 14.767 -25.439 1.00 92.94 372 LEU A C 1
ATOM 2924 O O . LEU A 1 372 ? 12.661 15.628 -24.893 1.00 92.94 372 LEU A O 1
ATOM 2928 N N . VAL A 1 373 ? 14.518 14.366 -24.920 1.00 93.69 373 VAL A N 1
ATOM 2929 C CA . VAL A 1 373 ? 15.078 14.951 -23.694 1.00 93.69 373 VAL A CA 1
ATOM 2930 C C . VAL A 1 373 ? 15.367 16.439 -23.884 1.00 93.69 373 VAL A C 1
ATOM 2932 O O . VAL A 1 373 ? 15.005 17.224 -23.015 1.00 93.69 373 VAL A O 1
ATOM 2935 N N . GLN A 1 374 ? 15.985 16.856 -24.995 1.00 92.44 374 GLN A N 1
ATOM 2936 C CA . GLN A 1 374 ? 16.278 18.277 -25.225 1.00 92.44 374 GLN A CA 1
ATOM 2937 C C . GLN A 1 374 ? 15.010 19.120 -25.326 1.00 92.44 374 GLN A C 1
ATOM 2939 O O . GLN A 1 374 ? 14.944 20.173 -24.696 1.00 92.44 374 GLN A O 1
ATOM 2944 N N . ARG A 1 375 ? 13.985 18.634 -26.033 1.00 89.88 375 ARG A N 1
ATOM 2945 C CA . ARG A 1 375 ? 12.686 19.312 -26.103 1.00 89.88 375 ARG A CA 1
ATOM 2946 C C . ARG A 1 375 ? 12.038 19.438 -24.724 1.00 89.88 375 ARG A C 1
ATOM 2948 O O . ARG A 1 375 ? 11.635 20.529 -24.356 1.00 89.88 375 ARG A O 1
ATOM 2955 N N . ARG A 1 376 ? 12.054 18.382 -23.896 1.00 87.38 376 ARG A N 1
ATOM 2956 C CA . ARG A 1 376 ? 11.571 18.461 -22.498 1.00 87.38 376 ARG A CA 1
ATOM 2957 C C . ARG A 1 376 ? 12.377 19.409 -21.607 1.00 87.38 376 ARG A C 1
ATOM 2959 O O . ARG A 1 376 ? 11.868 19.878 -20.591 1.00 87.38 376 ARG A O 1
ATOM 2966 N N . LEU A 1 377 ? 13.651 19.641 -21.919 1.00 89.12 377 LEU A N 1
ATOM 2967 C CA . LEU A 1 377 ? 14.496 20.577 -21.177 1.00 89.12 377 LEU A CA 1
ATOM 2968 C C . LEU A 1 377 ? 14.265 22.035 -21.590 1.00 89.12 377 LEU A C 1
ATOM 2970 O O . LEU A 1 377 ? 14.603 22.932 -20.805 1.00 89.12 377 LEU A O 1
ATOM 2974 N N . ASP A 1 378 ? 13.713 22.272 -22.781 1.00 86.12 378 ASP A N 1
ATOM 2975 C CA . ASP A 1 378 ? 13.355 23.604 -23.250 1.00 86.12 378 ASP A CA 1
ATOM 2976 C C . ASP A 1 378 ? 12.104 24.101 -22.518 1.00 86.12 378 ASP A C 1
ATOM 2978 O O . ASP A 1 378 ? 11.001 23.587 -22.668 1.00 86.12 378 ASP A O 1
ATOM 2982 N N . LYS A 1 379 ? 12.276 25.149 -21.710 1.00 72.56 379 LYS A N 1
ATOM 2983 C CA . LYS A 1 379 ? 11.179 25.748 -20.940 1.00 72.56 379 LYS A CA 1
ATOM 2984 C C . LYS A 1 379 ? 10.134 26.434 -21.823 1.00 72.56 379 LYS A C 1
ATOM 2986 O O . LYS A 1 379 ? 9.051 26.728 -21.322 1.00 72.56 379 LYS A O 1
ATOM 2991 N N . ASN A 1 380 ? 10.462 26.715 -23.083 1.00 74.44 380 ASN A N 1
ATOM 2992 C CA . ASN A 1 380 ? 9.539 27.307 -24.046 1.00 74.44 380 ASN A CA 1
ATOM 2993 C C . ASN A 1 380 ? 8.689 26.247 -24.766 1.00 74.44 380 ASN A C 1
ATOM 2995 O O . ASN A 1 380 ? 7.674 26.599 -25.361 1.00 74.44 380 ASN A O 1
ATOM 2999 N N . ASP A 1 381 ? 9.058 24.963 -24.676 1.00 70.56 381 ASP A N 1
ATOM 3000 C CA . ASP A 1 381 ? 8.319 23.839 -25.256 1.00 70.56 381 ASP A CA 1
ATOM 3001 C C . ASP A 1 381 ? 7.608 23.034 -24.156 1.00 70.56 381 ASP A C 1
ATOM 3003 O O . ASP A 1 381 ? 8.017 21.948 -23.751 1.00 70.56 381 ASP A O 1
ATOM 3007 N N . SER A 1 382 ? 6.507 23.593 -23.649 1.00 63.19 382 SER A N 1
ATOM 3008 C CA . SER A 1 382 ? 5.640 22.921 -22.664 1.00 63.19 382 SER A CA 1
ATOM 3009 C C . SER A 1 382 ? 4.698 21.878 -23.283 1.00 63.19 382 SER A C 1
ATOM 3011 O O . SER A 1 382 ? 3.915 21.262 -22.564 1.00 63.19 382 SER A O 1
ATOM 3013 N N . SER A 1 383 ? 4.761 21.684 -24.606 1.00 68.81 383 SER A N 1
ATOM 3014 C CA . SER A 1 383 ? 3.783 20.895 -25.362 1.00 68.81 383 SER A CA 1
ATOM 3015 C C . SER A 1 383 ? 4.084 19.398 -25.396 1.00 68.81 383 SER A C 1
ATOM 3017 O O . SER A 1 383 ? 3.192 18.599 -25.667 1.00 68.81 383 SER A O 1
ATOM 3019 N N . LEU A 1 384 ? 5.328 18.999 -25.116 1.00 77.38 384 LEU A N 1
ATOM 3020 C CA . LEU A 1 384 ? 5.713 17.596 -25.177 1.00 77.38 384 LEU A CA 1
ATOM 3021 C C . LEU A 1 384 ? 5.164 16.851 -23.943 1.00 77.38 384 LEU A C 1
ATOM 3023 O O . LEU A 1 384 ? 5.483 17.253 -22.821 1.00 77.38 384 LEU A O 1
ATOM 3027 N N . PRO A 1 385 ? 4.378 15.767 -24.087 1.00 82.12 385 PRO A N 1
ATOM 3028 C CA . PRO A 1 385 ? 3.959 14.941 -22.959 1.00 82.12 385 PRO A CA 1
ATOM 3029 C C . PRO A 1 385 ? 5.110 14.057 -22.456 1.00 82.12 385 PRO A C 1
ATOM 3031 O O . PRO A 1 385 ? 6.158 13.918 -23.095 1.00 82.12 385 PRO A O 1
ATOM 3034 N N . ASN A 1 386 ? 4.951 13.490 -21.260 1.00 90.00 386 ASN A N 1
ATOM 3035 C CA . ASN A 1 386 ? 5.790 12.366 -20.838 1.00 90.00 386 ASN A CA 1
ATOM 3036 C C . ASN A 1 386 ? 5.550 11.204 -21.813 1.00 90.00 386 ASN A C 1
ATOM 3038 O O . ASN A 1 386 ? 4.459 11.107 -22.356 1.00 90.00 386 ASN A O 1
ATOM 3042 N N . LEU A 1 387 ? 6.534 10.346 -22.080 1.00 92.25 387 LEU A N 1
ATOM 3043 C CA . LEU A 1 387 ? 6.372 9.294 -23.091 1.00 92.25 387 LEU A CA 1
ATOM 3044 C C . LEU A 1 387 ? 7.097 8.016 -22.682 1.00 92.25 387 LEU A C 1
ATOM 3046 O O . LEU A 1 387 ? 8.232 8.068 -22.212 1.00 92.25 387 LEU A O 1
ATOM 3050 N N . LEU A 1 388 ? 6.468 6.866 -22.905 1.00 95.94 388 LEU A N 1
ATOM 3051 C CA . LEU A 1 388 ? 7.115 5.561 -22.828 1.00 95.94 388 LEU A CA 1
ATOM 3052 C C . LEU A 1 388 ? 7.367 5.022 -24.239 1.00 95.94 388 LEU A C 1
ATOM 3054 O O . LEU A 1 388 ? 6.433 4.703 -24.970 1.00 95.94 388 LEU A O 1
ATOM 3058 N N . LEU A 1 389 ? 8.639 4.892 -24.616 1.00 97.44 389 LEU A N 1
ATOM 3059 C CA . LEU A 1 389 ? 9.014 4.180 -25.837 1.00 97.44 389 LEU A CA 1
ATOM 3060 C C . LEU A 1 389 ? 9.235 2.706 -25.502 1.00 97.44 389 LEU A C 1
ATOM 3062 O O . LEU A 1 389 ? 10.053 2.397 -24.635 1.00 97.44 389 LEU A O 1
ATOM 3066 N N . LEU A 1 390 ? 8.548 1.812 -26.202 1.00 98.38 390 LEU A N 1
ATOM 3067 C CA . LEU A 1 390 ? 8.775 0.370 -26.164 1.00 98.38 390 LEU A CA 1
ATOM 3068 C C . LEU A 1 390 ? 9.314 -0.072 -27.519 1.00 98.38 390 LEU A C 1
ATOM 3070 O O . LEU A 1 390 ? 8.813 0.353 -28.557 1.00 98.38 390 LEU A O 1
ATOM 3074 N N . LEU A 1 391 ? 10.349 -0.902 -27.530 1.00 98.25 391 LEU A N 1
ATOM 3075 C CA . LEU A 1 391 ? 10.985 -1.364 -28.762 1.00 98.25 391 LEU A CA 1
ATOM 3076 C C . LEU A 1 391 ? 11.864 -2.586 -28.511 1.00 98.25 391 LEU A C 1
ATOM 3078 O O . LEU A 1 391 ? 12.051 -3.029 -27.381 1.00 98.25 391 LEU A O 1
ATOM 3082 N N . GLN A 1 392 ? 12.439 -3.094 -29.588 1.00 97.94 392 GLN A N 1
ATOM 3083 C CA . GLN A 1 392 ? 13.506 -4.081 -29.605 1.00 97.94 392 GLN A CA 1
ATOM 3084 C C . GLN A 1 392 ? 14.660 -3.527 -30.450 1.00 97.94 392 GLN A C 1
ATOM 3086 O O . GLN A 1 392 ? 14.463 -2.653 -31.298 1.00 97.94 392 GLN A O 1
ATOM 3091 N N . HIS A 1 393 ? 15.874 -4.030 -30.249 1.00 97.88 393 HIS A N 1
ATOM 3092 C CA . HIS A 1 393 ? 17.039 -3.623 -31.040 1.00 97.88 393 HIS A CA 1
ATOM 3093 C C . HIS A 1 393 ? 17.518 -4.758 -31.955 1.00 97.88 393 HIS A C 1
ATOM 3095 O O . HIS A 1 393 ? 17.296 -5.930 -31.647 1.00 97.88 393 HIS A O 1
ATOM 3101 N N . PRO A 1 394 ? 18.192 -4.460 -33.081 1.00 97.56 394 PRO A N 1
ATOM 3102 C CA . PRO A 1 394 ? 19.083 -5.438 -33.700 1.00 97.56 394 PRO A CA 1
ATOM 3103 C C . PRO A 1 394 ? 20.237 -5.780 -32.734 1.00 97.56 394 PRO A C 1
ATOM 3105 O O . PRO A 1 394 ? 20.482 -5.006 -31.801 1.00 97.56 394 PRO A O 1
ATOM 3108 N N . PRO A 1 395 ? 20.958 -6.902 -32.933 1.00 97.75 395 PRO A N 1
ATOM 3109 C CA . PRO A 1 395 ? 22.065 -7.303 -32.064 1.00 97.75 395 PRO A CA 1
ATOM 3110 C C . PRO A 1 395 ? 23.029 -6.145 -31.779 1.00 97.75 395 PRO A C 1
ATOM 3112 O O . PRO A 1 395 ? 23.700 -5.635 -32.674 1.00 97.75 395 PRO A O 1
ATOM 3115 N N . THR A 1 396 ? 23.062 -5.694 -30.526 1.00 97.00 396 THR A N 1
ATOM 3116 C CA . THR A 1 396 ? 23.786 -4.490 -30.110 1.00 97.00 396 THR A CA 1
ATOM 3117 C C . THR A 1 396 ? 24.348 -4.655 -28.710 1.00 97.00 396 THR A C 1
ATOM 3119 O O . THR A 1 396 ? 23.628 -4.936 -27.753 1.00 97.00 396 THR A O 1
ATOM 3122 N N . TYR A 1 397 ? 25.629 -4.352 -28.548 1.00 95.25 397 TYR A N 1
ATOM 3123 C CA . TYR A 1 397 ? 26.248 -4.172 -27.246 1.00 95.25 397 TYR A CA 1
ATOM 3124 C C . TYR A 1 397 ? 26.301 -2.700 -26.866 1.00 95.25 397 TYR A C 1
ATOM 3126 O O . TYR A 1 397 ? 26.646 -1.820 -27.655 1.00 95.25 397 TYR A O 1
ATOM 3134 N N . THR A 1 398 ? 25.981 -2.421 -25.609 1.00 93.06 398 THR A N 1
ATOM 3135 C CA . THR A 1 398 ? 26.088 -1.070 -25.059 1.00 93.06 398 THR A CA 1
ATOM 3136 C C . THR A 1 398 ? 26.931 -1.086 -23.812 1.00 93.06 398 THR A C 1
ATOM 3138 O O . THR A 1 398 ? 26.775 -1.974 -22.975 1.00 93.06 398 THR A O 1
ATOM 3141 N N . THR A 1 399 ? 27.739 -0.050 -23.642 1.00 90.31 399 THR A N 1
ATOM 3142 C CA . THR A 1 399 ? 28.613 0.109 -22.481 1.00 90.31 399 THR A CA 1
ATOM 3143 C C . THR A 1 399 ? 28.258 1.391 -21.750 1.00 90.31 399 THR A C 1
ATOM 3145 O O . THR A 1 399 ? 28.165 2.462 -22.356 1.00 90.31 399 THR A O 1
ATOM 3148 N N . GLY A 1 400 ? 27.974 1.268 -20.452 1.00 86.00 400 GLY A N 1
ATOM 3149 C CA . GLY A 1 400 ? 27.577 2.381 -19.590 1.00 86.00 400 GLY A CA 1
ATOM 3150 C C . GLY A 1 400 ? 28.754 3.019 -18.848 1.00 86.00 400 GLY A C 1
ATOM 3151 O O . GLY A 1 400 ? 29.894 2.568 -18.929 1.00 86.00 400 GLY A O 1
ATOM 3152 N N . ARG A 1 401 ? 28.464 4.055 -18.054 1.00 82.56 401 ARG A N 1
ATOM 3153 C CA . ARG A 1 401 ? 29.479 4.878 -17.357 1.00 82.56 401 ARG A CA 1
ATOM 3154 C C . ARG A 1 401 ? 30.329 4.143 -16.315 1.00 82.56 401 ARG A C 1
ATOM 3156 O O . ARG A 1 401 ? 31.295 4.714 -15.824 1.00 82.56 401 ARG A O 1
ATOM 3163 N N . ARG A 1 402 ? 29.920 2.946 -15.883 1.00 77.19 402 ARG A N 1
ATOM 3164 C CA . ARG A 1 402 ? 30.593 2.194 -14.806 1.00 77.19 402 ARG A CA 1
ATOM 3165 C C . ARG A 1 402 ? 31.473 1.067 -15.329 1.00 77.19 402 ARG A C 1
ATOM 3167 O O . ARG A 1 402 ? 31.949 0.275 -14.518 1.00 77.19 402 ARG A O 1
ATOM 3174 N N . ASP A 1 403 ? 31.630 0.962 -16.644 1.00 73.12 403 ASP A N 1
ATOM 3175 C CA . ASP A 1 403 ? 32.519 -0.034 -17.215 1.00 73.12 403 ASP A CA 1
ATOM 3176 C C . ASP A 1 403 ? 33.971 0.226 -16.799 1.00 73.12 403 ASP A C 1
ATOM 3178 O O . ASP A 1 403 ? 34.422 1.369 -16.706 1.00 73.12 403 ASP A O 1
ATOM 3182 N N . ARG A 1 404 ? 34.671 -0.859 -16.473 1.00 69.81 404 ARG A N 1
ATOM 3183 C CA . ARG A 1 404 ? 36.048 -0.849 -15.963 1.00 69.81 404 ARG A CA 1
ATOM 3184 C C . ARG A 1 404 ? 37.033 -1.438 -16.966 1.00 69.81 404 ARG A C 1
ATOM 3186 O O . ARG A 1 404 ? 38.216 -1.557 -16.640 1.00 69.81 404 ARG A O 1
ATOM 3193 N N . ASN A 1 405 ? 36.562 -1.827 -18.152 1.00 69.19 405 ASN A N 1
ATOM 3194 C CA . ASN A 1 405 ? 37.424 -2.375 -19.181 1.00 69.19 405 ASN A CA 1
ATOM 3195 C C . ASN A 1 405 ? 38.470 -1.330 -19.608 1.00 69.19 405 ASN A C 1
ATOM 3197 O O . ASN A 1 405 ? 38.139 -0.219 -20.016 1.00 69.19 405 ASN A O 1
ATOM 3201 N N . LYS A 1 406 ? 39.751 -1.691 -19.482 1.00 66.81 406 LYS A N 1
ATOM 3202 C CA . LYS A 1 406 ? 40.885 -0.820 -19.825 1.00 66.81 406 LYS A CA 1
ATOM 3203 C C . LYS A 1 406 ? 41.191 -0.798 -21.325 1.00 66.81 406 LYS A C 1
ATOM 3205 O O . LYS A 1 406 ? 41.973 0.044 -21.746 1.00 66.81 406 LYS A O 1
ATOM 3210 N N . ASN A 1 407 ? 40.604 -1.702 -22.115 1.00 80.31 407 ASN A N 1
ATOM 3211 C CA . ASN A 1 407 ? 40.843 -1.815 -23.554 1.00 80.31 407 ASN A CA 1
ATOM 3212 C C . ASN A 1 407 ? 39.518 -1.886 -24.329 1.00 80.31 407 ASN A C 1
ATOM 3214 O O . ASN A 1 407 ? 39.154 -2.911 -24.909 1.00 80.31 407 ASN A O 1
ATOM 3218 N N . ILE A 1 408 ? 38.760 -0.788 -24.280 1.00 79.94 408 ILE A N 1
ATOM 3219 C CA . ILE A 1 408 ? 37.421 -0.727 -24.874 1.00 79.94 408 ILE A CA 1
ATOM 3220 C C . ILE A 1 408 ? 37.479 -0.801 -26.408 1.00 79.94 408 ILE A C 1
ATOM 3222 O O . ILE A 1 408 ? 36.569 -1.372 -27.003 1.00 79.94 408 ILE A O 1
ATOM 3226 N N . GLU A 1 409 ? 38.524 -0.268 -27.057 1.00 83.19 409 GLU A N 1
ATOM 3227 C CA . GLU A 1 409 ? 38.636 -0.331 -28.523 1.00 83.19 409 GLU A CA 1
ATOM 3228 C C . GLU A 1 409 ? 38.773 -1.772 -29.036 1.00 83.19 409 GLU A C 1
ATOM 3230 O O . GLU A 1 409 ? 38.122 -2.145 -30.014 1.00 83.19 409 GLU A O 1
ATOM 3235 N N . ALA A 1 410 ? 39.587 -2.600 -28.372 1.00 85.44 410 ALA A N 1
ATOM 3236 C CA . ALA A 1 410 ? 39.744 -4.001 -28.759 1.00 85.44 410 ALA A CA 1
ATOM 3237 C C . ALA A 1 410 ? 38.443 -4.794 -28.565 1.00 85.44 410 ALA A C 1
ATOM 3239 O O . ALA A 1 410 ? 38.081 -5.616 -29.409 1.00 85.44 410 ALA A O 1
ATOM 3240 N N . GLU A 1 411 ? 37.724 -4.522 -27.474 1.00 85.56 411 GLU A N 1
ATOM 3241 C CA . GLU A 1 411 ? 36.450 -5.175 -27.178 1.00 85.56 411 GLU A CA 1
ATOM 3242 C C . GLU A 1 411 ? 35.355 -4.777 -28.176 1.00 85.56 411 GLU A C 1
ATOM 3244 O O . GLU A 1 411 ? 34.632 -5.632 -28.688 1.00 85.56 411 GLU A O 1
ATOM 3249 N N . GLU A 1 412 ? 35.284 -3.493 -28.531 1.00 90.31 412 GLU A N 1
ATOM 3250 C CA . GLU A 1 412 ? 34.398 -2.990 -29.581 1.00 90.31 412 GLU A CA 1
ATOM 3251 C C . GLU A 1 412 ? 34.659 -3.689 -30.923 1.00 90.31 412 GLU A C 1
ATOM 3253 O O . GLU A 1 412 ? 33.721 -4.166 -31.566 1.00 90.31 412 GLU A O 1
ATOM 3258 N N . ALA A 1 413 ? 35.925 -3.798 -31.338 1.00 91.00 413 ALA A N 1
ATOM 3259 C CA . ALA A 1 413 ? 36.290 -4.467 -32.585 1.00 91.00 413 ALA A CA 1
ATOM 3260 C C . ALA A 1 413 ? 35.912 -5.959 -32.574 1.00 91.00 413 ALA A C 1
ATOM 3262 O O . ALA A 1 413 ? 35.416 -6.483 -33.575 1.00 91.00 413 ALA A O 1
ATOM 3263 N N . ARG A 1 414 ? 36.108 -6.641 -31.436 1.00 93.31 414 ARG A N 1
ATOM 3264 C CA . ARG A 1 414 ? 35.755 -8.057 -31.263 1.00 93.31 414 ARG A CA 1
ATOM 3265 C C . ARG A 1 414 ? 34.251 -8.283 -31.393 1.00 93.31 414 ARG A C 1
ATOM 3267 O O . ARG A 1 414 ? 33.840 -9.176 -32.130 1.00 93.31 414 ARG A O 1
ATOM 3274 N N . LEU A 1 415 ? 33.444 -7.477 -30.706 1.00 91.69 415 LEU A N 1
ATOM 3275 C CA . LEU A 1 415 ? 31.985 -7.608 -30.708 1.00 91.69 415 LEU A CA 1
ATOM 3276 C C . LEU A 1 415 ? 31.379 -7.229 -32.067 1.00 91.69 415 LEU A C 1
ATOM 3278 O O . LEU A 1 415 ? 30.489 -7.925 -32.551 1.00 91.69 415 LEU A O 1
ATOM 3282 N N . LYS A 1 416 ? 31.932 -6.215 -32.748 1.00 91.94 416 LYS A N 1
ATOM 3283 C CA . LYS A 1 416 ? 31.548 -5.878 -34.130 1.00 91.94 416 LYS A CA 1
ATOM 3284 C C . LYS A 1 416 ? 31.810 -7.014 -35.114 1.00 91.94 416 LYS A C 1
ATOM 3286 O O . LYS A 1 416 ? 31.006 -7.247 -36.013 1.00 91.94 416 LYS A O 1
ATOM 3291 N N . LYS A 1 417 ? 32.892 -7.776 -34.924 1.00 93.75 417 LYS A N 1
ATOM 3292 C CA . LYS A 1 417 ? 33.209 -8.945 -35.760 1.00 93.75 417 LYS A CA 1
ATOM 3293 C C . LYS A 1 417 ? 32.196 -10.091 -35.611 1.00 93.75 417 LYS A C 1
ATOM 3295 O O . LYS A 1 417 ? 32.087 -10.903 -36.523 1.00 93.75 417 LYS A O 1
ATOM 3300 N N . LEU A 1 418 ? 31.450 -10.144 -34.503 1.00 92.69 418 LEU A N 1
ATOM 3301 C CA . LEU A 1 418 ? 30.350 -11.097 -34.295 1.00 92.69 418 LEU A CA 1
ATOM 3302 C C . LEU A 1 418 ? 29.052 -10.684 -35.012 1.00 92.69 418 LEU A C 1
ATOM 3304 O O . LEU A 1 418 ? 28.085 -11.435 -34.983 1.00 92.69 418 LEU A O 1
ATOM 3308 N N . GLY A 1 419 ? 29.020 -9.511 -35.654 1.00 92.88 419 GLY A N 1
ATOM 3309 C CA . GLY A 1 419 ? 27.838 -8.997 -36.351 1.00 92.88 419 GLY A CA 1
ATOM 3310 C C . GLY A 1 419 ? 26.921 -8.126 -35.489 1.00 92.88 419 GLY A C 1
ATOM 3311 O O . GLY A 1 419 ? 25.820 -7.807 -35.928 1.00 92.88 419 GLY A O 1
ATOM 3312 N N . ALA A 1 420 ? 27.357 -7.729 -34.289 1.00 94.94 420 ALA A N 1
ATOM 3313 C CA . ALA A 1 420 ? 26.615 -6.814 -33.425 1.00 94.94 420 ALA A CA 1
ATOM 3314 C C . ALA A 1 420 ? 27.122 -5.369 -33.539 1.00 94.94 420 ALA A C 1
ATOM 3316 O O . ALA A 1 420 ? 28.311 -5.118 -33.740 1.00 94.94 420 ALA A O 1
ATOM 3317 N N . GLU A 1 421 ? 26.241 -4.393 -33.338 1.00 95.31 421 GLU A N 1
ATOM 3318 C CA . GLU A 1 421 ? 26.666 -3.006 -33.153 1.00 95.31 421 GLU A CA 1
ATOM 3319 C C . GLU A 1 421 ? 27.277 -2.798 -31.754 1.00 95.31 421 GLU A C 1
ATOM 3321 O O . GLU A 1 421 ? 27.053 -3.583 -30.830 1.00 95.31 421 GLU A O 1
ATOM 3326 N N . TYR A 1 422 ? 28.049 -1.723 -31.570 1.00 94.44 422 TYR A N 1
ATOM 3327 C CA . TYR A 1 422 ? 28.635 -1.377 -30.273 1.00 94.44 422 TYR A CA 1
ATOM 3328 C C . TYR A 1 422 ? 28.551 0.125 -30.012 1.00 94.44 422 TYR A C 1
ATOM 3330 O O . TYR A 1 422 ? 29.020 0.923 -30.825 1.00 94.44 422 TYR A O 1
ATOM 3338 N N . PHE A 1 423 ? 28.003 0.510 -28.856 1.00 93.00 423 PHE A N 1
ATOM 3339 C CA . PHE A 1 423 ? 27.851 1.915 -28.472 1.00 93.00 423 PHE A CA 1
ATOM 3340 C C . PHE A 1 423 ? 28.308 2.192 -27.038 1.00 93.00 423 PHE A C 1
ATOM 3342 O O . PHE A 1 423 ? 27.881 1.547 -26.076 1.00 93.00 423 PHE A O 1
ATOM 3349 N N . LYS A 1 424 ? 29.106 3.252 -26.874 1.00 91.12 424 LYS A N 1
ATOM 3350 C CA . LYS A 1 424 ? 29.364 3.877 -25.570 1.00 91.12 424 LYS A CA 1
ATOM 3351 C C . LYS A 1 424 ? 28.207 4.815 -25.232 1.00 91.12 424 LYS A C 1
ATOM 3353 O O . LYS A 1 424 ? 27.781 5.621 -26.055 1.00 91.12 424 LYS A O 1
ATOM 3358 N N . THR A 1 425 ? 27.687 4.708 -24.017 1.00 89.31 425 THR A N 1
ATOM 3359 C CA . THR A 1 425 ? 26.444 5.370 -23.605 1.00 89.31 425 THR A CA 1
ATOM 3360 C C . THR A 1 425 ? 26.602 6.046 -22.253 1.00 89.31 425 THR A C 1
ATOM 3362 O O . THR A 1 425 ? 27.511 5.754 -21.476 1.00 89.31 425 THR A O 1
ATOM 3365 N N . LEU A 1 426 ? 25.683 6.958 -21.950 1.00 85.31 426 LEU A N 1
ATOM 3366 C CA . LEU A 1 426 ? 25.677 7.683 -20.688 1.00 85.31 426 LEU A CA 1
ATOM 3367 C C . LEU A 1 426 ? 24.804 7.016 -19.613 1.00 85.31 426 LEU A C 1
ATOM 3369 O O . LEU A 1 426 ? 24.751 7.540 -18.497 1.00 85.31 426 LEU A O 1
ATOM 3373 N N . ARG A 1 427 ? 24.178 5.864 -19.899 1.00 86.69 427 ARG A N 1
ATOM 3374 C CA . ARG A 1 427 ? 23.420 5.102 -18.899 1.00 86.69 427 ARG A CA 1
ATOM 3375 C C . ARG A 1 427 ? 24.307 4.563 -17.780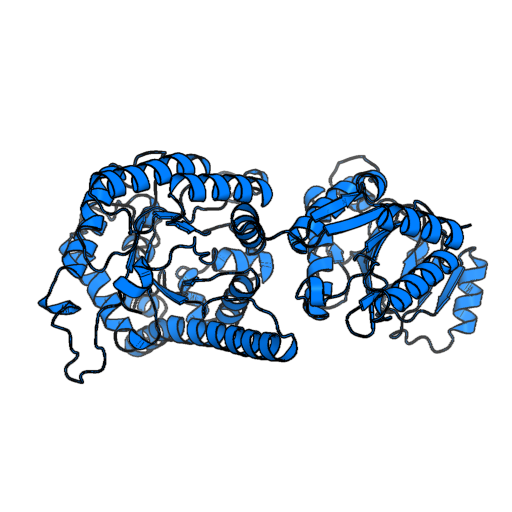 1.00 86.69 427 ARG A C 1
ATOM 3377 O O . ARG A 1 427 ? 25.505 4.307 -17.947 1.00 86.69 427 ARG A O 1
ATOM 3384 N N . GLY A 1 428 ? 23.687 4.346 -16.625 1.00 80.56 428 GLY A N 1
ATOM 3385 C CA . GLY A 1 428 ? 24.285 3.572 -15.544 1.00 80.56 428 GLY A CA 1
ATOM 3386 C C . GLY A 1 428 ? 24.564 2.114 -15.940 1.00 80.56 428 GLY A C 1
ATOM 3387 O O . GLY A 1 428 ? 23.975 1.569 -16.875 1.00 80.56 428 GLY A O 1
ATOM 3388 N N . GLY A 1 429 ? 25.458 1.471 -15.188 1.00 82.31 429 GLY A N 1
ATOM 3389 C CA . GLY A 1 429 ? 25.822 0.062 -15.372 1.00 82.31 429 GLY A CA 1
ATOM 3390 C C . GLY A 1 429 ? 27.049 -0.158 -16.263 1.00 82.31 429 GLY A C 1
ATOM 3391 O O . GLY A 1 429 ? 27.675 0.796 -16.723 1.00 82.31 429 GLY A O 1
ATOM 3392 N N . GLN A 1 430 ? 27.399 -1.432 -16.444 1.00 85.56 430 GLN A N 1
ATOM 3393 C CA . GLN A 1 430 ? 28.503 -1.906 -17.294 1.00 85.56 430 GLN A CA 1
ATOM 3394 C C . GLN A 1 430 ? 27.959 -2.368 -18.659 1.00 85.56 430 GLN A C 1
ATOM 3396 O O . GLN A 1 430 ? 26.815 -2.045 -19.007 1.00 85.56 430 GLN A O 1
ATOM 3401 N N . THR A 1 431 ? 28.757 -3.106 -19.427 1.00 88.94 431 THR A N 1
ATOM 3402 C CA . THR A 1 431 ? 28.380 -3.679 -20.725 1.00 88.94 431 THR A CA 1
ATOM 3403 C C . THR A 1 431 ? 27.172 -4.615 -20.624 1.00 88.94 431 THR A C 1
ATOM 3405 O O . THR A 1 431 ? 27.036 -5.379 -19.664 1.00 88.94 431 THR A O 1
ATOM 3408 N N . THR A 1 432 ? 26.257 -4.523 -21.591 1.00 91.62 432 THR A N 1
ATOM 3409 C CA . THR A 1 432 ? 25.099 -5.420 -21.738 1.00 91.62 432 THR A CA 1
ATOM 3410 C C . THR A 1 432 ? 24.704 -5.561 -23.209 1.00 91.62 432 THR A C 1
ATOM 3412 O O . THR A 1 432 ? 25.133 -4.749 -24.033 1.00 91.62 432 THR A O 1
ATOM 3415 N N . PHE A 1 433 ? 23.895 -6.573 -23.513 1.00 94.81 433 PHE A N 1
ATOM 3416 C CA . PHE A 1 433 ? 23.406 -6.892 -24.851 1.00 94.81 433 PHE A CA 1
ATOM 3417 C C . PHE A 1 433 ? 21.930 -6.512 -25.017 1.00 94.81 433 PHE A C 1
ATOM 3419 O O . PHE A 1 433 ? 21.144 -6.651 -24.074 1.00 94.81 433 PHE A O 1
ATOM 3426 N N . HIS A 1 434 ? 21.581 -6.087 -26.231 1.00 96.69 434 HIS A N 1
ATOM 3427 C CA . HIS A 1 434 ? 20.217 -5.902 -26.711 1.00 96.69 434 HIS A CA 1
ATOM 3428 C C . HIS A 1 434 ? 20.031 -6.598 -28.055 1.00 96.69 434 HIS A C 1
ATOM 3430 O O . HIS A 1 434 ? 20.946 -6.587 -28.877 1.00 96.69 434 HIS A O 1
ATOM 3436 N N . GLY A 1 435 ? 18.855 -7.170 -28.301 1.00 96.75 435 GLY A N 1
ATOM 3437 C CA . GLY A 1 435 ? 18.595 -7.904 -29.536 1.00 96.75 435 GLY A CA 1
ATOM 3438 C C . GLY A 1 435 ? 17.120 -8.257 -29.749 1.00 96.75 435 GLY A C 1
ATOM 3439 O O . GLY A 1 435 ? 16.284 -7.932 -28.901 1.00 96.75 435 GLY A O 1
ATOM 3440 N N . PRO A 1 436 ? 16.798 -8.933 -30.867 1.00 97.75 436 PRO A N 1
ATOM 3441 C CA . PRO A 1 436 ? 15.451 -9.432 -31.139 1.00 97.75 436 PRO A CA 1
ATOM 3442 C C . PRO A 1 436 ? 14.974 -10.381 -30.034 1.00 97.75 436 PRO A C 1
ATOM 3444 O O . PRO A 1 436 ? 15.758 -11.185 -29.537 1.00 97.75 436 PRO A O 1
ATOM 3447 N N . GLY A 1 437 ? 13.700 -10.291 -29.659 1.00 97.56 437 GLY A N 1
ATOM 3448 C CA . GLY A 1 437 ? 13.078 -11.035 -28.561 1.00 97.56 437 GLY A CA 1
ATOM 3449 C C . GLY A 1 437 ? 13.258 -10.401 -27.174 1.00 97.56 437 GLY A C 1
ATOM 3450 O O . GLY A 1 437 ? 12.871 -11.008 -26.175 1.00 97.56 437 GLY A O 1
ATOM 3451 N N . GLN A 1 438 ? 13.862 -9.212 -27.078 1.00 98.31 438 GLN A N 1
ATOM 3452 C CA . GLN A 1 438 ? 14.072 -8.489 -25.821 1.00 98.31 438 GLN A CA 1
ATOM 3453 C C . GLN A 1 438 ? 13.235 -7.207 -25.809 1.00 98.31 438 GLN A C 1
ATOM 3455 O O . GLN A 1 438 ? 13.428 -6.329 -26.650 1.00 98.31 438 GLN A O 1
ATOM 3460 N N . LEU A 1 439 ? 12.333 -7.073 -24.834 1.00 98.69 439 LEU A N 1
ATOM 3461 C CA . LEU A 1 439 ? 11.532 -5.864 -24.659 1.00 98.69 439 LEU A CA 1
ATOM 3462 C C . LEU A 1 439 ? 12.368 -4.783 -23.971 1.00 98.69 439 LEU A C 1
ATOM 3464 O O . LEU A 1 439 ? 12.715 -4.891 -22.791 1.00 98.69 439 LEU A O 1
ATOM 3468 N N . VAL A 1 440 ? 12.663 -3.720 -24.709 1.00 98.56 440 VAL A N 1
ATOM 3469 C CA . VAL A 1 440 ? 13.373 -2.543 -24.218 1.00 98.56 440 VAL A CA 1
ATOM 3470 C C . VAL A 1 440 ? 12.380 -1.408 -24.004 1.00 98.56 440 VAL A C 1
ATOM 3472 O O . VAL A 1 440 ? 11.611 -1.065 -24.900 1.00 98.56 440 VAL A O 1
ATOM 3475 N N . GLY A 1 441 ? 12.412 -0.813 -22.814 1.00 98.19 441 GLY A N 1
ATOM 3476 C CA . GLY A 1 441 ? 11.588 0.337 -22.468 1.00 98.19 441 GLY A CA 1
ATOM 3477 C C . GLY A 1 441 ? 12.429 1.555 -22.122 1.00 98.19 441 GLY A C 1
ATOM 3478 O O . GLY A 1 441 ? 13.323 1.480 -21.275 1.00 98.19 441 GLY A O 1
ATOM 3479 N N . TYR A 1 442 ? 12.107 2.692 -22.737 1.00 98.06 442 TYR A N 1
ATOM 3480 C CA . TYR A 1 442 ? 12.690 4.000 -22.451 1.00 98.06 442 TYR A CA 1
ATOM 3481 C C . TYR A 1 442 ? 11.598 4.965 -21.976 1.00 98.06 442 TYR A C 1
ATOM 3483 O O . TYR A 1 442 ? 10.985 5.651 -22.797 1.00 98.06 442 TYR A O 1
ATOM 3491 N N . PRO A 1 443 ? 11.336 5.042 -20.658 1.00 96.69 443 PRO A N 1
ATOM 3492 C CA . PRO A 1 443 ? 10.491 6.092 -20.115 1.00 96.69 443 PRO A CA 1
ATOM 3493 C C . PRO A 1 443 ? 11.241 7.425 -20.220 1.00 96.69 443 PRO A C 1
ATOM 3495 O O . PRO A 1 443 ? 12.283 7.613 -19.583 1.00 96.69 443 PRO A O 1
ATOM 3498 N N . ILE A 1 444 ? 10.726 8.341 -21.036 1.00 96.00 444 ILE A N 1
ATOM 3499 C CA . ILE A 1 444 ? 11.178 9.728 -21.179 1.00 96.00 444 ILE A CA 1
ATOM 3500 C C . ILE A 1 444 ? 10.202 10.597 -20.395 1.00 96.00 444 ILE A C 1
ATOM 3502 O O . ILE A 1 444 ? 9.239 11.148 -20.932 1.00 96.00 444 ILE A O 1
ATOM 3506 N N . ILE A 1 445 ? 10.420 10.644 -19.085 1.00 93.12 445 ILE A N 1
ATOM 3507 C CA . ILE A 1 445 ? 9.513 11.280 -18.141 1.00 93.12 445 ILE A CA 1
ATOM 3508 C C . ILE A 1 445 ? 10.237 12.340 -17.320 1.00 93.12 445 ILE A C 1
ATOM 3510 O O . ILE A 1 445 ? 11.423 12.208 -17.005 1.00 93.12 445 ILE A O 1
ATOM 3514 N N . ASP A 1 446 ? 9.514 13.385 -16.940 1.00 91.19 446 ASP A N 1
ATOM 3515 C CA . ASP A 1 446 ? 9.933 14.270 -15.866 1.00 91.19 446 ASP A CA 1
ATOM 3516 C C . ASP A 1 446 ? 9.563 13.641 -14.524 1.00 91.19 446 ASP A C 1
ATOM 3518 O O . ASP A 1 446 ? 8.391 13.517 -14.173 1.00 91.19 446 ASP A O 1
ATOM 3522 N N . LEU A 1 447 ? 10.565 13.257 -13.733 1.00 85.50 447 LEU A N 1
ATOM 3523 C CA . LEU A 1 447 ? 10.333 12.631 -12.430 1.00 85.50 447 LEU A CA 1
ATOM 3524 C C . LEU A 1 447 ? 9.498 13.503 -11.480 1.00 85.50 447 LEU A C 1
ATOM 3526 O O . LEU A 1 447 ? 8.894 12.977 -10.542 1.00 85.50 447 LEU A O 1
ATOM 3530 N N . ARG A 1 448 ? 9.448 14.822 -11.707 1.00 81.31 448 ARG A N 1
ATOM 3531 C CA . ARG A 1 448 ? 8.637 15.755 -10.914 1.00 81.31 448 ARG A CA 1
ATOM 3532 C C . ARG A 1 448 ? 7.142 15.552 -11.146 1.00 81.31 448 ARG A C 1
ATOM 3534 O O . ARG A 1 448 ? 6.397 15.598 -10.169 1.00 81.31 448 ARG A O 1
ATOM 3541 N N . ASP A 1 449 ? 6.735 15.243 -12.375 1.00 76.25 449 ASP A N 1
ATOM 3542 C CA . ASP A 1 449 ? 5.329 15.009 -12.742 1.00 76.25 449 ASP A CA 1
ATOM 3543 C C . ASP A 1 449 ? 4.771 13.764 -12.035 1.00 76.25 449 ASP A C 1
ATOM 3545 O O . ASP A 1 449 ? 3.600 13.711 -11.670 1.00 76.25 449 ASP A O 1
ATOM 3549 N N . PHE A 1 450 ? 5.647 12.796 -11.749 1.00 70.88 450 PHE A N 1
ATOM 3550 C CA . PHE A 1 450 ? 5.330 11.553 -11.038 1.00 70.88 450 PHE A CA 1
ATOM 3551 C C . PHE A 1 450 ? 5.706 11.598 -9.549 1.00 70.88 450 PHE A C 1
ATOM 3553 O O . PHE A 1 450 ? 5.553 10.612 -8.832 1.00 70.88 450 PHE A O 1
ATOM 3560 N N . LYS A 1 451 ? 6.219 12.734 -9.055 1.00 65.00 451 LYS A N 1
ATOM 3561 C CA . LYS A 1 451 ? 6.677 12.917 -7.664 1.00 65.00 451 LYS A CA 1
ATOM 3562 C C . LYS A 1 451 ? 7.738 11.886 -7.219 1.00 65.00 451 LYS A C 1
ATOM 3564 O O . LYS A 1 451 ? 7.820 11.544 -6.036 1.00 65.00 451 LYS A O 1
ATOM 3569 N N . LEU A 1 452 ? 8.583 11.410 -8.137 1.00 72.69 452 LEU A N 1
ATOM 3570 C CA . LEU A 1 452 ? 9.590 10.373 -7.884 1.00 72.69 452 LEU A CA 1
ATOM 3571 C C . LEU A 1 452 ? 10.992 10.960 -7.649 1.00 72.69 452 LEU A C 1
ATOM 3573 O O . LEU A 1 452 ? 11.436 11.892 -8.315 1.00 72.69 452 LEU A O 1
ATOM 3577 N N . SER A 1 453 ? 11.743 10.363 -6.720 1.00 79.75 453 SER A N 1
ATOM 3578 C CA . SER A 1 453 ? 13.205 10.505 -6.686 1.00 79.75 453 SER A CA 1
ATOM 3579 C C . SER A 1 453 ? 13.843 9.542 -7.692 1.00 79.75 453 SER A C 1
ATOM 3581 O O . SER A 1 453 ? 13.224 8.554 -8.080 1.00 79.75 453 SER A O 1
ATOM 3583 N N . VAL A 1 454 ? 15.109 9.757 -8.067 1.00 82.19 454 VAL A N 1
ATOM 3584 C CA . VAL A 1 454 ? 15.823 8.828 -8.969 1.00 82.19 454 VAL A CA 1
ATOM 3585 C C . VAL A 1 454 ? 15.845 7.404 -8.405 1.00 82.19 454 VAL A C 1
ATOM 3587 O O . VAL A 1 454 ? 15.646 6.444 -9.142 1.00 82.19 454 VAL A O 1
ATOM 3590 N N . ARG A 1 455 ? 16.042 7.258 -7.087 1.00 79.25 455 ARG A N 1
ATOM 3591 C CA . ARG A 1 455 ? 16.027 5.949 -6.420 1.00 79.25 455 ARG A CA 1
ATOM 3592 C C . ARG A 1 455 ? 14.638 5.316 -6.466 1.00 79.25 455 ARG A C 1
ATOM 3594 O O . ARG A 1 455 ? 14.525 4.152 -6.825 1.00 79.25 455 ARG A O 1
ATOM 3601 N N . ASN A 1 456 ? 13.596 6.084 -6.153 1.00 71.75 456 ASN A N 1
ATOM 3602 C CA . ASN A 1 456 ? 12.221 5.581 -6.164 1.00 71.75 456 ASN A CA 1
ATOM 3603 C C . ASN A 1 456 ? 11.761 5.223 -7.579 1.00 71.75 456 ASN A C 1
ATOM 3605 O O . ASN A 1 456 ? 11.017 4.268 -7.738 1.00 71.75 456 ASN A O 1
ATOM 3609 N N . TYR A 1 457 ? 12.240 5.938 -8.596 1.00 84.44 457 TYR A N 1
ATOM 3610 C CA . TYR A 1 457 ? 12.001 5.615 -9.998 1.00 84.44 457 TYR A CA 1
ATOM 3611 C C . TYR A 1 457 ? 12.644 4.287 -10.411 1.00 84.44 457 TYR A C 1
ATOM 3613 O O . TYR A 1 457 ? 11.978 3.452 -11.014 1.00 84.44 457 TYR A O 1
ATOM 3621 N N . VAL A 1 458 ? 13.905 4.041 -10.034 1.00 86.38 458 VAL A N 1
ATOM 3622 C CA . VAL A 1 458 ? 14.544 2.734 -10.281 1.00 86.38 458 VAL A CA 1
ATOM 3623 C C . VAL A 1 458 ? 13.788 1.622 -9.556 1.00 86.38 458 VAL A C 1
ATOM 3625 O O . VAL A 1 458 ? 13.455 0.624 -10.183 1.00 86.38 458 VAL A O 1
ATOM 3628 N N . ASN A 1 459 ? 13.440 1.824 -8.281 1.00 79.25 459 ASN A N 1
ATOM 3629 C CA . ASN A 1 459 ? 12.639 0.862 -7.520 1.00 79.25 459 ASN A CA 1
ATOM 3630 C C . ASN A 1 459 ? 11.252 0.636 -8.155 1.00 79.25 459 ASN A C 1
ATOM 3632 O O . ASN A 1 459 ? 10.724 -0.471 -8.114 1.00 79.25 459 ASN A O 1
ATOM 3636 N N . ALA A 1 460 ? 10.642 1.671 -8.738 1.00 78.75 460 ALA A N 1
ATOM 3637 C CA . ALA A 1 460 ? 9.375 1.559 -9.452 1.00 78.75 460 ALA A CA 1
ATOM 3638 C C . ALA A 1 460 ? 9.524 0.681 -10.701 1.00 78.75 460 ALA A C 1
ATOM 3640 O O . ALA A 1 460 ? 8.772 -0.278 -10.834 1.00 78.75 460 ALA A O 1
ATOM 3641 N N . ILE A 1 461 ? 10.533 0.922 -11.547 1.00 94.12 461 ILE A N 1
ATOM 3642 C CA . ILE A 1 461 ? 10.834 0.051 -12.699 1.00 94.12 461 ILE A CA 1
ATOM 3643 C C . ILE A 1 461 ? 11.096 -1.386 -12.239 1.00 94.12 461 ILE A C 1
ATOM 3645 O O . ILE A 1 461 ? 10.554 -2.323 -12.816 1.00 94.12 461 ILE A O 1
ATOM 3649 N N . GLU A 1 462 ? 11.902 -1.576 -11.193 1.00 89.62 462 GLU A N 1
ATOM 3650 C CA . GLU A 1 462 ? 12.188 -2.901 -10.637 1.00 89.62 462 GLU A CA 1
ATOM 3651 C C . GLU A 1 462 ? 10.902 -3.637 -10.245 1.00 89.62 462 GLU A C 1
ATOM 3653 O O . GLU A 1 462 ? 10.716 -4.789 -10.637 1.00 89.62 462 GLU A O 1
ATOM 3658 N N . ARG A 1 463 ? 9.981 -2.959 -9.549 1.00 83.81 463 ARG A N 1
ATOM 3659 C CA . ARG A 1 463 ? 8.671 -3.523 -9.200 1.00 83.81 463 ARG A CA 1
ATOM 3660 C C . ARG A 1 463 ? 7.828 -3.844 -10.432 1.00 83.81 463 ARG A C 1
ATOM 3662 O O . ARG A 1 463 ? 7.238 -4.916 -10.454 1.00 83.81 463 ARG A O 1
ATOM 3669 N N . VAL A 1 464 ? 7.810 -2.986 -11.458 1.00 88.69 464 VAL A N 1
ATOM 3670 C CA . VAL A 1 464 ? 7.064 -3.244 -12.710 1.00 88.69 464 VAL A CA 1
ATOM 3671 C C . VAL A 1 464 ? 7.524 -4.549 -13.339 1.00 88.69 464 VAL A C 1
ATOM 3673 O O . VAL A 1 464 ? 6.707 -5.403 -13.680 1.00 88.69 464 VAL A O 1
ATOM 3676 N N . ILE A 1 465 ? 8.837 -4.743 -13.436 1.00 97.62 465 ILE A N 1
ATOM 3677 C CA . ILE A 1 465 ? 9.406 -5.955 -14.021 1.00 97.62 465 ILE A CA 1
ATOM 3678 C C . ILE A 1 465 ? 9.139 -7.184 -13.145 1.00 97.62 465 ILE A C 1
ATOM 3680 O O . ILE A 1 465 ? 8.798 -8.238 -13.677 1.00 97.62 465 ILE A O 1
ATOM 3684 N N . ILE A 1 466 ? 9.257 -7.065 -11.818 1.00 86.00 466 ILE A N 1
ATOM 3685 C CA . ILE A 1 466 ? 8.946 -8.161 -10.887 1.00 86.00 466 ILE A CA 1
ATOM 3686 C C . ILE A 1 466 ? 7.480 -8.590 -11.025 1.00 86.00 466 ILE A C 1
ATOM 3688 O O . ILE A 1 466 ? 7.223 -9.782 -11.169 1.00 86.00 466 ILE A O 1
ATOM 3692 N N . GLN A 1 467 ? 6.537 -7.643 -11.044 1.00 74.75 467 GLN A N 1
ATOM 3693 C CA . GLN A 1 467 ? 5.111 -7.956 -11.186 1.00 74.75 467 GLN A CA 1
ATOM 3694 C C . GLN A 1 467 ? 4.776 -8.519 -12.569 1.00 74.75 467 GLN A C 1
ATOM 3696 O O . GLN A 1 467 ? 4.026 -9.485 -12.676 1.00 74.75 467 GLN A O 1
ATOM 3701 N N . THR A 1 468 ? 5.428 -8.012 -13.619 1.00 89.12 468 THR A N 1
ATOM 3702 C CA . THR A 1 468 ? 5.327 -8.595 -14.966 1.00 89.12 468 THR A CA 1
ATOM 3703 C C . THR A 1 468 ? 5.768 -10.061 -14.959 1.00 89.12 468 THR A C 1
ATOM 3705 O O . THR A 1 468 ? 5.072 -10.912 -15.501 1.00 89.12 468 THR A O 1
ATOM 3708 N N . CYS A 1 469 ? 6.885 -10.395 -14.301 1.00 91.06 469 CYS A N 1
ATOM 3709 C CA . CYS A 1 469 ? 7.343 -11.783 -14.157 1.00 91.06 469 CYS A CA 1
ATOM 3710 C C . CYS A 1 469 ? 6.370 -12.634 -13.321 1.00 91.06 469 CYS A C 1
ATOM 3712 O O . CYS A 1 469 ? 6.149 -13.805 -13.637 1.00 91.06 469 CYS A O 1
ATOM 3714 N N . ALA A 1 470 ? 5.770 -12.055 -12.277 1.00 79.88 470 ALA A N 1
ATOM 3715 C CA . ALA A 1 470 ? 4.814 -12.740 -11.413 1.00 79.88 470 ALA A CA 1
ATOM 3716 C C . ALA A 1 470 ? 3.547 -13.178 -12.170 1.00 79.88 470 ALA A C 1
ATOM 3718 O O . ALA A 1 470 ? 3.061 -14.280 -11.919 1.00 79.88 470 ALA A O 1
ATOM 3719 N N . THR A 1 471 ? 3.076 -12.401 -13.157 1.00 81.00 471 THR A N 1
ATOM 3720 C CA . THR A 1 471 ? 1.976 -12.804 -14.060 1.00 81.00 471 THR A CA 1
ATOM 3721 C C . THR A 1 471 ? 2.279 -14.112 -14.804 1.00 81.00 471 THR A C 1
ATOM 3723 O O . THR A 1 471 ? 1.382 -14.918 -15.030 1.00 81.00 471 THR A O 1
ATOM 3726 N N . TYR A 1 472 ? 3.554 -14.379 -15.099 1.00 84.50 472 TYR A N 1
ATOM 3727 C CA . TYR A 1 472 ? 4.030 -15.631 -15.700 1.00 84.50 472 TYR A CA 1
ATOM 3728 C C . TYR A 1 472 ? 4.455 -16.689 -14.666 1.00 84.50 472 TYR A C 1
ATOM 3730 O O . TYR A 1 472 ? 5.109 -17.673 -15.009 1.00 84.50 472 TYR A O 1
ATOM 3738 N N . LYS A 1 473 ? 4.115 -16.504 -13.382 1.00 84.44 473 LYS A N 1
ATOM 3739 C CA . LYS A 1 473 ? 4.489 -17.397 -12.265 1.00 84.44 473 LYS A CA 1
ATOM 3740 C C . LYS A 1 473 ? 6.007 -17.543 -12.079 1.00 84.44 473 LYS A C 1
ATOM 3742 O O . LYS A 1 473 ? 6.506 -18.565 -11.596 1.00 84.44 473 LYS A O 1
ATOM 3747 N N . ILE A 1 474 ? 6.759 -16.503 -12.440 1.00 87.75 474 ILE A N 1
ATOM 3748 C CA . ILE A 1 474 ? 8.211 -16.436 -12.267 1.00 87.75 474 ILE A CA 1
ATOM 3749 C C . ILE A 1 474 ? 8.527 -15.598 -11.025 1.00 87.75 474 ILE A C 1
ATOM 3751 O O . ILE A 1 474 ? 8.258 -14.399 -10.974 1.00 87.75 474 ILE A O 1
ATOM 3755 N N . ALA A 1 475 ? 9.158 -16.225 -10.030 1.00 85.44 475 ALA A N 1
ATOM 3756 C CA . ALA A 1 475 ? 9.599 -15.565 -8.804 1.00 85.44 475 ALA A CA 1
ATOM 3757 C C . ALA A 1 475 ? 10.872 -14.730 -9.047 1.00 85.44 475 ALA A C 1
ATOM 3759 O O . ALA A 1 475 ? 11.999 -15.196 -8.858 1.00 85.44 475 ALA A O 1
ATOM 3760 N N . ALA A 1 476 ? 10.681 -13.491 -9.492 1.00 89.38 476 ALA A N 1
ATOM 3761 C CA . ALA A 1 476 ? 11.748 -12.532 -9.741 1.00 89.38 476 ALA A CA 1
ATOM 3762 C C . ALA A 1 476 ? 11.978 -11.598 -8.539 1.00 89.38 476 ALA A C 1
ATOM 3764 O O . ALA A 1 476 ? 11.063 -11.312 -7.771 1.00 89.38 476 ALA A O 1
ATOM 3765 N N . ARG A 1 477 ? 13.206 -11.098 -8.370 1.00 84.31 477 ARG A N 1
ATOM 3766 C CA . ARG A 1 477 ? 13.591 -10.223 -7.249 1.00 84.31 477 ARG A CA 1
ATOM 3767 C C . ARG A 1 477 ? 14.650 -9.197 -7.635 1.00 84.31 477 ARG A C 1
ATOM 3769 O O . ARG A 1 477 ? 15.482 -9.438 -8.516 1.00 84.31 477 ARG A O 1
ATOM 3776 N N . SER A 1 478 ? 14.671 -8.073 -6.925 1.00 82.62 478 SER A N 1
ATOM 3777 C CA . SER A 1 478 ? 15.807 -7.152 -6.938 1.00 82.62 478 SER A CA 1
ATOM 3778 C C . SER A 1 478 ? 16.938 -7.700 -6.058 1.00 82.62 478 SER A C 1
ATOM 3780 O O . SER A 1 478 ? 16.748 -8.557 -5.190 1.00 82.62 478 SER A O 1
ATOM 3782 N N . THR A 1 479 ? 18.167 -7.250 -6.304 1.00 84.25 479 THR A N 1
ATOM 3783 C CA . THR A 1 479 ? 19.319 -7.602 -5.463 1.00 84.25 479 THR A CA 1
ATOM 3784 C C . THR A 1 479 ? 20.223 -6.387 -5.278 1.00 84.25 479 THR A C 1
ATOM 3786 O O . THR A 1 479 ? 20.037 -5.349 -5.905 1.00 84.25 479 THR A O 1
ATOM 3789 N N . LYS A 1 480 ? 21.293 -6.535 -4.489 1.00 80.50 480 LYS A N 1
ATOM 3790 C CA . LYS A 1 480 ? 22.392 -5.552 -4.416 1.00 80.50 480 LYS A CA 1
ATOM 3791 C C . LYS A 1 480 ? 23.020 -5.214 -5.782 1.00 80.50 480 LYS A C 1
ATOM 3793 O O . LYS A 1 480 ? 23.675 -4.184 -5.911 1.00 80.50 480 LYS A O 1
ATOM 3798 N N . ASN A 1 481 ? 22.821 -6.057 -6.800 1.00 81.12 481 ASN A N 1
ATOM 3799 C CA . ASN A 1 481 ? 23.229 -5.776 -8.172 1.00 81.12 481 ASN A CA 1
ATOM 3800 C C . ASN A 1 481 ? 22.022 -5.316 -8.992 1.00 81.12 481 ASN A C 1
ATOM 3802 O O . ASN A 1 481 ? 21.069 -6.077 -9.150 1.00 81.12 481 ASN A O 1
ATOM 3806 N N . VAL A 1 482 ? 22.118 -4.112 -9.560 1.00 82.69 482 VAL A N 1
ATOM 3807 C CA . VAL A 1 482 ? 21.043 -3.468 -10.334 1.00 82.69 482 VAL A CA 1
ATOM 3808 C C . VAL A 1 482 ? 20.537 -4.375 -11.465 1.00 82.69 482 VAL A C 1
ATOM 3810 O O . VAL A 1 482 ? 21.331 -5.001 -12.188 1.00 82.69 482 VAL A O 1
ATOM 3813 N N . GLY A 1 483 ? 19.213 -4.415 -11.615 1.00 89.81 483 GLY A N 1
ATOM 3814 C CA . GLY A 1 483 ? 18.480 -5.314 -12.504 1.00 89.81 483 GLY A CA 1
ATOM 3815 C C . GLY A 1 483 ? 17.650 -6.332 -11.723 1.00 89.81 483 GLY A C 1
ATOM 3816 O O . GLY A 1 483 ? 17.770 -6.441 -10.502 1.00 89.81 483 GLY A O 1
ATOM 3817 N N . ILE A 1 484 ? 16.833 -7.093 -12.445 1.00 96.19 484 ILE A N 1
ATOM 3818 C CA . ILE A 1 484 ? 15.943 -8.105 -11.869 1.00 96.19 484 ILE A CA 1
ATOM 3819 C C . ILE A 1 484 ? 16.475 -9.506 -12.143 1.00 96.19 484 ILE A C 1
ATOM 3821 O O . ILE A 1 484 ? 17.021 -9.783 -13.216 1.00 96.19 484 ILE A O 1
ATOM 3825 N N . TRP A 1 485 ? 16.332 -10.374 -11.145 1.00 94.50 485 TRP A N 1
ATOM 3826 C CA . TRP A 1 485 ? 16.966 -11.682 -11.078 1.00 94.50 485 TRP A CA 1
ATOM 3827 C C . TRP A 1 485 ? 15.953 -12.767 -10.729 1.00 94.50 485 TRP A C 1
ATOM 3829 O O . TRP A 1 485 ? 15.097 -12.557 -9.873 1.00 94.50 485 TRP A O 1
ATOM 3839 N N . VAL A 1 486 ? 16.102 -13.936 -11.341 1.00 93.62 486 VAL A N 1
ATOM 3840 C CA . VAL A 1 486 ? 15.433 -15.181 -10.957 1.00 93.62 486 VAL A CA 1
ATOM 3841 C C . VAL A 1 486 ? 16.521 -16.086 -10.405 1.00 93.62 486 VAL A C 1
ATOM 3843 O O . VAL A 1 486 ? 17.485 -16.391 -11.103 1.00 93.62 486 VAL A O 1
ATOM 3846 N N . GLU A 1 487 ? 16.427 -16.429 -9.122 1.00 88.56 487 GLU A N 1
ATOM 3847 C CA . GLU A 1 487 ? 17.523 -17.075 -8.389 1.00 88.56 487 GLU A CA 1
ATOM 3848 C C . GLU A 1 487 ? 18.843 -16.287 -8.535 1.00 88.56 487 GLU A C 1
ATOM 3850 O O . GLU A 1 487 ? 18.979 -15.208 -7.944 1.00 88.56 487 GLU A O 1
ATOM 3855 N N . ASN A 1 488 ? 19.794 -16.805 -9.321 1.00 88.44 488 ASN A N 1
ATOM 3856 C CA . ASN A 1 488 ? 21.084 -16.187 -9.638 1.00 88.44 488 ASN A CA 1
ATOM 3857 C C . ASN A 1 488 ? 21.217 -15.763 -11.116 1.00 88.44 488 ASN A C 1
ATOM 3859 O O . ASN A 1 488 ? 22.263 -15.232 -11.496 1.00 88.44 488 ASN A O 1
ATOM 3863 N N . GLU A 1 489 ? 20.181 -15.955 -11.938 1.00 92.88 489 GLU A N 1
ATOM 3864 C CA . GLU A 1 489 ? 20.163 -15.581 -13.355 1.00 92.88 489 GLU A CA 1
ATOM 3865 C C . GLU A 1 489 ? 19.457 -14.227 -13.551 1.00 92.88 489 GLU A C 1
ATOM 3867 O O . GLU A 1 489 ? 18.366 -13.989 -13.034 1.00 92.88 489 GLU A O 1
ATOM 3872 N N . LYS A 1 490 ? 20.069 -13.297 -14.289 1.00 94.81 490 LYS A N 1
ATOM 3873 C CA . LYS A 1 490 ? 19.454 -11.995 -14.592 1.00 94.81 490 LYS A CA 1
ATOM 3874 C C . LYS A 1 490 ? 18.410 -12.134 -15.693 1.00 94.81 490 LYS A C 1
ATOM 3876 O O . LYS A 1 490 ? 18.741 -12.601 -16.777 1.00 94.81 490 LYS A O 1
ATOM 3881 N N . ILE A 1 491 ? 17.199 -11.642 -15.446 1.00 97.44 491 ILE A N 1
ATOM 3882 C CA . ILE A 1 491 ? 16.122 -11.605 -16.447 1.00 97.44 491 ILE A CA 1
ATOM 3883 C C . ILE A 1 491 ? 15.941 -10.217 -17.073 1.00 97.44 491 ILE A C 1
ATOM 3885 O O . ILE A 1 491 ? 15.518 -10.105 -18.218 1.00 97.44 491 ILE A O 1
ATOM 3889 N N . CYS A 1 492 ? 16.299 -9.149 -16.348 1.00 97.62 492 CYS A N 1
ATOM 3890 C CA . CYS A 1 492 ? 16.177 -7.781 -16.847 1.00 97.62 492 CYS A CA 1
ATOM 3891 C C . CYS A 1 492 ? 17.368 -6.914 -16.441 1.00 97.62 492 CYS A C 1
ATOM 3893 O O . CYS A 1 492 ? 17.732 -6.831 -15.261 1.00 97.62 492 CYS A O 1
ATOM 3895 N N . ALA A 1 493 ? 17.950 -6.212 -17.411 1.00 95.62 493 ALA A N 1
ATOM 3896 C CA . ALA A 1 493 ? 18.909 -5.146 -17.149 1.00 95.62 493 ALA A CA 1
ATOM 3897 C C . ALA A 1 493 ? 18.173 -3.819 -16.923 1.00 95.62 493 ALA A C 1
ATOM 3899 O O . ALA A 1 493 ? 17.181 -3.537 -17.587 1.00 95.62 493 ALA A O 1
ATOM 3900 N N . ILE A 1 494 ? 18.663 -2.998 -15.991 1.00 94.94 494 ILE A N 1
ATOM 3901 C CA . ILE A 1 494 ? 18.151 -1.645 -15.748 1.00 94.94 494 ILE A CA 1
ATOM 3902 C C . ILE A 1 494 ? 19.336 -0.686 -15.764 1.00 94.94 494 ILE A C 1
ATOM 3904 O O . ILE A 1 494 ? 20.304 -0.848 -15.014 1.00 94.94 494 ILE A O 1
ATOM 3908 N N . GLY A 1 495 ? 19.269 0.310 -16.639 1.00 92.88 495 GLY A N 1
ATOM 3909 C CA . GLY A 1 495 ? 20.306 1.311 -16.810 1.00 92.88 495 GLY A CA 1
ATOM 3910 C C . GLY A 1 495 ? 19.695 2.611 -17.291 1.00 92.88 495 GLY A C 1
ATOM 3911 O O . GLY A 1 495 ? 19.382 2.743 -18.465 1.00 92.88 495 GLY A O 1
ATOM 3912 N N . ILE A 1 496 ? 19.572 3.574 -16.382 1.00 93.81 496 ILE A N 1
ATOM 3913 C CA . ILE A 1 496 ? 18.962 4.878 -16.651 1.00 93.81 496 ILE A CA 1
ATOM 3914 C C . ILE A 1 496 ? 20.012 5.989 -16.701 1.00 93.81 496 ILE A C 1
ATOM 3916 O O . ILE A 1 496 ? 21.120 5.858 -16.164 1.00 93.81 496 ILE A O 1
ATOM 3920 N N . GLN A 1 497 ? 19.627 7.109 -17.293 1.00 94.88 497 GLN A N 1
ATOM 3921 C CA . GLN A 1 497 ? 20.268 8.406 -17.155 1.00 94.88 497 GLN A CA 1
ATOM 3922 C C . GLN A 1 497 ? 19.206 9.433 -16.760 1.00 94.88 497 GLN A C 1
ATOM 3924 O O . GLN A 1 497 ? 18.086 9.402 -17.259 1.00 94.88 497 GLN A O 1
ATOM 3929 N N . VAL A 1 498 ? 19.568 10.363 -15.875 1.00 94.25 498 VAL A N 1
ATOM 3930 C CA . VAL A 1 498 ? 18.696 11.476 -15.488 1.00 94.25 498 VAL A CA 1
ATOM 3931 C C . VAL A 1 498 ? 19.432 12.788 -15.719 1.00 94.25 498 VAL A C 1
ATOM 3933 O O . VAL A 1 498 ? 20.546 12.971 -15.222 1.00 94.25 498 VAL A O 1
ATOM 3936 N N . GLN A 1 499 ? 18.814 13.703 -16.463 1.00 93.62 499 GLN A N 1
ATOM 3937 C CA . GLN A 1 499 ? 19.308 15.056 -16.704 1.00 93.62 499 GLN A CA 1
ATOM 3938 C C . GLN A 1 499 ? 18.237 16.058 -16.283 1.00 93.62 499 GLN A C 1
ATOM 3940 O O . GLN A 1 499 ? 17.166 16.098 -16.869 1.00 93.62 499 GLN A O 1
ATOM 3945 N N . ARG A 1 500 ? 18.526 16.875 -15.259 1.00 89.75 500 ARG A N 1
ATOM 3946 C CA . ARG A 1 500 ? 17.584 17.872 -14.707 1.00 89.75 500 ARG A CA 1
ATOM 3947 C C . ARG A 1 500 ? 16.166 17.300 -14.503 1.00 89.75 500 ARG A C 1
ATOM 3949 O O . ARG A 1 500 ? 15.195 17.913 -14.919 1.00 89.75 500 ARG A O 1
ATOM 3956 N N . TYR A 1 501 ? 16.080 16.136 -13.853 1.00 89.94 501 TYR A N 1
ATOM 3957 C CA . TYR A 1 501 ? 14.851 15.367 -13.584 1.00 89.94 501 TYR A CA 1
ATOM 3958 C C . TYR A 1 501 ? 14.210 14.648 -14.780 1.00 89.94 501 TYR A C 1
ATOM 3960 O O . TYR A 1 501 ? 13.337 13.821 -14.547 1.00 89.94 501 TYR A O 1
ATOM 3968 N N . ILE A 1 502 ? 14.678 14.865 -16.013 1.00 94.94 502 ILE A N 1
ATOM 3969 C CA . ILE A 1 502 ? 14.199 14.137 -17.194 1.00 94.94 502 ILE A CA 1
ATOM 3970 C C . ILE A 1 502 ? 14.973 12.829 -17.355 1.00 94.94 502 ILE A C 1
ATOM 3972 O O . ILE A 1 502 ? 16.211 12.821 -17.316 1.00 94.94 502 ILE A O 1
ATOM 3976 N N . THR A 1 503 ? 14.258 11.721 -17.521 1.00 96.62 503 THR A N 1
ATOM 3977 C CA . THR A 1 503 ? 14.836 10.383 -17.688 1.00 96.62 503 THR A CA 1
ATOM 3978 C C . THR A 1 503 ? 15.137 10.062 -19.152 1.00 96.62 503 THR A C 1
ATOM 3980 O O . THR A 1 503 ? 14.499 10.557 -20.076 1.00 96.62 503 THR A O 1
ATOM 3983 N N . SER A 1 504 ? 16.141 9.217 -19.362 1.00 96.38 504 SER A N 1
ATOM 3984 C CA . SER A 1 504 ? 16.438 8.530 -20.623 1.00 96.38 504 SER A CA 1
ATOM 3985 C C . SER A 1 504 ? 17.084 7.185 -20.323 1.00 96.38 504 SER A C 1
ATOM 3987 O O . SER A 1 504 ? 17.547 6.942 -19.200 1.00 96.38 504 SER A O 1
ATOM 3989 N N . HIS A 1 505 ? 17.110 6.307 -21.322 1.00 96.12 505 HIS A N 1
ATOM 3990 C CA . HIS A 1 505 ? 17.322 4.879 -21.135 1.00 96.12 505 HIS A CA 1
ATOM 3991 C C . HIS A 1 505 ? 16.303 4.281 -20.138 1.00 96.12 505 HIS A C 1
ATOM 3993 O O . HIS A 1 505 ? 15.350 4.940 -19.720 1.00 96.12 505 HIS A O 1
ATOM 3999 N N . GLY A 1 506 ? 16.454 3.012 -19.769 1.00 96.38 506 GLY A N 1
ATOM 4000 C CA . GLY A 1 506 ? 15.434 2.340 -18.970 1.00 96.38 506 GLY A CA 1
ATOM 4001 C C . GLY A 1 506 ? 15.773 0.894 -18.679 1.00 96.38 506 GLY A C 1
ATOM 4002 O O . GLY A 1 506 ? 16.788 0.613 -18.033 1.00 96.38 506 GLY A O 1
ATOM 4003 N N . PHE A 1 507 ? 14.907 -0.005 -19.127 1.00 97.94 507 PHE A N 1
ATOM 4004 C CA . PHE A 1 507 ? 15.004 -1.434 -18.861 1.00 97.94 507 PHE A CA 1
ATOM 4005 C C . PHE A 1 507 ? 15.105 -2.241 -20.156 1.00 97.94 507 PHE A C 1
ATOM 4007 O O . PHE A 1 507 ? 14.677 -1.786 -21.212 1.00 97.94 507 PHE A O 1
ATOM 4014 N N . ALA A 1 508 ? 15.674 -3.438 -20.052 1.00 97.94 508 ALA A N 1
ATOM 4015 C CA . ALA A 1 508 ? 15.771 -4.420 -21.124 1.00 97.94 508 ALA A CA 1
ATOM 4016 C C . ALA A 1 508 ? 15.426 -5.799 -20.546 1.00 97.94 508 ALA A C 1
ATOM 4018 O O . ALA A 1 508 ? 16.245 -6.400 -19.841 1.00 97.94 508 ALA A O 1
ATOM 4019 N N . LEU A 1 509 ? 14.184 -6.233 -20.769 1.00 98.56 509 LEU A N 1
ATOM 4020 C CA . LEU A 1 509 ? 13.604 -7.479 -20.272 1.00 98.56 509 LEU A CA 1
ATOM 4021 C C . LEU A 1 509 ? 13.757 -8.576 -21.325 1.00 98.56 509 LEU A C 1
ATOM 4023 O O . LEU A 1 509 ? 13.298 -8.432 -22.456 1.00 98.56 509 LEU A O 1
ATOM 4027 N N . ASN A 1 510 ? 14.390 -9.682 -20.945 1.00 98.50 510 ASN A N 1
ATOM 4028 C CA . ASN A 1 510 ? 14.572 -10.827 -21.827 1.00 98.50 510 ASN A CA 1
ATOM 4029 C C . ASN A 1 510 ? 13.261 -11.625 -21.940 1.00 98.50 510 ASN A C 1
ATOM 4031 O O . ASN A 1 510 ? 12.862 -12.283 -20.975 1.00 98.50 510 ASN A O 1
ATOM 4035 N N . CYS A 1 511 ? 12.595 -11.590 -23.098 1.00 98.25 511 CYS A N 1
ATOM 4036 C CA . CYS A 1 511 ? 11.332 -12.304 -23.326 1.00 98.25 511 CYS A CA 1
ATOM 4037 C C . CYS A 1 511 ? 11.590 -13.654 -24.016 1.00 98.25 511 CYS A C 1
ATOM 4039 O O . CYS A 1 511 ? 11.488 -14.705 -23.377 1.00 98.25 511 CYS A O 1
ATOM 4041 N N . ASN A 1 512 ? 12.030 -13.613 -25.276 1.00 97.25 512 ASN A N 1
ATOM 4042 C CA . ASN A 1 512 ? 12.409 -14.774 -26.090 1.00 97.25 512 ASN A CA 1
ATOM 4043 C C . ASN A 1 512 ? 13.680 -14.510 -26.926 1.00 97.25 512 ASN A C 1
ATOM 4045 O O . ASN A 1 512 ? 13.841 -15.014 -28.032 1.00 97.25 512 ASN A O 1
ATOM 4049 N N . ASN A 1 513 ? 14.572 -13.641 -26.446 1.00 96.00 513 ASN A N 1
ATOM 4050 C CA . ASN A 1 513 ? 15.813 -13.347 -27.155 1.00 96.00 513 ASN A CA 1
ATOM 4051 C C . ASN A 1 513 ? 16.840 -14.471 -27.022 1.00 96.00 513 ASN A C 1
ATOM 4053 O O . ASN A 1 513 ? 16.911 -15.156 -26.000 1.00 96.00 513 ASN A O 1
ATOM 4057 N N . ASP A 1 514 ? 17.703 -14.572 -28.031 1.00 95.94 514 ASP A N 1
ATOM 4058 C CA . ASP A 1 514 ? 18.861 -15.456 -28.005 1.00 95.94 514 ASP A CA 1
ATOM 4059 C C . ASP A 1 514 ? 19.828 -15.040 -26.882 1.00 95.94 514 ASP A C 1
ATOM 4061 O O . ASP A 1 514 ? 20.407 -13.946 -26.882 1.00 95.94 514 ASP A O 1
ATOM 4065 N N . LEU A 1 515 ? 19.961 -15.913 -25.884 1.00 95.44 515 LEU A N 1
ATOM 4066 C CA . LEU A 1 515 ? 20.773 -15.663 -24.700 1.00 95.44 515 LEU A CA 1
ATOM 4067 C C . LEU A 1 515 ? 22.267 -15.922 -24.939 1.00 95.44 515 LEU A C 1
ATOM 4069 O O . LEU A 1 515 ? 23.065 -15.439 -24.133 1.00 95.44 515 LEU A O 1
ATOM 4073 N N . SER A 1 516 ? 22.671 -16.601 -26.025 1.00 94.19 516 SER A N 1
ATOM 4074 C CA . SER A 1 516 ? 24.095 -16.889 -26.277 1.00 94.19 516 SER A CA 1
ATOM 4075 C C . SER A 1 516 ? 24.911 -15.623 -26.540 1.00 94.19 516 SER A C 1
ATOM 4077 O O . SER A 1 516 ? 26.116 -15.585 -26.308 1.00 94.19 516 SER A O 1
ATOM 4079 N N . TRP A 1 517 ? 24.261 -14.526 -26.941 1.00 94.38 517 TRP A N 1
ATOM 4080 C CA . TRP A 1 517 ? 24.908 -13.218 -27.051 1.00 94.38 517 TRP A CA 1
ATOM 4081 C C . TRP A 1 517 ? 25.477 -12.711 -25.720 1.00 94.38 517 TRP A C 1
ATOM 4083 O O . TRP A 1 517 ? 26.442 -11.940 -25.711 1.00 94.38 517 TRP A O 1
ATOM 4093 N N . PHE A 1 518 ? 24.927 -13.138 -24.582 1.00 92.50 518 PHE A N 1
ATOM 4094 C CA . PHE A 1 518 ? 25.475 -12.773 -23.278 1.00 92.50 518 PHE A CA 1
ATOM 4095 C C . PHE A 1 518 ? 26.751 -13.547 -22.934 1.00 92.50 518 PHE A C 1
ATOM 4097 O O . PHE A 1 518 ? 27.540 -13.023 -22.153 1.00 92.50 518 PHE A O 1
ATOM 4104 N N . ASP A 1 519 ? 27.009 -14.704 -23.554 1.00 89.25 519 ASP A N 1
ATOM 4105 C CA . ASP A 1 519 ? 28.228 -15.503 -23.330 1.00 89.25 519 ASP A CA 1
ATOM 4106 C C . ASP A 1 519 ? 29.483 -14.813 -23.888 1.00 89.25 519 ASP A C 1
ATOM 4108 O O . ASP A 1 519 ? 30.615 -15.129 -23.521 1.00 89.25 519 ASP A O 1
ATOM 4112 N N . HIS A 1 520 ? 29.295 -13.832 -24.772 1.00 88.19 520 HIS A N 1
ATOM 4113 C CA . HIS A 1 520 ? 30.378 -13.036 -25.332 1.00 88.19 520 HIS A CA 1
ATOM 4114 C C . HIS A 1 520 ? 30.784 -11.853 -24.460 1.00 88.19 520 HIS A C 1
ATOM 4116 O O . HIS A 1 520 ? 31.710 -11.146 -24.839 1.00 88.19 520 HIS A O 1
ATOM 4122 N N . ILE A 1 521 ? 30.124 -11.598 -23.334 1.00 84.38 521 ILE A N 1
ATOM 4123 C CA . ILE A 1 521 ? 30.479 -10.523 -22.401 1.00 84.38 521 ILE A CA 1
ATOM 4124 C C . ILE A 1 521 ? 30.465 -11.066 -20.975 1.00 84.38 521 ILE A C 1
ATOM 4126 O O . ILE A 1 521 ? 29.918 -12.126 -20.720 1.00 84.38 521 ILE A O 1
ATOM 4130 N N . ILE A 1 522 ? 31.021 -10.322 -20.018 1.00 75.12 522 ILE A N 1
ATOM 4131 C CA . ILE A 1 522 ? 30.790 -10.594 -18.593 1.00 75.12 522 ILE A CA 1
ATOM 4132 C C . ILE A 1 522 ? 29.605 -9.719 -18.157 1.00 75.12 522 ILE A C 1
ATOM 4134 O O . ILE A 1 522 ? 29.793 -8.515 -17.922 1.00 75.12 522 ILE A O 1
ATOM 4138 N N . PRO A 1 523 ? 28.369 -10.250 -18.061 1.00 62.16 523 PRO A N 1
ATOM 4139 C CA . PRO A 1 523 ? 27.196 -9.424 -17.822 1.00 62.16 523 PRO A CA 1
ATOM 4140 C C . PRO A 1 523 ? 27.302 -8.767 -16.445 1.00 62.16 523 PRO A C 1
ATOM 4142 O O . PRO A 1 523 ? 27.336 -9.426 -15.408 1.00 62.16 523 PRO A O 1
ATOM 4145 N N . CYS A 1 524 ? 27.358 -7.434 -16.423 1.00 58.50 524 CYS A N 1
ATOM 4146 C CA . CYS A 1 524 ? 27.528 -6.659 -15.188 1.00 58.50 524 CYS A CA 1
ATOM 4147 C C . CYS A 1 524 ? 28.822 -6.940 -14.396 1.00 58.50 524 CYS A C 1
ATOM 4149 O O . CYS A 1 524 ? 28.862 -6.611 -13.209 1.00 58.50 524 CYS A O 1
ATOM 4151 N N . GLY A 1 525 ? 29.866 -7.481 -15.037 1.00 58.59 525 GLY A N 1
ATOM 4152 C CA . GLY A 1 525 ? 31.192 -7.675 -14.433 1.00 58.59 525 GLY A CA 1
ATOM 4153 C C . GLY A 1 525 ? 31.236 -8.712 -13.306 1.00 58.59 525 GLY A C 1
ATOM 4154 O O . GLY A 1 525 ? 32.043 -8.572 -12.391 1.00 58.59 525 GLY A O 1
ATOM 4155 N N . LEU A 1 526 ? 30.335 -9.699 -13.328 1.00 61.12 526 LEU A N 1
ATOM 4156 C CA . LEU A 1 526 ? 30.255 -10.785 -12.351 1.00 61.12 526 LEU A CA 1
ATOM 4157 C C . LEU A 1 526 ? 30.404 -12.122 -13.088 1.00 61.12 526 LEU A C 1
ATOM 4159 O O . LEU A 1 526 ? 29.480 -12.529 -13.784 1.00 61.12 526 LEU A O 1
ATOM 4163 N N . GLU A 1 527 ? 31.553 -12.783 -12.941 1.00 58.94 527 GLU A N 1
ATOM 4164 C CA . GLU A 1 527 ? 31.897 -14.014 -13.679 1.00 58.94 527 GLU A CA 1
ATOM 4165 C C . GLU A 1 527 ? 30.956 -15.194 -13.363 1.00 58.94 527 GLU A C 1
ATOM 4167 O O . GLU A 1 527 ? 30.649 -15.986 -14.247 1.00 58.94 527 GLU A O 1
ATOM 4172 N N . ASP A 1 528 ? 30.396 -15.251 -12.150 1.00 63.09 528 ASP A N 1
ATOM 4173 C CA . ASP A 1 528 ? 29.528 -16.357 -11.707 1.00 63.09 528 ASP A CA 1
ATOM 4174 C C . ASP A 1 528 ? 28.037 -16.179 -12.054 1.00 63.09 528 ASP A C 1
ATOM 4176 O O . ASP A 1 528 ? 27.187 -16.948 -11.592 1.00 63.09 528 ASP A O 1
ATOM 4180 N N . LYS A 1 529 ? 27.666 -15.131 -12.802 1.00 69.56 529 LYS A N 1
ATOM 4181 C CA . LYS A 1 529 ? 26.256 -14.760 -12.998 1.00 69.56 529 LYS A CA 1
ATOM 4182 C C . LYS A 1 529 ? 25.789 -14.921 -14.435 1.00 69.56 529 LYS A C 1
ATOM 4184 O O . LYS A 1 529 ? 26.278 -14.260 -15.344 1.00 69.56 529 LYS A O 1
ATOM 4189 N N . LYS A 1 530 ? 24.761 -15.754 -14.604 1.00 87.12 530 LYS A N 1
ATOM 4190 C CA . LYS A 1 530 ? 24.116 -16.047 -15.890 1.00 87.12 530 LYS A CA 1
ATOM 4191 C C . LYS A 1 530 ? 22.929 -15.122 -16.160 1.00 87.12 530 LYS A C 1
ATOM 4193 O O . LYS A 1 530 ? 22.531 -14.315 -15.314 1.00 87.12 530 LYS A O 1
ATOM 4198 N N . VAL A 1 531 ? 22.345 -15.268 -17.343 1.00 94.00 531 VAL A N 1
ATOM 4199 C CA . VAL A 1 531 ? 21.101 -14.613 -17.756 1.00 94.00 531 VAL A CA 1
ATOM 4200 C C . VAL A 1 531 ? 20.001 -15.641 -18.032 1.00 94.00 531 VAL A C 1
ATOM 4202 O O . VAL A 1 531 ? 20.264 -16.807 -18.334 1.00 94.00 531 VAL A O 1
ATOM 4205 N N . THR A 1 532 ? 18.753 -15.200 -17.936 1.00 96.56 532 THR A N 1
ATOM 4206 C CA . THR A 1 532 ? 17.566 -15.982 -18.292 1.00 96.56 532 THR A CA 1
ATOM 4207 C C . THR A 1 532 ? 16.559 -15.113 -19.051 1.00 96.56 532 THR A C 1
ATOM 4209 O O . THR A 1 532 ? 16.798 -13.918 -19.241 1.00 96.56 532 THR A O 1
ATOM 4212 N N . SER A 1 533 ? 15.458 -15.710 -19.502 1.00 98.12 533 SER A N 1
ATOM 4213 C CA . SER A 1 533 ? 14.351 -15.055 -20.208 1.00 98.12 533 SER A CA 1
ATOM 4214 C C . SER A 1 533 ? 13.005 -15.566 -19.694 1.00 98.12 533 SER A C 1
ATOM 4216 O O . SER A 1 533 ? 12.952 -16.627 -19.068 1.00 98.12 533 SER A O 1
ATOM 4218 N N . LEU A 1 534 ? 11.919 -14.835 -19.967 1.00 98.00 534 LEU A N 1
ATOM 4219 C CA . LEU A 1 534 ? 10.562 -15.286 -19.634 1.00 98.00 534 LEU A CA 1
ATOM 4220 C C . LEU A 1 534 ? 10.290 -16.671 -20.231 1.00 98.00 534 LEU A C 1
ATOM 4222 O O . LEU A 1 534 ? 9.910 -17.575 -19.498 1.00 98.00 534 LEU A O 1
ATOM 4226 N N . THR A 1 535 ? 10.599 -16.863 -21.515 1.00 97.75 535 THR A N 1
ATOM 4227 C CA . THR A 1 535 ? 10.427 -18.146 -22.216 1.00 97.75 535 THR A CA 1
ATOM 4228 C C . THR A 1 535 ? 11.203 -19.279 -21.544 1.00 97.75 535 THR A C 1
ATOM 4230 O O . THR A 1 535 ? 10.645 -20.331 -21.238 1.00 97.75 535 THR A O 1
ATOM 4233 N N . LYS A 1 536 ? 12.488 -19.066 -21.228 1.00 96.62 536 LYS A N 1
ATOM 4234 C CA . LYS A 1 536 ? 13.315 -20.084 -20.557 1.00 96.62 536 LYS A CA 1
ATOM 4235 C C . LYS A 1 536 ? 12.754 -20.445 -19.178 1.00 96.62 536 LYS A C 1
ATOM 4237 O O . LYS A 1 536 ? 12.741 -21.619 -18.813 1.00 96.62 536 LYS A O 1
ATOM 4242 N N . GLU A 1 537 ? 12.293 -19.463 -18.408 1.00 96.56 537 GLU A N 1
ATOM 4243 C CA . GLU A 1 537 ? 11.742 -19.686 -17.067 1.00 96.56 537 GLU A CA 1
ATOM 4244 C C . GLU A 1 537 ? 10.354 -20.337 -17.076 1.00 96.56 537 GLU A C 1
ATOM 4246 O O . GLU A 1 537 ? 10.081 -21.195 -16.233 1.00 96.56 537 GLU A O 1
ATOM 4251 N N . VAL A 1 538 ? 9.499 -19.971 -18.027 1.00 93.12 538 VAL A N 1
ATOM 4252 C CA . VAL A 1 538 ? 8.195 -20.600 -18.261 1.00 93.12 538 VAL A CA 1
ATOM 4253 C C . VAL A 1 538 ? 8.379 -22.065 -18.673 1.00 93.12 538 VAL A C 1
ATOM 4255 O O . VAL A 1 538 ? 7.779 -22.959 -18.070 1.00 93.12 538 VAL A O 1
ATOM 4258 N N . ASN A 1 539 ? 9.312 -22.337 -19.591 1.00 91.94 539 ASN A N 1
ATOM 4259 C CA . ASN A 1 539 ? 9.590 -23.694 -20.064 1.00 91.94 539 ASN A CA 1
ATOM 4260 C C . ASN A 1 539 ? 10.158 -24.613 -18.971 1.00 91.94 539 ASN A C 1
ATOM 4262 O O . ASN A 1 539 ? 9.757 -25.772 -18.852 1.00 91.94 539 ASN A O 1
ATOM 4266 N N . LYS A 1 540 ? 11.013 -24.090 -18.080 1.00 89.44 540 LYS A N 1
ATOM 4267 C CA . LYS A 1 540 ? 11.472 -24.822 -16.878 1.00 89.44 540 LYS A CA 1
ATOM 4268 C C . LYS A 1 540 ? 10.323 -25.257 -15.956 1.00 89.44 540 LYS A C 1
ATOM 4270 O O . LYS A 1 540 ? 10.501 -26.175 -15.160 1.00 89.44 540 LYS A O 1
ATOM 4275 N N . ARG A 1 541 ? 9.165 -24.594 -16.030 1.00 83.81 541 ARG A N 1
ATOM 4276 C CA . ARG A 1 541 ? 7.991 -24.823 -15.171 1.00 83.81 541 ARG A CA 1
ATOM 4277 C C . ARG A 1 541 ? 6.917 -25.690 -15.840 1.00 83.81 541 ARG A C 1
ATOM 4279 O O . ARG A 1 541 ? 5.804 -25.777 -15.329 1.00 83.81 541 ARG A O 1
ATOM 4286 N N . GLY A 1 542 ? 7.253 -26.361 -16.945 1.00 80.44 542 GLY A N 1
ATOM 4287 C CA . GLY A 1 542 ? 6.386 -27.345 -17.602 1.00 80.44 542 GLY A CA 1
ATOM 4288 C C . GLY A 1 542 ? 5.351 -26.754 -18.560 1.00 80.44 542 GLY A C 1
ATOM 4289 O O . GLY A 1 542 ? 4.476 -27.477 -19.028 1.00 80.44 542 GLY A O 1
ATOM 4290 N N . GLN A 1 543 ? 5.444 -25.460 -18.858 1.00 76.38 543 GLN A N 1
ATOM 4291 C CA . GLN A 1 543 ? 4.752 -24.848 -19.992 1.00 76.38 543 GLN A CA 1
ATOM 4292 C C . GLN A 1 543 ? 5.644 -25.007 -21.237 1.00 76.38 543 GLN A C 1
ATOM 4294 O O . GLN A 1 543 ? 6.849 -25.165 -21.101 1.00 76.38 543 GLN A O 1
ATOM 4299 N N . SER A 1 544 ? 5.082 -25.055 -22.442 1.00 76.06 544 SER A N 1
ATOM 4300 C CA . SER A 1 544 ? 5.865 -25.144 -23.687 1.00 76.06 544 SER A CA 1
ATOM 4301 C C . SER A 1 544 ? 5.408 -24.029 -24.610 1.00 76.06 544 SER A C 1
ATOM 4303 O O . SER A 1 544 ? 4.702 -24.275 -25.587 1.00 76.06 544 SER A O 1
ATOM 4305 N N . GLU A 1 545 ? 5.749 -22.800 -24.238 1.00 86.19 545 GLU A N 1
ATOM 4306 C CA . GLU A 1 545 ? 5.274 -21.592 -24.904 1.00 86.19 545 GLU A CA 1
ATOM 4307 C C . GLU A 1 545 ? 6.394 -20.554 -24.991 1.00 86.19 545 GLU A C 1
ATOM 4309 O O . GLU A 1 545 ? 7.049 -20.227 -23.998 1.00 86.19 545 GLU A O 1
ATOM 4314 N N . ASP A 1 546 ? 6.596 -20.032 -26.198 1.00 92.31 546 ASP A N 1
ATOM 4315 C CA . ASP A 1 546 ? 7.487 -18.909 -26.451 1.00 92.31 546 ASP A CA 1
ATOM 4316 C C . ASP A 1 546 ? 6.774 -17.604 -26.093 1.00 92.31 546 ASP A C 1
ATOM 4318 O O . ASP A 1 546 ? 5.739 -17.271 -26.671 1.00 92.31 546 ASP A O 1
ATOM 4322 N N . ILE A 1 547 ? 7.344 -16.853 -25.150 1.00 95.56 547 ILE A N 1
ATOM 4323 C CA . ILE A 1 547 ? 6.786 -15.591 -24.661 1.00 95.56 547 ILE A CA 1
ATOM 4324 C C . ILE A 1 547 ? 7.403 -14.433 -25.443 1.00 95.56 547 ILE A C 1
ATOM 4326 O O . ILE A 1 547 ? 8.515 -13.977 -25.152 1.00 95.56 547 ILE A O 1
ATOM 4330 N N . ASN A 1 548 ? 6.673 -13.951 -26.444 1.00 96.00 548 ASN A N 1
ATOM 4331 C CA . ASN A 1 548 ? 7.110 -12.879 -27.334 1.00 96.00 548 ASN A CA 1
ATOM 4332 C C . ASN A 1 548 ? 6.861 -11.489 -26.738 1.00 96.00 548 ASN A C 1
ATOM 4334 O O . ASN A 1 548 ? 6.033 -11.298 -25.847 1.00 96.00 548 ASN A O 1
ATOM 4338 N N . VAL A 1 549 ? 7.577 -10.490 -27.252 1.00 97.62 549 VAL A N 1
ATOM 4339 C CA . VAL A 1 549 ? 7.533 -9.114 -26.738 1.00 97.62 549 VAL A CA 1
ATOM 4340 C C . VAL A 1 549 ? 6.121 -8.529 -26.793 1.00 97.62 549 VAL A C 1
ATOM 4342 O O . VAL A 1 549 ? 5.671 -7.920 -25.825 1.00 97.62 549 VAL A O 1
ATOM 4345 N N . GLU A 1 550 ? 5.392 -8.779 -27.875 1.00 94.62 550 GLU A N 1
ATOM 4346 C CA . GLU A 1 550 ? 4.028 -8.304 -28.106 1.00 94.62 550 GLU A CA 1
ATOM 4347 C C . GLU A 1 550 ? 3.040 -8.815 -27.046 1.00 94.62 550 GLU A C 1
ATOM 4349 O O . GLU A 1 550 ? 2.137 -8.082 -26.651 1.00 94.62 550 GLU A O 1
ATOM 4354 N N . GLN A 1 551 ? 3.237 -10.034 -26.528 1.00 93.69 551 GLN A N 1
ATOM 4355 C CA . GLN A 1 551 ? 2.422 -10.594 -25.439 1.00 93.69 551 GLN A CA 1
ATOM 4356 C C . GLN A 1 551 ? 2.745 -9.935 -24.090 1.00 93.69 551 GLN A C 1
ATOM 4358 O O . GLN A 1 551 ? 1.886 -9.815 -23.219 1.00 93.69 551 GLN A O 1
ATOM 4363 N N . VAL A 1 552 ? 3.990 -9.488 -23.908 1.00 97.12 552 VAL A N 1
ATOM 4364 C CA . VAL A 1 552 ? 4.473 -8.904 -22.650 1.00 97.12 552 VAL A CA 1
ATOM 4365 C C . VAL A 1 552 ? 4.084 -7.434 -22.515 1.00 97.12 552 VAL A C 1
ATOM 4367 O O . VAL A 1 552 ? 3.824 -6.990 -21.399 1.00 97.12 552 VAL A O 1
ATOM 4370 N N . ILE A 1 553 ? 4.012 -6.683 -23.619 1.00 95.19 553 ILE A N 1
ATOM 4371 C CA . ILE A 1 553 ? 3.675 -5.248 -23.628 1.00 95.19 553 ILE A CA 1
ATOM 4372 C C . ILE A 1 553 ? 2.403 -4.915 -22.830 1.00 95.19 553 ILE A C 1
ATOM 4374 O O . ILE A 1 553 ? 2.515 -4.092 -21.921 1.00 95.19 553 ILE A O 1
ATOM 4378 N N . PRO A 1 554 ? 1.223 -5.517 -23.085 1.00 83.38 554 PRO A N 1
ATOM 4379 C CA . PRO A 1 554 ? 0.004 -5.143 -22.364 1.00 83.38 554 PRO A CA 1
ATOM 4380 C C . PRO A 1 554 ? 0.107 -5.409 -20.855 1.00 83.38 554 PRO A C 1
ATOM 4382 O O . PRO A 1 554 ? -0.298 -4.566 -20.056 1.00 83.38 554 PRO A O 1
ATOM 4385 N N . ILE A 1 555 ? 0.722 -6.528 -20.457 1.00 83.38 555 ILE A N 1
ATOM 4386 C CA . ILE A 1 555 ? 0.935 -6.889 -19.044 1.00 83.38 555 ILE A CA 1
ATOM 4387 C C . ILE A 1 555 ? 1.888 -5.892 -18.376 1.00 83.38 555 ILE A C 1
ATOM 4389 O O . ILE A 1 555 ? 1.621 -5.394 -17.283 1.00 83.38 555 ILE A O 1
ATOM 4393 N N . LEU A 1 556 ? 2.998 -5.569 -19.042 1.00 94.56 556 LEU A N 1
ATOM 4394 C CA . LEU A 1 556 ? 3.970 -4.608 -18.536 1.00 94.56 556 LEU A CA 1
ATOM 4395 C C . LEU A 1 556 ? 3.360 -3.209 -18.406 1.00 94.56 556 LEU A C 1
ATOM 4397 O O . LEU A 1 556 ? 3.592 -2.543 -17.398 1.00 94.56 556 LEU A O 1
ATOM 4401 N N . CYS A 1 557 ? 2.584 -2.767 -19.399 1.00 84.06 557 CYS A N 1
ATOM 4402 C CA . CYS A 1 557 ? 1.909 -1.471 -19.379 1.00 84.06 557 CYS A CA 1
ATOM 4403 C C . CYS A 1 557 ? 0.907 -1.375 -18.223 1.00 84.06 557 CYS A C 1
ATOM 4405 O O . CYS A 1 557 ? 0.910 -0.365 -17.523 1.00 84.06 557 CYS A O 1
ATOM 4407 N N . GLN A 1 558 ? 0.125 -2.430 -17.965 1.00 75.69 558 GLN A N 1
ATOM 4408 C CA . GLN A 1 558 ? -0.785 -2.477 -16.817 1.00 75.69 558 GLN A CA 1
ATOM 4409 C C . GLN A 1 558 ? -0.024 -2.323 -15.492 1.00 75.69 558 GLN A C 1
ATOM 4411 O O . GLN A 1 558 ? -0.349 -1.465 -14.675 1.00 75.69 558 GLN A O 1
ATOM 4416 N N . HIS A 1 559 ? 1.049 -3.093 -15.283 1.00 79.94 559 HIS A N 1
ATOM 4417 C CA . HIS A 1 559 ? 1.852 -2.969 -14.060 1.00 79.94 559 HIS A CA 1
ATOM 4418 C C . HIS A 1 559 ? 2.540 -1.605 -13.944 1.00 79.94 559 HIS A C 1
ATOM 4420 O O . HIS A 1 559 ? 2.696 -1.081 -12.840 1.00 79.94 559 HIS A O 1
ATOM 4426 N N . LEU A 1 560 ? 2.946 -1.005 -15.067 1.00 85.69 560 LEU A N 1
ATOM 4427 C CA . LEU A 1 560 ? 3.546 0.325 -15.087 1.00 85.69 560 LEU A CA 1
ATOM 4428 C C . LEU A 1 560 ? 2.541 1.398 -14.680 1.00 85.69 560 LEU A C 1
ATOM 4430 O O . LEU A 1 560 ? 2.865 2.182 -13.792 1.00 85.69 560 LEU A O 1
ATOM 4434 N N . ASP A 1 561 ? 1.336 1.392 -15.249 1.00 74.62 561 ASP A N 1
ATOM 4435 C CA . ASP A 1 561 ? 0.224 2.262 -14.840 1.00 74.62 561 ASP A CA 1
ATOM 4436 C C . ASP A 1 561 ? 0.018 2.182 -13.317 1.00 74.62 561 ASP A C 1
ATOM 4438 O O . ASP A 1 561 ? 0.073 3.183 -12.579 1.00 74.62 561 ASP A O 1
ATOM 4442 N N . ASN A 1 562 ? -0.089 0.952 -12.817 1.00 59.31 562 ASN A N 1
ATOM 4443 C CA . ASN A 1 562 ? -0.370 0.672 -11.416 1.00 59.31 562 ASN A CA 1
ATOM 4444 C C . ASN A 1 562 ? 0.738 1.156 -10.477 1.00 59.31 562 ASN A C 1
ATOM 4446 O O . ASN A 1 562 ? 0.470 1.734 -9.420 1.00 59.31 562 ASN A O 1
ATOM 4450 N N . ILE A 1 563 ? 1.996 0.994 -10.869 1.00 70.56 563 ILE A N 1
ATOM 4451 C CA . ILE A 1 563 ? 3.132 1.345 -10.015 1.00 70.56 563 ILE A CA 1
ATOM 4452 C C . ILE A 1 563 ? 3.500 2.829 -10.122 1.00 70.56 563 ILE A C 1
ATOM 4454 O O . ILE A 1 563 ? 3.961 3.410 -9.134 1.00 70.56 563 ILE A O 1
ATOM 4458 N N . PHE A 1 564 ? 3.311 3.451 -11.288 1.00 73.12 564 PHE A N 1
ATOM 4459 C CA . PHE A 1 564 ? 3.704 4.842 -11.529 1.00 73.12 564 PHE A CA 1
ATOM 4460 C C . PHE A 1 564 ? 2.644 5.868 -11.143 1.00 73.12 564 PHE A C 1
ATOM 4462 O O . PHE A 1 564 ? 2.998 7.034 -10.966 1.00 73.12 564 PHE A O 1
ATOM 4469 N N . GLY A 1 565 ? 1.376 5.489 -10.970 1.00 65.94 565 GLY A N 1
ATOM 4470 C CA . GLY A 1 565 ? 0.365 6.503 -10.657 1.00 65.94 565 GLY A CA 1
ATOM 4471 C C . GLY A 1 565 ? -0.078 7.306 -11.870 1.00 65.94 565 GLY A C 1
ATOM 4472 O O . GLY A 1 565 ? -0.409 8.474 -11.695 1.00 65.94 565 GLY A O 1
ATOM 4473 N N . CYS A 1 566 ? -0.043 6.734 -13.072 1.00 70.06 566 CYS A N 1
ATOM 4474 C CA . CYS A 1 566 ? -0.404 7.404 -14.325 1.00 70.06 566 CYS A CA 1
ATOM 4475 C C . CYS A 1 566 ? -1.572 6.709 -15.022 1.00 70.06 566 CYS A C 1
ATOM 4477 O O . CYS A 1 566 ? -2.019 5.683 -14.551 1.00 70.06 566 CYS A O 1
ATOM 4479 N N . SER A 1 567 ? -2.072 7.289 -16.112 1.00 69.62 567 SER A N 1
ATOM 4480 C CA . SER A 1 567 ? -2.948 6.591 -17.060 1.00 69.62 567 SER A CA 1
ATOM 4481 C C . SER A 1 567 ? -2.119 6.245 -18.291 1.00 69.62 567 SER A C 1
ATOM 4483 O O . SER A 1 567 ? -1.696 7.166 -19.004 1.00 69.62 567 SER A O 1
ATOM 4485 N N . LEU A 1 568 ? -1.814 4.959 -18.507 1.00 78.75 568 LEU A N 1
ATOM 4486 C CA . LEU A 1 568 ? -1.131 4.545 -19.736 1.00 78.75 568 LEU A CA 1
ATOM 4487 C C . LEU A 1 568 ? -2.132 4.449 -20.874 1.00 78.75 568 LEU A C 1
ATOM 4489 O O . LEU A 1 568 ? -3.091 3.688 -20.809 1.00 78.75 568 LEU A O 1
ATOM 4493 N N . ILE A 1 569 ? -1.869 5.194 -21.941 1.00 73.69 569 ILE A N 1
ATOM 4494 C CA . ILE A 1 569 ? -2.733 5.214 -23.120 1.00 73.69 569 ILE A CA 1
ATOM 4495 C C . ILE A 1 569 ? -1.871 4.893 -24.344 1.00 73.69 569 ILE A C 1
ATOM 4497 O O . ILE A 1 569 ? -0.791 5.483 -24.481 1.00 73.69 569 ILE A O 1
ATOM 4501 N N . PRO A 1 570 ? -2.291 3.959 -25.218 1.00 78.56 570 PRO A N 1
ATOM 4502 C CA . PRO A 1 570 ? -1.634 3.761 -26.501 1.00 78.56 570 PRO A CA 1
ATOM 4503 C C . PRO A 1 570 ? -1.543 5.087 -27.249 1.00 78.56 570 PRO A C 1
ATOM 4505 O O . PRO A 1 570 ? -2.493 5.865 -27.287 1.00 78.56 570 PRO A O 1
ATOM 4508 N N . PHE A 1 571 ? -0.384 5.365 -27.837 1.00 76.25 571 PHE A N 1
ATOM 4509 C CA . PHE A 1 571 ? -0.119 6.638 -28.507 1.00 76.25 571 PHE A CA 1
ATOM 4510 C C . PHE A 1 571 ? -1.165 6.970 -29.589 1.00 76.25 571 PHE A C 1
ATOM 4512 O O . PHE A 1 571 ? -1.507 8.131 -29.790 1.00 76.25 571 PHE A O 1
ATOM 4519 N N . GLU A 1 572 ? -1.685 5.942 -30.258 1.00 71.38 572 GLU A N 1
ATOM 4520 C CA . GLU A 1 572 ? -2.707 6.015 -31.309 1.00 71.38 572 GLU A CA 1
ATOM 4521 C C . GLU A 1 572 ? -4.122 6.351 -30.810 1.00 71.38 572 GLU A C 1
ATOM 4523 O O . GLU A 1 572 ? -4.912 6.915 -31.565 1.00 71.38 572 GLU A O 1
ATOM 4528 N N . ASP A 1 573 ? -4.416 6.102 -29.532 1.00 65.00 573 ASP A N 1
ATOM 4529 C CA . ASP A 1 573 ? -5.737 6.337 -28.936 1.00 65.00 573 ASP A CA 1
ATOM 4530 C C . ASP A 1 573 ? -5.929 7.786 -28.454 1.00 65.00 573 ASP A C 1
ATOM 4532 O O . ASP A 1 573 ? -6.992 8.158 -27.947 1.00 65.00 573 ASP A O 1
ATOM 4536 N N . ILE A 1 574 ? -4.909 8.637 -28.597 1.00 66.06 574 ILE A N 1
ATOM 4537 C CA . ILE A 1 574 ? -4.944 10.011 -28.097 1.00 66.06 574 ILE A CA 1
ATOM 4538 C C . ILE A 1 574 ? -5.368 10.966 -29.220 1.00 66.06 574 ILE A C 1
ATOM 4540 O O . ILE A 1 574 ? -4.602 11.293 -30.124 1.00 66.06 574 ILE A O 1
ATOM 4544 N N . GLY A 1 575 ? -6.604 11.463 -29.130 1.00 57.72 575 GLY A N 1
ATOM 4545 C CA . GLY A 1 575 ? -7.227 12.374 -30.099 1.00 57.72 575 GLY A CA 1
ATOM 4546 C C . GLY A 1 575 ? -6.755 13.836 -30.049 1.00 57.72 575 GLY A C 1
ATOM 4547 O O . GLY A 1 575 ? -7.582 14.733 -30.196 1.00 57.72 575 GLY A O 1
ATOM 4548 N N . ASP A 1 576 ? -5.462 14.091 -29.830 1.00 65.94 576 ASP A N 1
ATOM 4549 C CA . ASP A 1 576 ? -4.883 15.438 -29.687 1.00 65.94 576 ASP A CA 1
ATOM 4550 C C . ASP A 1 576 ? -3.960 15.789 -30.875 1.00 65.94 576 ASP A C 1
ATOM 4552 O O . ASP A 1 576 ? -3.150 14.981 -31.332 1.00 65.94 576 ASP A O 1
ATOM 4556 N N . GLU A 1 577 ? -4.063 17.012 -31.397 1.00 65.12 577 GLU A N 1
ATOM 4557 C CA . GLU A 1 577 ? -3.249 17.494 -32.522 1.00 65.12 577 GLU A CA 1
ATOM 4558 C C . GLU A 1 577 ? -1.748 17.579 -32.173 1.00 65.12 577 GLU A C 1
ATOM 4560 O O . GLU A 1 577 ? -0.890 17.372 -33.034 1.00 65.12 577 GLU A O 1
ATOM 4565 N N . SER A 1 578 ? -1.413 17.819 -30.900 1.00 63.19 578 SER A N 1
ATOM 4566 C CA . SER A 1 578 ? -0.029 17.813 -30.401 1.00 63.19 578 SER A CA 1
ATOM 4567 C C . SER A 1 578 ? 0.615 16.423 -30.462 1.00 63.19 578 SER A C 1
ATOM 4569 O O . SER A 1 578 ? 1.810 16.298 -30.742 1.00 63.19 578 SER A O 1
ATOM 4571 N N . ILE A 1 579 ? -0.187 15.370 -30.287 1.00 68.69 579 ILE A N 1
ATOM 4572 C CA . ILE A 1 579 ? 0.254 13.972 -30.346 1.00 68.69 579 ILE A CA 1
ATOM 4573 C C . ILE A 1 579 ? 0.543 13.564 -31.792 1.00 68.69 579 ILE A C 1
ATOM 4575 O O . ILE A 1 579 ? 1.547 12.898 -32.044 1.00 68.69 579 ILE A O 1
ATOM 4579 N N . LYS A 1 580 ? -0.255 14.030 -32.763 1.00 71.88 580 LYS A N 1
ATOM 4580 C CA . LYS A 1 580 ? 0.014 13.793 -34.194 1.00 71.88 580 LYS A CA 1
ATOM 4581 C C . LYS A 1 580 ? 1.369 14.354 -34.627 1.00 71.88 580 LYS A C 1
ATOM 4583 O O . LYS A 1 580 ? 2.160 13.632 -35.221 1.00 71.88 580 LYS A O 1
ATOM 4588 N N . ARG A 1 581 ? 1.686 15.593 -34.239 1.00 75.75 581 ARG A N 1
ATOM 4589 C CA . ARG A 1 581 ? 2.991 16.219 -34.538 1.00 75.75 581 ARG A CA 1
ATOM 4590 C C . ARG A 1 581 ? 4.159 15.492 -33.871 1.00 75.75 581 ARG A C 1
ATOM 4592 O O . ARG A 1 581 ? 5.266 15.462 -34.400 1.00 75.75 581 ARG A O 1
ATOM 4599 N N . LEU A 1 582 ? 3.932 14.915 -32.691 1.00 80.31 582 LEU A N 1
ATOM 4600 C CA . LEU A 1 582 ? 4.930 14.079 -32.029 1.00 80.31 582 LEU A CA 1
ATOM 4601 C C . LEU A 1 582 ? 5.118 12.738 -32.753 1.00 80.31 582 LEU A C 1
ATOM 4603 O O . LEU A 1 582 ? 6.250 12.265 -32.827 1.00 80.31 582 LEU A O 1
ATOM 4607 N N . LYS A 1 583 ? 4.056 12.148 -33.318 1.00 82.75 583 LYS A N 1
ATOM 4608 C CA . LYS A 1 583 ? 4.175 10.950 -34.162 1.00 82.75 583 LYS A CA 1
ATOM 4609 C C . LYS A 1 583 ? 5.026 11.225 -35.395 1.00 82.75 583 LYS A C 1
ATOM 4611 O O . LYS A 1 583 ? 5.977 10.492 -35.621 1.00 82.75 583 LYS A O 1
ATOM 4616 N N . GLU A 1 584 ? 4.728 12.311 -36.106 1.00 85.12 584 GLU A N 1
ATOM 4617 C CA . GLU A 1 584 ? 5.489 12.761 -37.280 1.00 85.12 584 GLU A CA 1
ATOM 4618 C C . GLU A 1 584 ? 6.968 12.956 -36.931 1.00 85.12 584 GLU A C 1
ATOM 4620 O O . GLU A 1 584 ? 7.831 12.392 -37.587 1.00 85.12 584 GLU A O 1
ATOM 4625 N N . LEU A 1 585 ? 7.274 13.638 -35.818 1.00 85.62 585 LEU A N 1
ATOM 4626 C CA . LEU A 1 585 ? 8.654 13.784 -35.345 1.00 85.62 585 LEU A CA 1
ATOM 4627 C C . LEU A 1 585 ? 9.339 12.437 -35.070 1.00 85.62 585 LEU A C 1
ATOM 4629 O O . LEU A 1 585 ? 10.531 12.289 -35.331 1.00 85.62 585 LEU A O 1
ATOM 4633 N N . ILE A 1 586 ? 8.630 11.492 -34.446 1.00 89.81 586 ILE A N 1
ATOM 4634 C CA . ILE A 1 586 ? 9.182 10.165 -34.162 1.00 89.81 586 ILE A CA 1
ATOM 4635 C C . ILE A 1 586 ? 9.479 9.452 -35.478 1.00 89.81 586 ILE A C 1
ATOM 4637 O O . ILE A 1 586 ? 10.575 8.922 -35.621 1.00 89.81 586 ILE A O 1
ATOM 4641 N N . ASP A 1 587 ? 8.543 9.468 -36.421 1.00 88.50 587 ASP A N 1
ATOM 4642 C CA . ASP A 1 587 ? 8.686 8.788 -37.704 1.00 88.50 587 ASP A CA 1
ATOM 4643 C C . ASP A 1 587 ? 9.818 9.423 -38.537 1.00 88.50 587 ASP A C 1
ATOM 4645 O O . ASP A 1 587 ? 10.723 8.703 -38.953 1.00 88.50 587 ASP A O 1
ATOM 4649 N N . ASP A 1 588 ? 9.899 10.756 -38.614 1.00 89.50 588 ASP A N 1
ATOM 4650 C CA . ASP A 1 588 ? 10.984 11.501 -39.281 1.00 89.50 588 ASP A CA 1
ATOM 4651 C C . ASP A 1 588 ? 12.379 11.187 -38.709 1.00 89.50 588 ASP A C 1
ATOM 4653 O O . ASP A 1 588 ? 13.382 11.191 -39.420 1.00 89.50 588 ASP A O 1
ATOM 4657 N N . LEU A 1 589 ? 12.478 10.954 -37.396 1.00 87.88 589 LEU A N 1
ATOM 4658 C CA . LEU A 1 589 ? 13.743 10.601 -36.738 1.00 87.88 589 LEU A CA 1
ATOM 4659 C C . LEU A 1 589 ? 14.108 9.119 -36.901 1.00 87.88 589 LEU A C 1
ATOM 4661 O O . LEU A 1 589 ? 15.240 8.732 -36.574 1.00 87.88 589 LEU A O 1
ATOM 4665 N N . LEU A 1 590 ? 13.148 8.289 -37.315 1.00 88.75 590 LEU A N 1
ATOM 4666 C CA . LEU A 1 590 ? 13.298 6.848 -37.483 1.00 88.75 590 LEU A CA 1
ATOM 4667 C C . LEU A 1 590 ? 13.416 6.412 -38.946 1.00 88.75 590 LEU A C 1
ATOM 4669 O O . LEU A 1 590 ? 13.970 5.330 -39.167 1.00 88.75 590 LEU A O 1
ATOM 4673 N N . GLU A 1 591 ? 12.991 7.222 -39.917 1.00 82.62 591 GLU A N 1
ATOM 4674 C CA . GLU A 1 591 ? 13.391 7.121 -41.335 1.00 82.62 591 GLU A CA 1
ATOM 4675 C C . GLU A 1 591 ? 14.897 7.385 -41.510 1.00 82.62 591 GLU A C 1
ATOM 4677 O O . GLU A 1 591 ? 15.542 6.589 -42.239 1.00 82.62 591 GLU A O 1
#

Foldseek 3Di:
DDLVVQLPPLFAFEEFAALLQCCVPPVVDDQPDLLSLLVCLPPPLVSLLVRLLLLVVLPHLEYEFSCQQQDLVLVVVVVDDSVVSLVSNQVSLVSNLVSLVVSVVVVVVVCVVPVDPDPRDSRFYEYHYEAPVSNVSPCCLLAVPPDDPDALVNRLVRVLNSCVSNVLCQVSGQEYEHASRQDPSNLLSVLVNLPPCVCFVVPCPPPNNDDHGHAYAHAFEPPALAAGSNGDGLLVSLLSQLVRSSHQEYFYEQYALVNRLSRLLSNLVSCVVVVNLSGAYEEAYEQQWDQDPVVRDTDCVRGDDLQNLLVSLLSSCVSSVSRYHYYYYHPGGSLSSSSSCVNHVPDAFQEEAEEEPEEFEPVLQVVVLVVLLVLVVDPVNPLRGWYKYKYFYAKEKEAEPPEPDPCVVVLQVVLVVVVYHYYYDHWDFGIDITHFQKIWMWGFDQCVSLVDDPVLVQVLLQQLVCQLLVVLVQRWDDDPQRAIDRPQAGQKHAIWDADPRTITGGMIGRQQDDQVSCVSDPHRVDVPGHHDHSCRRSVVVVDNDRGGNVNSVVSSQVSSCSSRRHHYDHLVVDPDPSSVVVVVVSVVSRD